Protein AF-0000000084441065 (afdb_homodimer)

Solvent-accessible surface area (backbone atoms only — not comparable to full-atom values): 33249 Å² total; per-residue (Å²): 144,79,78,86,70,83,74,76,79,77,66,80,73,74,74,76,76,73,76,76,74,74,76,74,76,75,74,72,71,67,70,68,64,70,67,76,53,52,65,86,45,66,59,70,62,49,50,52,51,51,51,53,52,30,72,75,37,54,73,46,30,40,44,26,41,49,46,34,50,58,41,27,39,43,31,27,65,85,77,68,46,21,47,23,41,12,49,34,54,80,24,63,62,46,51,67,34,66,85,42,49,69,47,62,56,48,53,57,69,45,45,65,53,44,68,74,40,66,71,50,34,63,22,36,48,42,46,50,49,19,40,51,28,38,35,72,26,58,35,48,80,51,91,52,62,43,56,45,56,54,49,91,52,32,87,54,51,46,74,82,85,48,51,85,58,54,73,36,37,55,69,55,54,51,51,46,35,46,36,60,69,43,53,59,64,40,43,53,33,52,59,44,58,45,11,26,27,64,44,41,53,91,46,76,44,37,67,39,21,42,31,97,47,34,66,32,35,58,40,53,29,39,42,47,66,71,69,49,55,45,24,63,40,76,87,38,58,50,71,32,29,20,30,66,90,76,62,61,32,27,43,38,40,36,57,50,25,37,65,29,33,70,81,36,23,60,51,42,55,49,26,42,74,27,49,67,60,35,36,52,48,24,36,54,38,49,50,51,49,66,46,40,88,60,65,81,65,40,60,44,73,83,76,80,125,142,81,82,91,87,75,86,72,77,78,77,92,83,80,82,84,76,79,81,80,77,71,77,72,74,75,73,74,71,70,71,69,65,73,66,76,53,51,66,86,46,66,60,70,64,50,50,51,51,50,50,52,51,28,73,75,37,55,74,47,29,38,43,25,41,50,45,34,48,56,42,27,40,42,30,28,66,85,76,70,46,21,47,22,40,11,48,36,54,81,23,63,62,47,52,67,34,68,85,42,47,70,47,62,54,48,53,58,69,45,45,63,53,44,68,75,40,66,70,50,36,64,21,34,48,41,45,50,48,18,40,52,27,38,33,73,26,58,35,48,80,52,91,53,61,41,56,45,56,53,50,90,52,33,85,55,52,46,74,82,85,46,52,85,60,55,72,37,36,57,69,54,54,50,50,46,35,46,37,61,68,42,55,58,63,40,43,54,34,53,57,43,58,46,12,26,27,62,44,41,52,92,44,77,46,38,66,41,21,42,32,95,47,33,67,32,34,59,40,53,30,38,42,49,66,72,70,49,56,46,24,62,40,76,87,37,58,51,71,32,29,20,30,65,89,76,62,60,33,27,43,37,40,36,56,51,26,37,65,29,31,71,80,36,23,60,51,42,55,48,26,42,76,28,50,68,59,36,36,53,48,24,36,54,39,49,49,51,49,66,45,40,87,60,63,82,66,40,60,43,72,82,76,82,125

Foldseek 3Di:
DDDDCPCPPPPPVPPVVPPPPPPPPPPPCPPVVPPVQAQPWDLVVLLVVLLVLCVVPLQLLLLLLVLLLLQLQQAFPVVLAANHLQCLCVAPPNVVFLLCFPSVVNLVSCVVVCVVTVRAHSSLSSLSSNQSSQVSQPFDRAFGWGDHHHDPYNPRGDDHDLHQQLQDADVRLCVRVVRSPDDLLLSLLQVQSLQAHFDDCVRRQDGAHQAPHNSHHWLRNLLCLPPFDWDWDPVGPRTWTAGPPPSHHIGTNHSNNQCVDPSNNVSSVVRNVPRPVSRVSNSVSSVSSSCPSHDDIRTHDDDDD/DDDDDPPPCVDDDDDDPDDPPPPPPPPPPPCVVPPVQAQPWDLVVLLVVLLVLCVVPLQLLLLLLVLLLLQLQQAFPVVLAANHLQCLCVAPPNVVFLLCFPSVVNLVSCVVVCVVTVRAHSSLSSLSSNQSSQVSQPFDRAFGWGDHHHDPYNPRGDDHDLHQQLQDADVRLCVRVVRSPDDLLLSLLQVQSLQAHFDDCNRRQDGAHQAPHNSHHWLRNLLCLPPFDWDWDPVGPRTWTAGPPPSHHIGTNHSNNQCVDPSNNVSSVVRNVPRPVSRVSNSVSSVSSSCPSHDDIRTHDDDPD

pLDDT: mean 88.38, std 23.06, range [17.27, 98.94]

Structure (mmCIF, N/CA/C/O backbone):
data_AF-0000000084441065-model_v1
#
loop_
_entity.id
_entity.type
_entity.pdbx_description
1 polymer 'Cytochrome c peroxidase, mitochondrial'
#
loop_
_atom_site.group_PDB
_atom_site.id
_atom_site.type_symbol
_atom_site.label_atom_id
_atom_site.label_alt_id
_atom_site.label_comp_id
_atom_site.label_asym_id
_atom_site.label_entity_id
_atom_site.label_seq_id
_atom_site.pdbx_PDB_ins_code
_atom_site.Cartn_x
_atom_site.Cartn_y
_atom_site.Cartn_z
_atom_site.occupancy
_atom_site.B_iso_or_equiv
_atom_site.auth_seq_id
_atom_site.auth_comp_id
_atom_site.auth_asym_id
_atom_site.auth_atom_id
_atom_site.pdbx_PDB_model_num
ATOM 1 N N . MET A 1 1 ? 14.82 -110 -86.875 1 21 1 MET A N 1
ATOM 2 C CA . MET A 1 1 ? 14.398 -110.125 -85.5 1 21 1 MET A CA 1
ATOM 3 C C . MET A 1 1 ? 15.109 -109.062 -84.625 1 21 1 MET A C 1
ATOM 5 O O . MET A 1 1 ? 14.469 -108.375 -83.812 1 21 1 MET A O 1
ATOM 9 N N . THR A 1 2 ? 16.375 -109.312 -84.25 1 19.06 2 THR A N 1
ATOM 10 C CA . THR A 1 2 ? 16.969 -109.438 -82.938 1 19.06 2 THR A CA 1
ATOM 11 C C . THR A 1 2 ? 17.562 -108.062 -82.5 1 19.06 2 THR A C 1
ATOM 13 O O . THR A 1 2 ? 17.375 -107.688 -81.375 1 19.06 2 THR A O 1
ATOM 16 N N . GLY A 1 3 ? 18.656 -107.625 -83.125 1 18.19 3 GLY A N 1
ATOM 17 C CA . GLY A 1 3 ? 19.828 -107.312 -82.312 1 18.19 3 GLY A CA 1
ATOM 18 C C . GLY A 1 3 ? 19.766 -105.938 -81.625 1 18.19 3 GLY A C 1
ATOM 19 O O . GLY A 1 3 ? 20.312 -105.75 -80.562 1 18.19 3 GLY A O 1
ATOM 20 N N . THR A 1 4 ? 19.25 -104.875 -82.438 1 20.73 4 THR A N 1
ATOM 21 C CA . THR A 1 4 ? 20.031 -103.688 -82.438 1 20.73 4 THR A CA 1
ATOM 22 C C . THR A 1 4 ? 19.703 -102.812 -81.188 1 20.73 4 THR A C 1
ATOM 24 O O . THR A 1 4 ? 18.547 -102.688 -80.875 1 20.73 4 THR A O 1
ATOM 27 N N . SER A 1 5 ? 20.6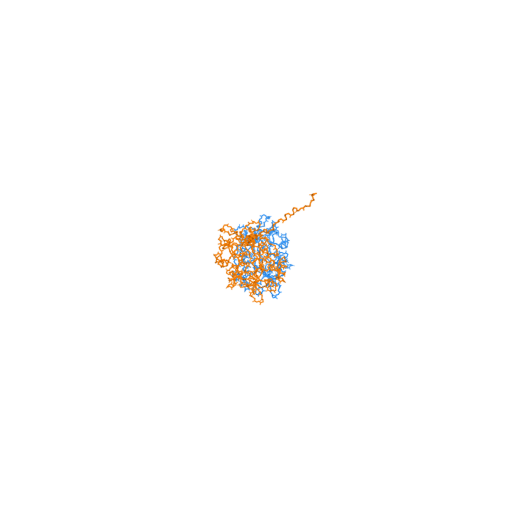72 -102.562 -80.25 1 18.14 5 SER A N 1
ATOM 28 C CA . SER A 1 5 ? 21.078 -102.188 -78.938 1 18.14 5 SER A CA 1
ATOM 29 C C . SER A 1 5 ? 20.719 -100.75 -78.625 1 18.14 5 SER A C 1
ATOM 31 O O . SER A 1 5 ? 21.141 -100.188 -77.625 1 18.14 5 SER A O 1
ATOM 33 N N . ARG A 1 6 ? 19.953 -100 -79.5 1 20.95 6 ARG A N 1
ATOM 34 C CA . ARG A 1 6 ? 20.172 -98.562 -79.5 1 20.95 6 ARG A CA 1
ATOM 35 C C . ARG A 1 6 ? 19.812 -97.938 -78.188 1 20.95 6 ARG A C 1
ATOM 37 O O . ARG A 1 6 ? 18.672 -98.062 -77.75 1 20.95 6 ARG A O 1
ATOM 44 N N . ARG A 1 7 ? 20.797 -97.938 -77.188 1 19.47 7 ARG A N 1
ATOM 45 C CA . ARG A 1 7 ? 20.844 -97.562 -75.75 1 19.47 7 ARG A CA 1
ATOM 46 C C . ARG A 1 7 ? 20.281 -96.188 -75.562 1 19.47 7 ARG A C 1
ATOM 48 O O . ARG A 1 7 ? 20.719 -95.25 -76.188 1 19.47 7 ARG A O 1
ATOM 55 N N . ALA A 1 8 ? 19.031 -96 -75.312 1 20.61 8 ALA A N 1
ATOM 56 C CA . ALA A 1 8 ? 18.109 -94.875 -75.062 1 20.61 8 ALA A CA 1
ATOM 57 C C . ALA A 1 8 ? 18.578 -94 -73.938 1 20.61 8 ALA A C 1
ATOM 59 O O . ALA A 1 8 ? 17.766 -93.562 -73.125 1 20.61 8 ALA A O 1
ATOM 60 N N . LYS A 1 9 ? 20.047 -94.188 -73.5 1 22.67 9 LYS A N 1
ATOM 61 C CA . LYS A 1 9 ? 20.375 -93.75 -72.188 1 22.67 9 LYS A CA 1
ATOM 62 C C . LYS A 1 9 ? 19.906 -92.312 -71.938 1 22.67 9 LYS A C 1
ATOM 64 O O . LYS A 1 9 ? 20.031 -91.438 -72.812 1 22.67 9 LYS A O 1
ATOM 69 N N . GLY A 1 10 ? 18.844 -92.062 -71.062 1 17.27 10 GLY A N 1
ATOM 70 C CA . GLY A 1 10 ? 17.969 -91 -70.5 1 17.27 10 GLY A CA 1
ATOM 71 C C . GLY A 1 10 ? 18.734 -89.875 -69.812 1 17.27 10 GLY A C 1
ATOM 72 O O . GLY A 1 10 ? 19.375 -90.062 -68.812 1 17.27 10 GLY A O 1
ATOM 73 N N . LEU A 1 11 ? 19.594 -89.188 -70.562 1 20.84 11 LEU A N 1
ATOM 74 C CA . LEU A 1 11 ? 20.531 -88.188 -70.062 1 20.84 11 LEU A CA 1
ATOM 75 C C . LEU A 1 11 ? 19.766 -87.062 -69.312 1 20.84 11 LEU A C 1
ATOM 77 O O . LEU A 1 11 ? 20.375 -86.25 -68.625 1 20.84 11 LEU A O 1
ATOM 81 N N . PHE A 1 12 ? 18.375 -87.188 -69.062 1 19.91 12 PHE A N 1
ATOM 82 C CA . PHE A 1 12 ? 17.828 -85.812 -68.875 1 19.91 12 PHE A CA 1
ATOM 83 C C . PHE A 1 12 ? 18.453 -85.125 -67.688 1 19.91 12 PHE A C 1
ATOM 85 O O . PHE A 1 12 ? 18.609 -85.75 -66.625 1 19.91 12 PHE A O 1
ATOM 92 N N . ALA A 1 13 ? 19.5 -84.312 -67.875 1 21.5 13 ALA A N 1
ATOM 93 C CA . ALA A 1 13 ? 20.312 -83.438 -67.125 1 21.5 13 ALA A CA 1
ATOM 94 C C . ALA A 1 13 ? 19.453 -82.5 -66.25 1 21.5 13 ALA A C 1
ATOM 96 O O . ALA A 1 13 ? 18.656 -81.688 -66.75 1 21.5 13 ALA A O 1
ATOM 97 N N . GLY A 1 14 ? 18.719 -83.125 -65.312 1 19.86 14 GLY A N 1
ATOM 98 C CA . GLY A 1 14 ? 17.828 -82.312 -64.438 1 19.86 14 GLY A CA 1
ATOM 99 C C . GLY A 1 14 ? 18.516 -81.188 -63.781 1 19.86 14 GLY A C 1
ATOM 100 O O . GLY A 1 14 ? 19.531 -81.312 -63.125 1 19.86 14 GLY A O 1
ATOM 101 N N . ILE A 1 15 ? 18.812 -80.125 -64.562 1 22.05 15 ILE A N 1
ATOM 102 C CA . ILE A 1 15 ? 19.469 -78.938 -64.062 1 22.05 15 ILE A CA 1
ATOM 103 C C . ILE A 1 15 ? 18.766 -78.438 -62.844 1 22.05 15 ILE A C 1
ATOM 105 O O . ILE A 1 15 ? 17.562 -78.125 -62.875 1 22.05 15 ILE A O 1
ATOM 109 N N . ALA A 1 16 ? 18.844 -79.125 -61.688 1 23.91 16 ALA A N 1
ATOM 110 C CA . ALA A 1 16 ? 18.219 -78.688 -60.438 1 23.91 16 ALA A CA 1
ATOM 111 C C . ALA A 1 16 ? 18.609 -77.25 -60.125 1 23.91 16 ALA A C 1
ATOM 113 O O . ALA A 1 16 ? 19.797 -76.938 -59.938 1 23.91 16 ALA A O 1
ATOM 114 N N . ALA A 1 17 ? 18.156 -76.25 -60.875 1 24.2 17 ALA A N 1
ATOM 115 C CA . ALA A 1 17 ? 18.438 -74.812 -60.625 1 24.2 17 ALA A CA 1
ATOM 116 C C . ALA A 1 17 ? 18.172 -74.438 -59.188 1 24.2 17 ALA A C 1
ATOM 118 O O . ALA A 1 17 ? 17.047 -74.562 -58.688 1 24.2 17 ALA A O 1
ATOM 119 N N . GLY A 1 18 ? 18.922 -74.938 -58.219 1 23.58 18 GLY A N 1
ATOM 120 C CA . GLY A 1 18 ? 18.797 -74.562 -56.812 1 23.58 18 GLY A CA 1
ATOM 121 C C . GLY A 1 18 ? 18.641 -73.125 -56.562 1 23.58 18 GLY A C 1
ATOM 122 O O . GLY A 1 18 ? 19.406 -72.312 -57.125 1 23.58 18 GLY A O 1
ATOM 123 N N . SER A 1 19 ? 17.375 -72.562 -56.531 1 23.14 19 SER A N 1
ATOM 124 C CA . SER A 1 19 ? 17.047 -71.188 -56.25 1 23.14 19 SER A CA 1
ATOM 125 C C . SER A 1 19 ? 17.75 -70.688 -55 1 23.14 19 SER A C 1
ATOM 127 O O . SER A 1 19 ? 17.719 -71.312 -53.969 1 23.14 19 SER A O 1
ATOM 129 N N . PHE A 1 20 ? 18.938 -70.125 -55.094 1 26.8 20 PHE A N 1
ATOM 130 C CA . PHE A 1 20 ? 19.609 -69.375 -54.031 1 26.8 20 PHE A CA 1
ATOM 131 C C . PHE A 1 20 ? 18.672 -68.375 -53.406 1 26.8 20 PHE A C 1
ATOM 133 O O . PHE A 1 20 ? 18.125 -67.5 -54.094 1 26.8 20 PHE A O 1
ATOM 140 N N . VAL A 1 21 ? 17.828 -68.75 -52.469 1 27.2 21 VAL A N 1
ATOM 141 C CA . VAL A 1 21 ? 17.031 -67.812 -51.688 1 27.2 21 VAL A CA 1
ATOM 142 C C . VAL A 1 21 ? 17.922 -66.688 -51.125 1 27.2 21 VAL A C 1
ATOM 144 O O . VAL A 1 21 ? 18.906 -67 -50.406 1 27.2 21 VAL A O 1
ATOM 147 N N . SER A 1 22 ? 18.188 -65.625 -51.875 1 26.61 22 SER A N 1
ATOM 148 C CA . SER A 1 22 ? 18.812 -64.438 -51.312 1 26.61 22 SER A CA 1
ATOM 149 C C . SER A 1 22 ? 18.109 -64 -50.031 1 26.61 22 SER A C 1
ATOM 151 O O . SER A 1 22 ? 16.906 -63.781 -50 1 26.61 22 SER A O 1
ATOM 153 N N . GLY A 1 23 ? 18.406 -64.625 -48.938 1 26.67 23 GLY A N 1
ATOM 154 C CA . GLY A 1 23 ? 17.938 -64.125 -47.656 1 26.67 23 GLY A CA 1
ATOM 155 C C . GLY A 1 23 ? 18.078 -62.625 -47.5 1 26.67 23 GLY A C 1
ATOM 156 O O . GLY A 1 23 ? 19.203 -62.125 -47.531 1 26.67 23 GLY A O 1
ATOM 157 N N . ALA A 1 24 ? 17.156 -61.812 -48.125 1 30.17 24 ALA A N 1
ATOM 158 C CA . ALA A 1 24 ? 17.125 -60.375 -47.812 1 30.17 24 ALA A CA 1
ATOM 159 C C . ALA A 1 24 ? 17.172 -60.156 -46.281 1 30.17 24 ALA A C 1
ATOM 161 O O . ALA A 1 24 ? 16.391 -60.75 -45.531 1 30.17 24 ALA A O 1
ATOM 162 N N . MET A 1 25 ? 18.344 -59.938 -45.781 1 32 25 MET A N 1
ATOM 163 C CA . MET A 1 25 ? 18.484 -59.375 -44.438 1 32 25 MET A CA 1
ATOM 164 C C . MET A 1 25 ? 17.5 -58.219 -44.25 1 32 25 MET A C 1
ATOM 166 O O . MET A 1 25 ? 17.547 -57.219 -45 1 32 25 MET A O 1
ATOM 170 N N . ILE A 1 26 ? 16.25 -58.5 -44 1 32.12 26 ILE A N 1
ATOM 171 C CA . ILE A 1 26 ? 15.422 -57.375 -43.531 1 32.12 26 ILE A CA 1
ATOM 172 C C . ILE A 1 26 ? 16.141 -56.656 -42.406 1 32.12 26 ILE A C 1
ATOM 174 O O . ILE A 1 26 ? 16.406 -57.219 -41.344 1 32.12 26 ILE A O 1
ATOM 178 N N . VAL A 1 27 ? 17.016 -55.688 -42.719 1 33.53 27 VAL A N 1
ATOM 179 C CA . VAL A 1 27 ? 17.422 -54.719 -41.719 1 33.53 27 VAL A CA 1
ATOM 180 C C . VAL A 1 27 ? 16.188 -54.094 -41.094 1 33.53 27 VAL A C 1
ATOM 182 O O . VAL A 1 27 ? 15.422 -53.375 -41.75 1 33.53 27 VAL A O 1
ATOM 185 N N . SER A 1 28 ? 15.516 -54.781 -40.219 1 33.06 28 SER A N 1
ATOM 186 C CA . SER A 1 28 ? 14.602 -54 -39.375 1 33.06 28 SER A CA 1
ATOM 187 C C . SER A 1 28 ? 15.242 -52.688 -38.938 1 33.06 28 SER A C 1
ATOM 189 O O . SER A 1 28 ? 16.281 -52.688 -38.25 1 33.06 28 SER A O 1
ATOM 191 N N . CYS A 1 29 ? 15.195 -51.75 -39.75 1 32 29 CYS A N 1
ATOM 192 C CA . CYS A 1 29 ? 15.406 -50.406 -39.219 1 32 29 CYS A CA 1
ATOM 193 C C . CYS A 1 29 ? 14.602 -50.188 -37.938 1 32 29 CYS A C 1
ATOM 195 O O . CYS A 1 29 ? 13.398 -49.938 -37.969 1 32 29 CYS A O 1
ATOM 197 N N . VAL A 1 30 ? 14.867 -50.969 -36.875 1 35.06 30 VAL A N 1
ATOM 198 C CA . VAL A 1 30 ? 14.422 -50.344 -35.656 1 35.06 30 VAL A CA 1
ATOM 199 C C . VAL A 1 30 ? 14.633 -48.844 -35.719 1 35.06 30 VAL A C 1
ATOM 201 O O . VAL A 1 30 ? 15.766 -48.375 -35.875 1 35.06 30 VAL A O 1
ATOM 204 N N . SER A 1 31 ? 13.789 -48.219 -36.406 1 31.83 31 SER A N 1
ATOM 205 C CA . SER A 1 31 ? 13.766 -46.781 -36.188 1 31.83 31 SER A CA 1
ATOM 206 C C . SER A 1 31 ? 14.133 -46.438 -34.75 1 31.83 31 SER A C 1
ATOM 208 O O . SER A 1 31 ? 13.438 -46.844 -33.812 1 31.83 31 SER A O 1
ATOM 210 N N . PHE A 1 32 ? 15.359 -46.594 -34.344 1 33.38 32 PHE A N 1
ATOM 211 C CA . PHE A 1 32 ? 15.75 -45.719 -33.25 1 33.38 32 PHE A CA 1
ATOM 212 C C . PHE A 1 32 ? 15.055 -44.375 -33.375 1 33.38 32 PHE A C 1
ATOM 214 O O . PHE A 1 32 ? 15.562 -43.469 -34.031 1 33.38 32 PHE A O 1
ATOM 221 N N . GLY A 1 33 ? 13.93 -44.312 -33.938 1 36.66 33 GLY A N 1
ATOM 222 C CA . GLY A 1 33 ? 13.367 -43 -33.656 1 36.66 33 GLY A CA 1
ATOM 223 C C . GLY A 1 33 ? 13.906 -42.375 -32.375 1 36.66 33 GLY A C 1
ATOM 224 O O . GLY A 1 33 ? 13.992 -43.031 -31.344 1 36.66 33 GLY A O 1
ATOM 225 N N . SER A 1 34 ? 14.836 -41.5 -32.5 1 39.94 34 SER A N 1
ATOM 226 C CA . SER A 1 34 ? 15.734 -40.812 -31.578 1 39.94 34 SER A CA 1
ATOM 227 C C . SER A 1 34 ? 15.086 -40.688 -30.203 1 39.94 34 SER A C 1
ATOM 229 O O . SER A 1 34 ? 14.07 -40 -30.047 1 39.94 34 SER A O 1
ATOM 231 N N . ARG A 1 35 ? 14.93 -41.531 -29.406 1 44.97 35 ARG A N 1
ATOM 232 C CA . ARG A 1 35 ? 14.922 -41.5 -27.953 1 44.97 35 ARG A CA 1
ATOM 233 C C . ARG A 1 35 ? 15.617 -40.25 -27.438 1 44.97 35 ARG A C 1
ATOM 235 O O . ARG A 1 35 ? 15.812 -40.062 -26.234 1 44.97 35 ARG A O 1
ATOM 242 N N . ALA A 1 36 ? 16.219 -39.531 -28.234 1 52.5 36 ALA A N 1
ATOM 243 C CA . ALA A 1 36 ? 17.078 -38.406 -27.953 1 52.5 36 ALA A CA 1
ATOM 244 C C . ALA A 1 36 ? 16.297 -37.281 -27.25 1 52.5 36 ALA A C 1
ATOM 246 O O . ALA A 1 36 ? 16.859 -36.562 -26.422 1 52.5 36 ALA A O 1
ATOM 247 N N . ASN A 1 37 ? 14.977 -37.25 -27.438 1 65 37 ASN A N 1
ATOM 248 C CA . ASN A 1 37 ? 14.25 -36.125 -26.844 1 65 37 ASN A CA 1
ATOM 249 C C . ASN A 1 37 ? 13.484 -36.562 -25.594 1 65 37 ASN A C 1
ATOM 251 O O . ASN A 1 37 ? 12.641 -35.812 -25.078 1 65 37 ASN A O 1
ATOM 255 N N . GLU A 1 38 ? 13.82 -37.781 -25.188 1 83.25 38 GLU A N 1
ATOM 256 C CA . GLU A 1 38 ? 13.148 -38.281 -23.984 1 83.25 38 GLU A CA 1
ATOM 257 C C . GLU A 1 38 ? 13.938 -37.906 -22.734 1 83.25 38 GLU A C 1
ATOM 259 O O . GLU A 1 38 ? 15.164 -38 -22.703 1 83.25 38 GLU A O 1
ATOM 264 N N . PRO A 1 39 ? 13.195 -37.438 -21.719 1 91.06 39 PRO A N 1
ATOM 265 C CA . PRO A 1 39 ? 13.906 -37.156 -20.469 1 91.06 39 PRO A CA 1
ATOM 266 C C . PRO A 1 39 ? 14.531 -38.375 -19.828 1 91.06 39 PRO A C 1
ATOM 268 O O . PRO A 1 39 ? 14.055 -39.5 -20.047 1 91.06 39 PRO A O 1
ATOM 271 N N . PRO A 1 40 ? 15.586 -38.281 -19.219 1 92.06 40 PRO A N 1
ATOM 272 C CA . PRO A 1 40 ? 16.281 -39.406 -18.594 1 92.06 40 PRO A CA 1
ATOM 273 C C . PRO A 1 40 ? 15.539 -39.969 -17.391 1 92.06 40 PRO A C 1
ATOM 275 O O . PRO A 1 40 ? 16.109 -40.75 -16.609 1 92.06 40 PRO A O 1
ATOM 278 N N . PHE A 1 41 ? 14.367 -39.562 -17.125 1 93.81 41 PHE A N 1
ATOM 279 C CA . PHE A 1 41 ? 13.516 -40.062 -16.047 1 93.81 41 PHE A CA 1
ATOM 280 C C . PHE A 1 41 ? 12.156 -40.469 -16.609 1 93.81 41 PHE A C 1
ATOM 282 O O . PHE A 1 41 ? 11.727 -39.969 -17.641 1 93.81 41 PHE A O 1
ATOM 289 N N . ASP A 1 42 ? 11.492 -41.406 -15.922 1 94.62 42 ASP A N 1
ATOM 290 C CA . ASP A 1 42 ? 10.164 -41.875 -16.312 1 94.62 42 ASP A CA 1
ATOM 291 C C . ASP A 1 42 ? 9.094 -40.844 -16 1 94.62 42 ASP A C 1
ATOM 293 O O . ASP A 1 42 ? 8.477 -40.875 -14.938 1 94.62 42 ASP A O 1
ATOM 297 N N . ILE A 1 43 ? 8.844 -40.031 -16.969 1 95.69 43 ILE A N 1
ATOM 298 C CA . ILE A 1 43 ? 7.969 -38.875 -16.766 1 95.69 43 ILE A CA 1
ATOM 299 C C . ILE A 1 43 ? 6.535 -39.344 -16.531 1 95.69 43 ILE A C 1
ATOM 301 O O . ILE A 1 43 ? 5.793 -38.75 -15.75 1 95.69 43 ILE A O 1
ATOM 305 N N . LYS A 1 44 ? 6.07 -40.406 -17.203 1 95.38 44 LYS A N 1
ATOM 306 C CA . LYS A 1 44 ? 4.711 -40.906 -17.047 1 95.38 44 LYS A CA 1
ATOM 307 C C . LYS A 1 44 ? 4.469 -41.406 -15.617 1 95.38 44 LYS A C 1
ATOM 309 O O . LYS A 1 44 ? 3.473 -41.031 -14.992 1 95.38 44 LYS A O 1
ATOM 314 N N . SER A 1 45 ? 5.391 -42.219 -15.125 1 96.94 45 SER A N 1
ATOM 315 C CA . SER A 1 45 ? 5.27 -42.719 -13.766 1 96.94 45 SER A CA 1
ATOM 316 C C . SER A 1 45 ? 5.355 -41.594 -12.742 1 96.94 45 SER A C 1
ATOM 318 O O . SER A 1 45 ? 4.629 -41.594 -11.75 1 96.94 45 SER A O 1
ATOM 320 N N . LEU A 1 46 ? 6.25 -40.656 -12.969 1 97.94 46 LEU A N 1
ATOM 321 C CA . LEU A 1 46 ? 6.414 -39.531 -12.062 1 97.94 46 LEU A CA 1
ATOM 322 C C . LEU A 1 46 ? 5.148 -38.688 -12.008 1 97.94 46 LEU A C 1
ATOM 324 O O . LEU A 1 46 ? 4.707 -38.281 -10.93 1 97.94 46 LEU A O 1
ATOM 328 N N . ARG A 1 47 ? 4.512 -38.406 -13.164 1 98 47 ARG A N 1
ATOM 329 C CA . ARG A 1 47 ? 3.258 -37.656 -13.195 1 98 47 ARG A CA 1
ATOM 330 C C . ARG A 1 47 ? 2.178 -38.375 -12.383 1 98 47 ARG A C 1
ATOM 332 O O . ARG A 1 47 ? 1.452 -37.719 -11.617 1 98 47 ARG A O 1
ATOM 339 N N . SER A 1 48 ? 2.121 -39.656 -12.562 1 98.06 48 SER A N 1
ATOM 340 C CA . SER A 1 48 ? 1.141 -40.438 -11.82 1 98.06 48 SER A CA 1
ATOM 341 C C . SER A 1 48 ? 1.384 -40.344 -10.32 1 98.06 48 SER A C 1
ATOM 343 O O . SER A 1 48 ? 0.439 -40.219 -9.539 1 98.06 48 SER A O 1
ATOM 345 N N . ASP A 1 49 ? 2.605 -40.438 -9.938 1 98.56 49 ASP A N 1
ATOM 346 C CA . ASP A 1 49 ? 2.967 -40.312 -8.531 1 98.56 49 ASP A CA 1
ATOM 347 C C . ASP A 1 49 ? 2.578 -38.969 -7.957 1 98.56 49 ASP A C 1
ATOM 349 O O . ASP A 1 49 ? 2.045 -38.875 -6.848 1 98.56 49 ASP A O 1
ATOM 353 N N . ILE A 1 50 ? 2.846 -37.938 -8.695 1 98.75 50 ILE A N 1
ATOM 354 C CA . ILE A 1 50 ? 2.531 -36.594 -8.258 1 98.75 50 ILE A CA 1
ATOM 355 C C . ILE A 1 50 ? 1.018 -36.406 -8.141 1 98.75 50 ILE A C 1
ATOM 357 O O . ILE A 1 50 ? 0.524 -35.844 -7.16 1 98.75 50 ILE A O 1
ATOM 361 N N . GLU A 1 51 ? 0.261 -36.938 -9.086 1 98.62 51 GLU A N 1
ATOM 362 C CA . GLU A 1 51 ? -1.196 -36.875 -9.023 1 98.62 51 GLU A CA 1
ATOM 363 C C . GLU A 1 51 ? -1.729 -37.562 -7.777 1 98.62 51 GLU A C 1
ATOM 365 O O . GLU A 1 51 ? -2.645 -37.094 -7.121 1 98.62 51 GLU A O 1
ATOM 370 N N . ALA A 1 52 ? -1.164 -38.719 -7.512 1 98.69 52 ALA A N 1
ATOM 371 C CA . ALA A 1 52 ? -1.58 -39.469 -6.328 1 98.69 52 ALA A CA 1
ATOM 372 C C . ALA A 1 52 ? -1.307 -38.656 -5.051 1 98.69 52 ALA A C 1
ATOM 374 O O . ALA A 1 52 ? -2.125 -38.656 -4.129 1 98.69 52 ALA A O 1
ATOM 375 N N . MET A 1 53 ? -0.187 -38 -4.988 1 98.75 53 MET A N 1
ATOM 376 C CA . MET A 1 53 ? 0.16 -37.188 -3.836 1 98.75 53 MET A CA 1
ATOM 377 C C . MET A 1 53 ? -0.845 -36.062 -3.656 1 98.75 53 MET A C 1
ATOM 379 O O . MET A 1 53 ? -1.306 -35.781 -2.543 1 98.75 53 MET A O 1
ATOM 383 N N . ILE A 1 54 ? -1.253 -35.406 -4.738 1 98.75 54 ILE A N 1
ATOM 384 C CA . ILE A 1 54 ? -2.199 -34.312 -4.688 1 98.75 54 ILE A CA 1
ATOM 385 C C . ILE A 1 54 ? -3.574 -34.812 -4.27 1 98.75 54 ILE A C 1
ATOM 387 O O . ILE A 1 54 ? -4.262 -34.188 -3.467 1 98.75 54 ILE A O 1
ATOM 391 N N . SER A 1 55 ? -3.928 -35.969 -4.773 1 98.38 55 SER A N 1
ATOM 392 C CA . SER A 1 55 ? -5.203 -36.594 -4.41 1 98.38 55 SER A CA 1
ATOM 393 C C . SER A 1 55 ? -5.277 -36.844 -2.91 1 98.38 55 SER A C 1
ATOM 395 O O . SER A 1 55 ? -6.34 -36.719 -2.301 1 98.38 55 SER A O 1
ATOM 397 N N . ASP A 1 56 ? -4.203 -37.219 -2.354 1 98.12 56 ASP A N 1
ATOM 398 C CA . ASP A 1 56 ? -4.141 -37.531 -0.93 1 98.12 56 ASP A CA 1
ATOM 399 C C . ASP A 1 56 ? -4.172 -36.25 -0.083 1 98.12 56 ASP A C 1
ATOM 401 O O . ASP A 1 56 ? -4.605 -36.281 1.07 1 98.12 56 ASP A O 1
ATOM 405 N N . ASN A 1 57 ? -3.676 -35.219 -0.615 1 98.31 57 ASN A N 1
ATOM 406 C CA . ASN A 1 57 ? -3.635 -33.906 0.042 1 98.31 57 ASN A CA 1
ATOM 407 C C . ASN A 1 57 ? -3.852 -32.781 -0.952 1 98.31 57 ASN A C 1
ATOM 409 O O . ASN A 1 57 ? -2.891 -32.188 -1.463 1 98.31 57 ASN A O 1
ATOM 413 N N . LEU A 1 58 ? -5.051 -32.344 -1.025 1 98.25 58 LEU A N 1
ATOM 414 C CA . LEU A 1 58 ? -5.457 -31.406 -2.07 1 98.25 58 LEU A CA 1
ATOM 415 C C . LEU A 1 58 ? -4.785 -30.047 -1.874 1 98.25 58 LEU A C 1
ATOM 417 O O . LEU A 1 58 ? -4.559 -29.328 -2.842 1 98.25 58 LEU A O 1
ATOM 421 N N . ASP A 1 59 ? -4.383 -29.75 -0.684 1 97.44 59 ASP A N 1
ATOM 422 C CA . ASP A 1 59 ? -3.768 -28.469 -0.391 1 97.44 59 ASP A CA 1
ATOM 423 C C . ASP A 1 59 ? -2.396 -28.344 -1.054 1 97.44 59 ASP A C 1
ATOM 425 O O . ASP A 1 59 ? -1.876 -27.234 -1.221 1 97.44 59 ASP A O 1
ATOM 429 N N . LEU A 1 60 ? -1.818 -29.391 -1.43 1 98.62 60 LEU A N 1
ATOM 430 C CA . LEU A 1 60 ? -0.502 -29.375 -2.061 1 98.62 60 LEU A CA 1
ATOM 431 C C . LEU A 1 60 ? -0.585 -28.828 -3.48 1 98.62 60 LEU A C 1
ATOM 433 O O . LEU A 1 60 ? 0.386 -28.266 -3.99 1 98.62 60 LEU A O 1
ATOM 437 N N . GLY A 1 61 ? -1.732 -29 -4.109 1 98.75 61 GLY A N 1
ATOM 438 C CA . GLY A 1 61 ? -1.873 -28.5 -5.469 1 98.75 61 GLY A CA 1
ATOM 439 C C . GLY A 1 61 ? -1.471 -27.047 -5.617 1 98.75 61 GLY A C 1
ATOM 440 O O . GLY A 1 61 ? -0.463 -26.734 -6.258 1 98.75 61 GLY A O 1
ATOM 441 N N . PRO A 1 62 ? -2.24 -26.219 -4.953 1 98.81 62 PRO A N 1
ATOM 442 C CA . PRO A 1 62 ? -1.901 -24.797 -5.027 1 98.81 62 PRO A CA 1
ATOM 443 C C . PRO A 1 62 ? -0.498 -24.5 -4.504 1 98.81 62 PRO A C 1
ATOM 445 O O . PRO A 1 62 ? 0.183 -23.609 -5.023 1 98.81 62 PRO A O 1
ATOM 448 N N . SER A 1 63 ? -0.026 -25.188 -3.555 1 98.56 63 SER A N 1
ATOM 449 C CA . SER A 1 63 ? 1.289 -24.969 -2.967 1 98.56 63 SER A CA 1
ATOM 450 C C . SER A 1 63 ? 2.402 -25.266 -3.967 1 98.56 63 SER A C 1
ATOM 452 O O . SER A 1 63 ? 3.443 -24.594 -3.959 1 98.56 63 SER A O 1
ATOM 454 N N . LEU A 1 64 ? 2.203 -26.219 -4.793 1 98.88 64 LEU A N 1
ATOM 455 C CA . LEU A 1 64 ? 3.188 -26.562 -5.812 1 98.88 64 LEU A CA 1
ATOM 456 C C . LEU A 1 64 ? 3.254 -25.484 -6.891 1 98.88 64 LEU A C 1
ATOM 458 O O . LEU A 1 64 ? 4.328 -25.203 -7.414 1 98.88 64 LEU A O 1
ATOM 462 N N . VAL A 1 65 ? 2.111 -24.922 -7.215 1 98.88 65 VAL A N 1
ATOM 463 C CA . VAL A 1 65 ? 2.074 -23.812 -8.164 1 98.88 65 VAL A CA 1
ATOM 464 C C . VAL A 1 65 ? 2.865 -22.625 -7.605 1 98.88 65 VAL A C 1
ATOM 466 O O . VAL A 1 65 ? 3.682 -22.031 -8.312 1 98.88 65 VAL A O 1
ATOM 469 N N . ARG A 1 66 ? 2.672 -22.344 -6.328 1 98.62 66 ARG A N 1
ATOM 470 C CA . ARG A 1 66 ? 3.396 -21.25 -5.68 1 98.62 66 ARG A CA 1
ATOM 471 C C . ARG A 1 66 ? 4.895 -21.531 -5.648 1 98.62 66 ARG A C 1
ATOM 473 O O . ARG A 1 66 ? 5.707 -20.625 -5.836 1 98.62 66 ARG A O 1
ATOM 480 N N . LEU A 1 67 ? 5.246 -22.766 -5.402 1 98.56 67 LEU A N 1
ATOM 481 C CA . LEU A 1 67 ? 6.652 -23.141 -5.359 1 98.56 67 LEU A CA 1
ATOM 482 C C . LEU A 1 67 ? 7.344 -22.812 -6.68 1 98.56 67 LEU A C 1
ATOM 484 O O . LEU A 1 67 ? 8.391 -22.172 -6.691 1 98.56 67 LEU A O 1
ATOM 488 N N . ALA A 1 68 ? 6.703 -23.234 -7.77 1 98.56 68 ALA A N 1
ATOM 489 C CA . ALA A 1 68 ? 7.289 -22.984 -9.086 1 98.56 68 ALA A CA 1
ATOM 490 C C . ALA A 1 68 ? 7.336 -21.5 -9.391 1 98.56 68 ALA A C 1
ATOM 492 O O . ALA A 1 68 ? 8.32 -21 -9.945 1 98.56 68 ALA A O 1
ATOM 493 N N . TRP A 1 69 ? 6.301 -20.781 -9.039 1 98 69 TRP A N 1
ATOM 494 C CA . TRP A 1 69 ? 6.258 -19.344 -9.258 1 98 69 TRP A CA 1
ATOM 495 C C . TRP A 1 69 ? 7.387 -18.641 -8.508 1 98 69 TRP A C 1
ATOM 497 O O . TRP A 1 69 ? 8.125 -17.844 -9.094 1 98 69 TRP A O 1
ATOM 507 N N . HIS A 1 70 ? 7.543 -18.938 -7.258 1 97.38 70 HIS A N 1
ATOM 508 C CA . HIS A 1 70 ? 8.492 -18.234 -6.402 1 97.38 70 HIS A CA 1
ATOM 509 C C . HIS A 1 70 ? 9.93 -18.609 -6.758 1 97.38 70 HIS A C 1
ATOM 511 O O . HIS A 1 70 ? 10.844 -17.797 -6.586 1 97.38 70 HIS A O 1
ATOM 517 N N . GLU A 1 71 ? 10.062 -19.766 -7.281 1 94.88 71 GLU A N 1
ATOM 518 C CA . GLU A 1 71 ? 11.406 -20.172 -7.715 1 94.88 71 GLU A CA 1
ATOM 519 C C . GLU A 1 71 ? 11.883 -19.297 -8.875 1 94.88 71 GLU A C 1
ATOM 521 O O . GLU A 1 71 ? 13.086 -19.047 -9.008 1 94.88 71 GLU A O 1
ATOM 526 N N . ALA A 1 72 ? 10.984 -18.844 -9.625 1 94.94 72 ALA A N 1
ATOM 527 C CA . ALA A 1 72 ? 11.305 -18.016 -10.781 1 94.94 72 ALA A CA 1
ATOM 528 C C . ALA A 1 72 ? 11.305 -16.531 -10.398 1 94.94 72 ALA A C 1
ATOM 530 O O . ALA A 1 72 ? 11.891 -15.703 -11.102 1 94.94 72 ALA A O 1
ATOM 531 N N . GLY A 1 73 ? 10.719 -16.172 -9.312 1 93.25 73 GLY A N 1
ATOM 532 C CA . GLY A 1 73 ? 10.258 -14.828 -9.031 1 93.25 73 GLY A CA 1
ATOM 533 C C . GLY A 1 73 ? 11.375 -13.883 -8.648 1 93.25 73 GLY A C 1
ATOM 534 O O . GLY A 1 73 ? 11.195 -12.664 -8.648 1 93.25 73 GLY A O 1
ATOM 535 N N . SER A 1 74 ? 12.531 -14.406 -8.375 1 90.06 74 SER A N 1
ATOM 536 C CA . SER A 1 74 ? 13.633 -13.547 -7.957 1 90.06 74 SER A CA 1
ATOM 537 C C . SER A 1 74 ? 14.43 -13.039 -9.156 1 90.06 74 SER A C 1
ATOM 539 O O . SER A 1 74 ? 15.32 -12.195 -9.008 1 90.06 74 SER A O 1
ATOM 541 N N . TYR A 1 75 ? 14.078 -13.422 -10.281 1 93.56 75 TYR A N 1
ATOM 542 C CA . TYR A 1 75 ? 14.836 -13.117 -11.492 1 93.56 75 TYR A CA 1
ATOM 543 C C . TYR A 1 75 ? 14.664 -11.656 -11.891 1 93.56 75 TYR A C 1
ATOM 545 O O . TYR A 1 75 ? 13.594 -11.078 -11.695 1 93.56 75 TYR A O 1
ATOM 553 N N . ASP A 1 76 ? 15.734 -11.094 -12.367 1 95.62 76 ASP A N 1
ATOM 554 C CA . ASP A 1 76 ? 15.719 -9.797 -13.047 1 95.62 76 ASP A CA 1
ATOM 555 C C . ASP A 1 76 ? 16.203 -9.93 -14.484 1 95.62 76 ASP A C 1
ATOM 557 O O . ASP A 1 76 ? 17.391 -10.156 -14.734 1 95.62 76 ASP A O 1
ATOM 561 N N . CYS A 1 77 ? 15.352 -9.695 -15.422 1 94.5 77 CYS A N 1
ATOM 562 C CA . CYS A 1 77 ? 15.672 -9.953 -16.812 1 94.5 77 CYS A CA 1
ATOM 563 C C . CYS A 1 77 ? 16.578 -8.859 -17.375 1 94.5 77 CYS A C 1
ATOM 565 O O . CYS A 1 77 ? 17.203 -9.039 -18.422 1 94.5 77 CYS A O 1
ATOM 567 N N . PHE A 1 78 ? 16.641 -7.766 -16.672 1 94.69 78 PHE A N 1
ATOM 568 C CA . PHE A 1 78 ? 17.531 -6.688 -17.109 1 94.69 78 PHE A CA 1
ATOM 569 C C . PHE A 1 78 ? 18.938 -6.898 -16.562 1 94.69 78 PHE A C 1
ATOM 571 O O . PHE A 1 78 ? 19.922 -6.742 -17.297 1 94.69 78 PHE A O 1
ATOM 578 N N . LYS A 1 79 ? 19 -7.336 -15.336 1 93.25 79 LYS A N 1
ATOM 579 C CA . LYS A 1 79 ? 20.281 -7.555 -14.695 1 93.25 79 LYS A CA 1
ATOM 580 C C . LYS A 1 79 ? 20.797 -8.977 -14.938 1 93.25 79 LYS A C 1
ATOM 582 O O . LYS A 1 79 ? 21.969 -9.273 -14.719 1 93.25 79 LYS A O 1
ATOM 587 N N . LYS A 1 80 ? 19.875 -9.797 -15.305 1 89.94 80 LYS A N 1
ATOM 588 C CA . LYS A 1 80 ? 20.156 -11.195 -15.578 1 89.94 80 LYS A CA 1
ATOM 589 C C . LYS A 1 80 ? 20.719 -11.898 -14.352 1 89.94 80 LYS A C 1
ATOM 591 O O . LYS A 1 80 ? 21.719 -12.625 -14.445 1 89.94 80 LYS A O 1
ATOM 596 N N . ASP A 1 81 ? 20.078 -11.617 -13.219 1 89.44 81 ASP A N 1
ATOM 597 C CA . ASP A 1 81 ? 20.484 -12.266 -11.969 1 89.44 81 ASP A CA 1
ATOM 598 C C . ASP A 1 81 ? 19.266 -12.727 -11.18 1 89.44 81 ASP A C 1
ATOM 600 O O . ASP A 1 81 ? 18.125 -12.547 -11.617 1 89.44 81 ASP A O 1
ATOM 604 N N . GLY A 1 82 ? 19.469 -13.602 -10.031 1 89.75 82 GLY A N 1
ATOM 605 C CA . GLY A 1 82 ? 18.391 -14.109 -9.195 1 89.75 82 GLY A CA 1
ATOM 606 C C . GLY A 1 82 ? 18.156 -15.602 -9.375 1 89.75 82 GLY A C 1
ATOM 607 O O . GLY A 1 82 ? 17.25 -16.172 -8.758 1 89.75 82 GLY A O 1
ATOM 608 N N . ALA A 1 83 ? 18.859 -16.266 -10.055 1 88.81 83 ALA A N 1
ATOM 609 C CA . ALA A 1 83 ? 18.953 -17.719 -10.234 1 88.81 83 ALA A CA 1
ATOM 610 C C . ALA A 1 83 ? 17.578 -18.344 -10.43 1 88.81 83 ALA A C 1
ATOM 612 O O . ALA A 1 83 ? 17.219 -19.281 -9.719 1 88.81 83 ALA A O 1
ATOM 613 N N . PRO A 1 84 ? 16.891 -17.891 -11.352 1 92.19 84 PRO A N 1
ATOM 614 C CA . PRO A 1 84 ? 15.562 -18.469 -11.578 1 92.19 84 PRO A CA 1
ATOM 615 C C . PRO A 1 84 ? 15.633 -19.922 -12.031 1 92.19 84 PRO A C 1
ATOM 617 O O . PRO A 1 84 ? 16.516 -20.297 -12.789 1 92.19 84 PRO A O 1
ATOM 620 N N . ASN A 1 85 ? 14.719 -20.719 -11.453 1 96.19 85 ASN A N 1
ATOM 621 C CA . ASN A 1 85 ? 14.523 -22.078 -11.945 1 96.19 85 ASN A CA 1
ATOM 622 C C . ASN A 1 85 ? 15.781 -22.922 -11.789 1 96.19 85 ASN A C 1
ATOM 624 O O . ASN A 1 85 ? 16.188 -23.625 -12.719 1 96.19 85 ASN A O 1
ATOM 628 N N . THR A 1 86 ? 16.406 -22.828 -10.625 1 97.31 86 THR A N 1
ATOM 629 C CA . THR A 1 86 ? 17.594 -23.609 -10.305 1 97.31 86 THR A CA 1
ATOM 630 C C . THR A 1 86 ? 17.406 -24.344 -8.977 1 97.31 86 THR A C 1
ATOM 632 O O . THR A 1 86 ? 18.344 -24.953 -8.461 1 97.31 86 THR A O 1
ATOM 635 N N . ALA A 1 87 ? 16.266 -24.203 -8.398 1 98.12 87 ALA A N 1
ATOM 636 C CA . ALA A 1 87 ? 15.953 -24.75 -7.09 1 98.12 87 ALA A CA 1
ATOM 637 C C . ALA A 1 87 ? 16.875 -24.203 -6.016 1 98.12 87 ALA A C 1
ATOM 639 O O . ALA A 1 87 ? 17.281 -24.922 -5.094 1 98.12 87 ALA A O 1
ATOM 640 N N . SER A 1 88 ? 17.234 -22.953 -6.176 1 97.38 88 SER A N 1
ATOM 641 C CA . SER A 1 88 ? 18.125 -22.297 -5.211 1 97.38 88 SER A CA 1
ATOM 642 C C . SER A 1 88 ? 17.422 -22.094 -3.869 1 97.38 88 SER A C 1
ATOM 644 O O . SER A 1 88 ? 18.094 -21.922 -2.844 1 97.38 88 SER A O 1
ATOM 646 N N . MET A 1 89 ? 16.156 -22.25 -3.861 1 97.62 89 MET A N 1
ATOM 647 C CA . MET A 1 89 ? 15.391 -22.094 -2.631 1 97.62 89 MET A CA 1
ATOM 648 C C . MET A 1 89 ? 15.703 -23.203 -1.645 1 97.62 89 MET A C 1
ATOM 650 O O . MET A 1 89 ? 15.297 -23.156 -0.483 1 97.62 89 MET A O 1
ATOM 654 N N . ARG A 1 90 ? 16.406 -24.188 -2.053 1 97.88 90 ARG A N 1
ATOM 655 C CA . ARG A 1 90 ? 16.859 -25.25 -1.16 1 97.88 90 ARG A CA 1
ATOM 656 C C . ARG A 1 90 ? 17.906 -24.719 -0.175 1 97.88 90 ARG A C 1
ATOM 658 O O . ARG A 1 90 ? 18.203 -25.375 0.827 1 97.88 90 ARG A O 1
ATOM 665 N N . PHE A 1 91 ? 18.453 -23.531 -0.431 1 97.75 91 PHE A N 1
ATOM 666 C CA . PHE A 1 91 ? 19.625 -23.062 0.32 1 97.75 91 PHE A CA 1
ATOM 667 C C . PHE A 1 91 ? 19.344 -21.719 0.975 1 97.75 91 PHE A C 1
ATOM 669 O O . PHE A 1 91 ? 18.469 -20.969 0.523 1 97.75 91 PHE A O 1
ATOM 676 N N . LYS A 1 92 ? 20.219 -21.469 1.991 1 96.44 92 LYS A N 1
ATOM 677 C CA . LYS A 1 92 ? 20.312 -20.109 2.518 1 96.44 92 LYS A CA 1
ATOM 678 C C . LYS A 1 92 ? 21.062 -19.188 1.551 1 96.44 92 LYS A C 1
ATOM 680 O O . LYS A 1 92 ? 22.016 -19.609 0.898 1 96.44 92 LYS A O 1
ATOM 685 N N . PRO A 1 93 ? 20.516 -17.984 1.497 1 96.06 93 PRO A N 1
ATOM 686 C CA . PRO A 1 93 ? 19.5 -17.312 2.332 1 96.06 93 PRO A CA 1
ATOM 687 C C . PRO A 1 93 ? 18.094 -17.422 1.759 1 96.06 93 PRO A C 1
ATOM 689 O O . PRO A 1 93 ? 17.125 -17.062 2.428 1 96.06 93 PRO A O 1
ATOM 692 N N . GLU A 1 94 ? 17.922 -17.938 0.586 1 95.75 94 GLU A N 1
ATOM 693 C CA . GLU A 1 94 ? 16.656 -17.859 -0.136 1 95.75 94 GLU A CA 1
ATOM 694 C C . GLU A 1 94 ? 15.562 -18.641 0.575 1 95.75 94 GLU A C 1
ATOM 696 O O . GLU A 1 94 ? 14.406 -18.234 0.589 1 95.75 94 GLU A O 1
ATOM 701 N N . CYS A 1 95 ? 15.945 -19.719 1.158 1 96.19 95 CYS A N 1
ATOM 702 C CA . CYS A 1 95 ? 14.961 -20.547 1.835 1 96.19 95 CYS A CA 1
ATOM 703 C C . CYS A 1 95 ? 14.367 -19.828 3.037 1 96.19 95 CYS A C 1
ATOM 705 O O . CYS A 1 95 ? 13.344 -20.25 3.574 1 96.19 95 CYS A O 1
ATOM 707 N N . GLN A 1 96 ? 15.016 -18.703 3.422 1 95.31 96 GLN A N 1
ATOM 708 C CA . GLN A 1 96 ? 14.586 -18 4.621 1 95.31 96 GLN A CA 1
ATOM 709 C C . GLN A 1 96 ? 13.945 -16.656 4.27 1 95.31 96 GLN A C 1
ATOM 711 O O . GLN A 1 96 ? 13.531 -15.914 5.16 1 95.31 96 GLN A O 1
ATOM 716 N N . TYR A 1 97 ? 13.875 -16.406 2.996 1 94.88 97 TYR A N 1
ATOM 717 C CA . TYR A 1 97 ? 13.188 -15.172 2.621 1 94.88 97 TYR A CA 1
ATOM 718 C C . TYR A 1 97 ? 11.727 -15.211 3.062 1 94.88 97 TYR A C 1
ATOM 720 O O . TYR A 1 97 ? 11.055 -16.234 2.906 1 94.88 97 TYR A O 1
ATOM 728 N N . GLU A 1 98 ? 11.266 -14.086 3.572 1 93.88 98 GLU A N 1
ATOM 729 C CA . GLU A 1 98 ? 9.906 -14.023 4.105 1 93.88 98 GLU A CA 1
ATOM 730 C C . GLU A 1 98 ? 8.883 -14.398 3.043 1 93.88 98 GLU A C 1
ATOM 732 O O . GLU A 1 98 ? 7.887 -15.07 3.342 1 93.88 98 GLU A O 1
ATOM 737 N N . GLY A 1 99 ? 9.125 -14.008 1.866 1 94.94 99 GLY A N 1
ATOM 738 C CA . GLY A 1 99 ? 8.203 -14.312 0.782 1 94.94 99 GLY A CA 1
ATOM 739 C C . GLY A 1 99 ? 8.086 -15.797 0.497 1 94.94 99 GLY A C 1
ATOM 740 O O . GLY A 1 99 ? 7.156 -16.234 -0.185 1 94.94 99 GLY A O 1
ATOM 741 N N . ASN A 1 100 ? 9.016 -16.562 0.975 1 97.06 100 ASN A N 1
ATOM 742 C CA . ASN A 1 100 ? 9.031 -17.984 0.703 1 97.06 100 ASN A CA 1
ATOM 743 C C . ASN A 1 100 ? 8.516 -18.797 1.896 1 97.06 100 ASN A C 1
ATOM 745 O O . ASN A 1 100 ? 8.562 -20.016 1.89 1 97.06 100 ASN A O 1
ATOM 749 N N . ASN A 1 101 ? 7.957 -18.062 2.9 1 97 101 ASN A N 1
ATOM 750 C CA . ASN A 1 101 ? 7.367 -18.766 4.039 1 97 101 ASN A CA 1
ATOM 751 C C . ASN A 1 101 ? 6.316 -19.766 3.59 1 97 101 ASN A C 1
ATOM 753 O O . ASN A 1 101 ? 5.461 -19.453 2.762 1 97 101 ASN A O 1
ATOM 757 N N . GLY A 1 102 ? 6.48 -20.984 4.109 1 97.5 102 GLY A N 1
ATOM 758 C CA . GLY A 1 102 ? 5.508 -22.031 3.824 1 97.5 102 GLY A CA 1
ATOM 759 C C . GLY A 1 102 ? 5.922 -22.922 2.676 1 97.5 102 GLY A C 1
ATOM 760 O O . GLY A 1 102 ? 5.359 -24.016 2.496 1 97.5 102 GLY A O 1
ATOM 761 N N . LEU A 1 103 ? 6.938 -22.578 1.967 1 98.19 103 LEU A N 1
ATOM 762 C CA . LEU A 1 103 ? 7.285 -23.328 0.769 1 98.19 103 LEU A CA 1
ATOM 763 C C . LEU A 1 103 ? 8.188 -24.516 1.114 1 98.19 103 LEU A C 1
ATOM 765 O O . LEU A 1 103 ? 8.539 -25.297 0.239 1 98.19 103 LEU A O 1
ATOM 769 N N . GLU A 1 104 ? 8.508 -24.641 2.396 1 97.94 104 GLU A N 1
ATOM 770 C CA . GLU A 1 104 ? 9.156 -25.875 2.846 1 97.94 104 GLU A CA 1
ATOM 771 C C . GLU A 1 104 ? 8.211 -27.062 2.754 1 97.94 104 GLU A C 1
ATOM 773 O O . GLU A 1 104 ? 8.648 -28.203 2.564 1 97.94 104 GLU A O 1
ATOM 778 N N . VAL A 1 105 ? 6.957 -26.797 2.797 1 98.31 105 VAL A N 1
ATOM 779 C CA . VAL A 1 105 ? 5.953 -27.844 2.799 1 98.31 105 VAL A CA 1
ATOM 780 C C . VAL A 1 105 ? 5.945 -28.562 1.447 1 98.31 105 VAL A C 1
ATOM 782 O O . VAL A 1 105 ? 6.172 -29.766 1.373 1 98.31 105 VAL A O 1
ATOM 785 N N . PRO A 1 106 ? 5.734 -27.828 0.36 1 98.75 106 PRO A N 1
ATOM 786 C CA . PRO A 1 106 ? 5.777 -28.531 -0.918 1 98.75 106 PRO A CA 1
ATOM 787 C C . PRO A 1 106 ? 7.168 -29.078 -1.253 1 98.75 106 PRO A C 1
ATOM 789 O O . PRO A 1 106 ? 7.297 -30.109 -1.908 1 98.75 106 PRO A O 1
ATOM 792 N N . ARG A 1 107 ? 8.219 -28.406 -0.852 1 98.75 107 ARG A N 1
ATOM 793 C CA . ARG A 1 107 ? 9.562 -28.922 -1.082 1 98.75 107 ARG A CA 1
ATOM 794 C C . ARG A 1 107 ? 9.758 -30.281 -0.406 1 98.75 107 ARG A C 1
ATOM 796 O O . ARG A 1 107 ? 10.258 -31.219 -1.023 1 98.75 107 ARG A O 1
ATOM 803 N N . ARG A 1 108 ? 9.32 -30.359 0.79 1 98.62 108 ARG A N 1
ATOM 804 C CA . ARG A 1 108 ? 9.438 -31.609 1.538 1 98.62 108 ARG A CA 1
ATOM 805 C C . ARG A 1 108 ? 8.578 -32.688 0.914 1 98.62 108 ARG A C 1
ATOM 807 O O . ARG A 1 108 ? 8.984 -33.844 0.85 1 98.62 108 ARG A O 1
ATOM 814 N N . ALA A 1 109 ? 7.461 -32.344 0.461 1 98.81 109 ALA A N 1
ATOM 815 C CA . ALA A 1 109 ? 6.539 -33.312 -0.131 1 98.81 109 ALA A CA 1
ATOM 816 C C . ALA A 1 109 ? 7.137 -33.938 -1.384 1 98.81 109 ALA A C 1
ATOM 818 O O . ALA A 1 109 ? 6.801 -35.062 -1.733 1 98.81 109 ALA A O 1
ATOM 819 N N . LEU A 1 110 ? 8.062 -33.219 -2.021 1 98.81 110 LEU A N 1
ATOM 820 C CA . LEU A 1 110 ? 8.594 -33.688 -3.297 1 98.81 110 LEU A CA 1
ATOM 821 C C . LEU A 1 110 ? 9.883 -34.5 -3.092 1 98.81 110 LEU A C 1
ATOM 823 O O . LEU A 1 110 ? 10.375 -35.125 -4.027 1 98.81 110 LEU A O 1
ATOM 827 N N . GLU A 1 111 ? 10.406 -34.562 -1.879 1 98.75 111 GLU A N 1
ATOM 828 C CA . GLU A 1 111 ? 11.68 -35.219 -1.604 1 98.75 111 GLU A CA 1
ATOM 829 C C . GLU A 1 111 ? 11.617 -36.719 -1.938 1 98.75 111 GLU A C 1
ATOM 831 O O . GLU A 1 111 ? 12.547 -37.25 -2.523 1 98.75 111 GLU A O 1
ATOM 836 N N . PRO A 1 112 ? 10.562 -37.406 -1.608 1 98.62 112 PRO A N 1
ATOM 837 C CA . PRO A 1 112 ? 10.492 -38.844 -1.952 1 98.62 112 PRO A CA 1
ATOM 838 C C . PRO A 1 112 ? 10.578 -39.062 -3.457 1 98.62 112 PRO A C 1
ATOM 840 O O . PRO A 1 112 ? 11.125 -40.094 -3.889 1 98.62 112 PRO A O 1
ATOM 843 N N . PHE A 1 113 ? 10.062 -38.156 -4.219 1 98.81 113 PHE A N 1
ATOM 844 C CA . PHE A 1 113 ? 10.086 -38.344 -5.668 1 98.81 113 PHE A CA 1
ATOM 845 C C . PHE A 1 113 ? 11.484 -38.062 -6.219 1 98.81 113 PHE A C 1
ATOM 847 O O . PHE A 1 113 ? 11.922 -38.75 -7.156 1 98.81 113 PHE A O 1
ATOM 854 N N . LYS A 1 114 ? 12.117 -37.094 -5.625 1 98.5 114 LYS A N 1
ATOM 855 C CA . LYS A 1 114 ? 13.508 -36.875 -6.016 1 98.5 114 LYS A CA 1
ATOM 856 C C . LYS A 1 114 ? 14.336 -38.125 -5.75 1 98.5 114 LYS A C 1
ATOM 858 O O . LYS A 1 114 ? 15.211 -38.5 -6.551 1 98.5 114 LYS A O 1
ATOM 863 N N . LYS A 1 115 ? 14.078 -38.781 -4.656 1 98.44 115 LYS A N 1
ATOM 864 C CA . LYS A 1 115 ? 14.781 -40.031 -4.297 1 98.44 115 LYS A CA 1
ATOM 865 C C . LYS A 1 115 ? 14.438 -41.156 -5.262 1 98.44 115 LYS A C 1
ATOM 867 O O . LYS A 1 115 ? 15.32 -41.906 -5.695 1 98.44 115 LYS A O 1
ATOM 872 N N . LYS A 1 116 ? 13.203 -41.25 -5.617 1 98.44 116 LYS A N 1
ATOM 873 C CA . LYS A 1 116 ? 12.727 -42.312 -6.484 1 98.44 116 LYS A CA 1
ATOM 874 C C . LYS A 1 116 ? 13.18 -42.094 -7.926 1 98.44 116 LYS A C 1
ATOM 876 O O . LYS A 1 116 ? 13.414 -43.062 -8.656 1 98.44 116 LYS A O 1
ATOM 881 N N . TYR A 1 117 ? 13.227 -40.844 -8.312 1 98.12 117 TYR A N 1
ATOM 882 C CA . TYR A 1 117 ? 13.648 -40.469 -9.656 1 98.12 117 TYR A CA 1
ATOM 883 C C . TYR A 1 117 ? 14.898 -39.594 -9.602 1 98.12 117 TYR A C 1
ATOM 885 O O . TYR A 1 117 ? 14.852 -38.406 -9.938 1 98.12 117 TYR A O 1
ATOM 893 N N . PRO A 1 118 ? 16.031 -40.156 -9.406 1 97.56 118 PRO A N 1
ATOM 894 C CA . PRO A 1 118 ? 17.25 -39.375 -9.133 1 97.56 118 PRO A CA 1
ATOM 895 C C . PRO A 1 118 ? 17.75 -38.625 -10.359 1 97.56 118 PRO A C 1
ATOM 897 O O . PRO A 1 118 ? 18.547 -37.688 -10.234 1 97.56 118 PRO A O 1
ATOM 900 N N . GLN A 1 119 ? 17.312 -39 -11.539 1 96.94 119 GLN A N 1
ATOM 901 C CA . GLN A 1 119 ? 17.828 -38.406 -12.766 1 96.94 119 GLN A CA 1
ATOM 902 C C . GLN A 1 119 ? 17.203 -37.031 -13.008 1 96.94 119 GLN A C 1
ATOM 904 O O . GLN A 1 119 ? 17.734 -36.25 -13.797 1 96.94 119 GLN A O 1
ATOM 909 N N . ILE A 1 120 ? 16.109 -36.75 -12.398 1 97.81 120 ILE A N 1
ATOM 910 C CA . ILE A 1 120 ? 15.484 -35.438 -12.594 1 97.81 120 ILE A CA 1
ATOM 911 C C . ILE A 1 120 ? 16.125 -34.406 -11.664 1 97.81 120 ILE A C 1
ATOM 913 O O . ILE A 1 120 ? 16.438 -34.719 -10.508 1 97.81 120 ILE A O 1
ATOM 917 N N . SER A 1 121 ? 16.359 -33.219 -12.164 1 98.12 121 SER A N 1
ATOM 918 C CA . SER A 1 121 ? 16.812 -32.156 -11.273 1 98.12 121 SER A CA 1
ATOM 919 C C . SER A 1 121 ? 15.695 -31.688 -10.344 1 98.12 121 SER A C 1
ATOM 921 O O . SER A 1 121 ? 14.516 -31.906 -10.625 1 98.12 121 SER A O 1
ATOM 923 N N . TYR A 1 122 ? 16.031 -31.047 -9.203 1 98.56 122 TYR A N 1
ATOM 924 C CA . TYR A 1 122 ? 15.031 -30.422 -8.344 1 98.56 122 TYR A CA 1
ATOM 925 C C . TYR A 1 122 ? 14.234 -29.375 -9.109 1 98.56 122 TYR A C 1
ATOM 927 O O . TYR A 1 122 ? 13.008 -29.312 -8.984 1 98.56 122 TYR A O 1
ATOM 935 N N . ALA A 1 123 ? 14.945 -28.594 -9.891 1 98.44 123 ALA A N 1
ATOM 936 C CA . ALA A 1 123 ? 14.305 -27.516 -10.641 1 98.44 123 ALA A CA 1
ATOM 937 C C . ALA A 1 123 ? 13.266 -28.078 -11.617 1 98.44 123 ALA A C 1
ATOM 939 O O . ALA A 1 123 ? 12.141 -27.578 -11.672 1 98.44 123 ALA A O 1
ATOM 940 N N . ASP A 1 124 ? 13.609 -29.062 -12.328 1 98.38 124 ASP A N 1
ATOM 941 C CA . ASP A 1 124 ? 12.664 -29.703 -13.242 1 98.38 124 ASP A CA 1
ATOM 942 C C . ASP A 1 124 ? 11.516 -30.344 -12.477 1 98.38 124 ASP A C 1
ATOM 944 O O . ASP A 1 124 ? 10.359 -30.281 -12.914 1 98.38 124 ASP A O 1
ATOM 948 N N . LEU A 1 125 ? 11.805 -30.984 -11.367 1 98.81 125 LEU A N 1
ATOM 949 C CA . LEU A 1 125 ? 10.781 -31.656 -10.562 1 98.81 125 LEU A CA 1
ATOM 950 C C . LEU A 1 125 ? 9.75 -30.641 -10.07 1 98.81 125 LEU A C 1
ATOM 952 O O . LEU A 1 125 ? 8.547 -30.906 -10.141 1 98.81 125 LEU A O 1
ATOM 956 N N . TRP A 1 126 ? 10.203 -29.5 -9.578 1 98.88 126 TRP A N 1
ATOM 957 C CA . TRP A 1 126 ? 9.297 -28.484 -9.047 1 98.88 126 TRP A CA 1
ATOM 958 C C . TRP A 1 126 ? 8.383 -27.953 -10.141 1 98.88 126 TRP A C 1
ATOM 960 O O . TRP A 1 126 ? 7.176 -27.797 -9.93 1 98.88 126 TRP A O 1
ATOM 970 N N . VAL A 1 127 ? 8.93 -27.719 -11.328 1 98.69 127 VAL A N 1
ATOM 971 C CA . VAL A 1 127 ? 8.141 -27.188 -12.438 1 98.69 127 VAL A CA 1
ATOM 972 C C . VAL A 1 127 ? 7.141 -28.25 -12.906 1 98.69 127 VAL A C 1
ATOM 974 O O . VAL A 1 127 ? 5.957 -27.953 -13.078 1 98.69 127 VAL A O 1
ATOM 977 N N . LEU A 1 128 ? 7.609 -29.453 -13.055 1 98.5 128 LEU A N 1
ATOM 978 C CA . LEU A 1 128 ? 6.719 -30.516 -13.5 1 98.5 128 LEU A CA 1
ATOM 979 C C . LEU A 1 128 ? 5.586 -30.734 -12.508 1 98.5 128 LEU A C 1
ATOM 981 O O . LEU A 1 128 ? 4.43 -30.891 -12.898 1 98.5 128 LEU A O 1
ATOM 985 N N . ALA A 1 129 ? 5.91 -30.734 -11.25 1 98.88 129 ALA A N 1
ATOM 986 C CA . ALA A 1 129 ? 4.895 -30.922 -10.219 1 98.88 129 ALA A CA 1
ATOM 987 C C . ALA A 1 129 ? 3.826 -29.828 -10.297 1 98.88 129 ALA A C 1
ATOM 989 O O . ALA A 1 129 ? 2.635 -30.109 -10.133 1 98.88 129 ALA A O 1
ATOM 990 N N . ALA A 1 130 ? 4.219 -28.609 -10.547 1 98.88 130 ALA A N 1
ATOM 991 C CA . ALA A 1 130 ? 3.27 -27.516 -10.695 1 98.88 130 ALA A CA 1
ATOM 992 C C . ALA A 1 130 ? 2.361 -27.719 -11.898 1 98.88 130 ALA A C 1
ATOM 994 O O . ALA A 1 130 ? 1.152 -27.5 -11.82 1 98.88 130 ALA A O 1
ATOM 995 N N . TYR A 1 131 ? 2.961 -28.172 -13.016 1 98.75 131 TYR A N 1
ATOM 996 C CA . TYR A 1 131 ? 2.176 -28.406 -14.219 1 98.75 131 TYR A CA 1
ATOM 997 C C . TYR A 1 131 ? 1.132 -29.5 -13.977 1 98.75 131 TYR A C 1
ATOM 999 O O . TYR A 1 131 ? -0.03 -29.344 -14.367 1 98.75 131 TYR A O 1
ATOM 1007 N N . VAL A 1 132 ? 1.541 -30.547 -13.359 1 98.69 132 VAL A N 1
ATOM 1008 C CA . VAL A 1 132 ? 0.641 -31.656 -13.047 1 98.69 132 VAL A CA 1
ATOM 1009 C C . VAL A 1 132 ? -0.465 -31.172 -12.109 1 98.69 132 VAL A C 1
ATOM 1011 O O . VAL A 1 132 ? -1.635 -31.516 -12.289 1 98.69 132 VAL A O 1
ATOM 1014 N N . ALA A 1 133 ? -0.115 -30.359 -11.156 1 98.88 133 ALA A N 1
ATOM 1015 C CA . ALA A 1 133 ? -1.087 -29.828 -10.203 1 98.88 133 ALA A CA 1
ATOM 1016 C C . ALA A 1 133 ? -2.139 -28.969 -10.914 1 98.88 133 ALA A C 1
ATOM 1018 O O . ALA A 1 133 ? -3.336 -29.125 -10.648 1 98.88 133 ALA A O 1
ATOM 1019 N N . ILE A 1 134 ? -1.676 -28.078 -11.781 1 98.88 134 ILE A N 1
ATOM 1020 C CA . ILE A 1 134 ? -2.578 -27.203 -12.523 1 98.88 134 ILE A CA 1
ATOM 1021 C C . ILE A 1 134 ? -3.562 -28.047 -13.336 1 98.88 134 ILE A C 1
ATOM 1023 O O . ILE A 1 134 ? -4.77 -27.797 -13.297 1 98.88 134 ILE A O 1
ATOM 1027 N N . GLU A 1 135 ? -3.061 -29.031 -13.984 1 98.38 135 GLU A N 1
ATOM 1028 C CA . GLU A 1 135 ? -3.91 -29.922 -14.773 1 98.38 135 GLU A CA 1
ATOM 1029 C C . GLU A 1 135 ? -4.871 -30.703 -13.891 1 98.38 135 GLU A C 1
ATOM 1031 O O . GLU A 1 135 ? -6.059 -30.812 -14.203 1 98.38 135 GLU A O 1
ATOM 1036 N N . TYR A 1 136 ? -4.383 -31.188 -12.805 1 98.38 136 TYR A N 1
ATOM 1037 C CA . TYR A 1 136 ? -5.188 -31.969 -11.875 1 98.38 136 TYR A CA 1
ATOM 1038 C C . TYR A 1 136 ? -6.352 -31.141 -11.336 1 98.38 136 TYR A C 1
ATOM 1040 O O . TYR A 1 136 ? -7.445 -31.672 -11.125 1 98.38 136 TYR A O 1
ATOM 1048 N N . MET A 1 137 ? -6.145 -29.891 -11.203 1 98.75 137 MET A N 1
ATOM 1049 C CA . MET A 1 137 ? -7.145 -29 -10.609 1 98.75 137 MET A CA 1
ATOM 1050 C C . MET A 1 137 ? -8.102 -28.469 -11.672 1 98.75 137 MET A C 1
ATOM 1052 O O . MET A 1 137 ? -8.984 -27.656 -11.367 1 98.75 137 MET A O 1
ATOM 1056 N N . GLY A 1 138 ? -7.875 -28.844 -12.867 1 98.56 138 GLY A N 1
ATOM 1057 C CA . GLY A 1 138 ? -8.828 -28.5 -13.914 1 98.56 138 GLY A CA 1
ATOM 1058 C C . GLY A 1 138 ? -8.328 -27.422 -14.844 1 98.56 138 GLY A C 1
ATOM 1059 O O . GLY A 1 138 ? -9.062 -26.953 -15.711 1 98.56 138 GLY A O 1
ATOM 1060 N N . GLY A 1 139 ? -7.051 -27.031 -14.672 1 98.75 139 GLY A N 1
ATOM 1061 C CA . GLY A 1 139 ? -6.457 -26.031 -15.531 1 98.75 139 GLY A CA 1
ATOM 1062 C C . GLY A 1 139 ? -5.895 -26.594 -16.828 1 98.75 139 GLY A C 1
ATOM 1063 O O . GLY A 1 139 ? -6.172 -27.75 -17.172 1 98.75 139 GLY A O 1
ATOM 1064 N N . PRO A 1 140 ? -5.145 -25.797 -17.5 1 98.56 140 PRO A N 1
ATOM 1065 C CA . PRO A 1 140 ? -4.613 -26.219 -18.797 1 98.56 140 PRO A CA 1
ATOM 1066 C C . PRO A 1 140 ? -3.414 -27.156 -18.672 1 98.56 140 PRO A C 1
ATOM 1068 O O . PRO A 1 140 ? -2.674 -27.078 -17.688 1 98.56 140 PRO A O 1
ATOM 1071 N N . SER A 1 141 ? -3.281 -27.984 -19.688 1 97.25 141 SER A N 1
ATOM 1072 C CA . SER A 1 141 ? -2.01 -28.672 -19.844 1 97.25 141 SER A CA 1
ATOM 1073 C C . SER A 1 141 ? -0.926 -27.734 -20.359 1 97.25 141 SER A C 1
ATOM 1075 O O . SER A 1 141 ? -1.158 -26.953 -21.297 1 97.25 141 SER A O 1
ATOM 1077 N N . ILE A 1 142 ? 0.188 -27.781 -19.734 1 98.12 142 ILE A N 1
ATOM 1078 C CA . ILE A 1 142 ? 1.32 -26.953 -20.141 1 98.12 142 ILE A CA 1
ATOM 1079 C C . ILE A 1 142 ? 2.443 -27.828 -20.672 1 98.12 142 ILE A C 1
ATOM 1081 O O . ILE A 1 142 ? 2.898 -28.75 -19.984 1 98.12 142 ILE A O 1
ATOM 1085 N N . PRO A 1 143 ? 2.836 -27.625 -21.922 1 96.69 143 PRO A N 1
ATOM 1086 C CA . PRO A 1 143 ? 3.926 -28.453 -22.453 1 96.69 143 PRO A CA 1
ATOM 1087 C C . PRO A 1 143 ? 5.203 -28.344 -21.625 1 96.69 143 PRO A C 1
ATOM 1089 O O . PRO A 1 143 ? 5.703 -27.234 -21.406 1 96.69 143 PRO A O 1
ATOM 1092 N N . PHE A 1 144 ? 5.723 -29.469 -21.234 1 97.25 144 PHE A N 1
ATOM 1093 C CA . PHE A 1 144 ? 6.855 -29.516 -20.328 1 97.25 144 PHE A CA 1
ATOM 1094 C C . PHE A 1 144 ? 8.164 -29.703 -21.094 1 97.25 144 PHE A C 1
ATOM 1096 O O . PHE A 1 144 ? 8.242 -30.516 -22 1 97.25 144 PHE A O 1
ATOM 1103 N N . SER A 1 145 ? 9.141 -28.875 -20.734 1 97 145 SER A N 1
ATOM 1104 C CA . SER A 1 145 ? 10.523 -29.062 -21.156 1 97 145 SER A CA 1
ATOM 1105 C C . SER A 1 145 ? 11.438 -29.344 -19.953 1 97 145 SER A C 1
ATOM 1107 O O . SER A 1 145 ? 11.203 -28.828 -18.859 1 97 145 SER A O 1
ATOM 1109 N N . TRP A 1 146 ? 12.438 -30.203 -20.234 1 96.75 146 TRP A N 1
ATOM 1110 C CA . TRP A 1 146 ? 13.367 -30.547 -19.156 1 96.75 146 TRP A CA 1
ATOM 1111 C C . TRP A 1 146 ? 14.781 -30.094 -19.5 1 96.75 146 TRP A C 1
ATOM 1113 O O . TRP A 1 146 ? 15.078 -29.781 -20.656 1 96.75 146 TRP A O 1
ATOM 1123 N N . GLY A 1 147 ? 15.594 -30.031 -18.5 1 96.81 147 GLY A N 1
ATOM 1124 C CA . GLY A 1 147 ? 16.984 -29.641 -18.703 1 96.81 147 GLY A CA 1
ATOM 1125 C C . GLY A 1 147 ? 17.438 -28.547 -17.75 1 96.81 147 GLY A C 1
ATOM 1126 O O . GLY A 1 147 ? 18.562 -28.047 -17.859 1 96.81 147 GLY A O 1
ATOM 1127 N N . ARG A 1 148 ? 16.594 -28.156 -16.828 1 97.19 148 ARG A N 1
ATOM 1128 C CA . ARG A 1 148 ? 16.984 -27.188 -15.812 1 97.19 148 ARG A CA 1
ATOM 1129 C C . ARG A 1 148 ? 18.109 -27.734 -14.938 1 97.19 148 ARG A C 1
ATOM 1131 O O . ARG A 1 148 ? 18.125 -28.922 -14.594 1 97.19 148 ARG A O 1
ATOM 1138 N N . VAL A 1 149 ? 18.969 -26.844 -14.547 1 96.88 149 VAL A N 1
ATOM 1139 C CA . VAL A 1 149 ? 20.125 -27.266 -13.766 1 96.88 149 VAL A CA 1
ATOM 1140 C C . VAL A 1 149 ? 20.016 -26.734 -12.336 1 96.88 149 VAL A C 1
ATOM 1142 O O . VAL A 1 149 ? 19.797 -25.531 -12.125 1 96.88 149 VAL A O 1
ATOM 1145 N N . ASP A 1 150 ? 20.234 -27.609 -11.391 1 97.88 150 ASP A N 1
ATOM 1146 C CA . ASP A 1 150 ? 20.141 -27.234 -9.984 1 97.88 150 ASP A CA 1
ATOM 1147 C C . ASP A 1 150 ? 21.312 -26.359 -9.562 1 97.88 150 ASP A C 1
ATOM 1149 O O . ASP A 1 150 ? 22.453 -26.578 -9.977 1 97.88 150 ASP A O 1
ATOM 1153 N N . ALA A 1 151 ? 20.938 -25.406 -8.742 1 97.44 151 ALA A N 1
ATOM 1154 C CA . ALA A 1 151 ? 22 -24.656 -8.078 1 97.44 151 ALA A CA 1
ATOM 1155 C C . ALA A 1 151 ? 22.859 -25.562 -7.215 1 97.44 151 ALA A C 1
ATOM 1157 O O . ALA A 1 151 ? 22.344 -26.469 -6.551 1 97.44 151 ALA A O 1
ATOM 1158 N N . LYS A 1 152 ? 24.109 -25.25 -7.184 1 97 152 LYS A N 1
ATOM 1159 C CA . LYS A 1 152 ? 25.031 -26.047 -6.359 1 97 152 LYS A CA 1
ATOM 1160 C C . LYS A 1 152 ? 24.922 -25.641 -4.891 1 97 152 LYS A C 1
ATOM 1162 O O . LYS A 1 152 ? 25.078 -26.484 -4 1 97 152 LYS A O 1
ATOM 1167 N N . ASP A 1 153 ? 24.797 -24.391 -4.676 1 96.75 153 ASP A N 1
ATOM 1168 C CA . ASP A 1 153 ? 24.656 -23.859 -3.324 1 96.75 153 ASP A CA 1
ATOM 1169 C C . ASP A 1 153 ? 23.969 -22.484 -3.34 1 96.75 153 ASP A C 1
ATOM 1171 O O . ASP A 1 153 ? 23.406 -22.078 -4.355 1 96.75 153 ASP A O 1
ATOM 1175 N N . GLY A 1 154 ? 23.984 -21.891 -2.127 1 95.81 154 GLY A N 1
ATOM 1176 C CA . GLY A 1 154 ? 23.219 -20.672 -1.951 1 95.81 154 GLY A CA 1
ATOM 1177 C C . GLY A 1 154 ? 23.922 -19.438 -2.504 1 95.81 154 GLY A C 1
ATOM 1178 O O . GLY A 1 154 ? 23.375 -18.328 -2.475 1 95.81 154 GLY A O 1
ATOM 1179 N N . SER A 1 155 ? 25.094 -19.547 -3.072 1 95.31 155 SER A N 1
ATOM 1180 C CA . SER A 1 155 ? 25.859 -18.406 -3.564 1 95.31 155 SER A CA 1
ATOM 1181 C C . SER A 1 155 ? 25.188 -17.781 -4.781 1 95.31 155 SER A C 1
ATOM 1183 O O . SER A 1 155 ? 25.469 -16.625 -5.129 1 95.31 155 SER A O 1
ATOM 1185 N N . VAL A 1 156 ? 24.234 -18.469 -5.383 1 93.81 156 VAL A N 1
ATOM 1186 C CA . VAL A 1 156 ? 23.578 -17.984 -6.598 1 93.81 156 VAL A CA 1
ATOM 1187 C C . VAL A 1 156 ? 22.328 -17.203 -6.234 1 93.81 156 VAL A C 1
ATOM 1189 O O . VAL A 1 156 ? 21.688 -16.609 -7.102 1 93.81 156 VAL A O 1
ATOM 1192 N N . CYS A 1 157 ? 22 -17.203 -4.926 1 93.25 157 CYS A N 1
ATOM 1193 C CA . CYS A 1 157 ? 20.766 -16.547 -4.5 1 93.25 157 CYS A CA 1
ATOM 1194 C C . CYS A 1 157 ? 20.812 -15.055 -4.758 1 93.25 157 CYS A C 1
ATOM 1196 O O . CYS A 1 157 ? 21.828 -14.406 -4.484 1 93.25 157 CYS A O 1
ATOM 1198 N N . GLY A 1 158 ? 19.766 -14.5 -5.359 1 88.75 158 GLY A N 1
ATOM 1199 C CA . GLY A 1 158 ? 19.641 -13.055 -5.5 1 88.75 158 GLY A CA 1
ATOM 1200 C C . GLY A 1 158 ? 19.25 -12.359 -4.207 1 88.75 158 GLY A C 1
ATOM 1201 O O . GLY A 1 158 ? 19.094 -13.008 -3.17 1 88.75 158 GLY A O 1
ATOM 1202 N N . PRO A 1 159 ? 19.109 -11.055 -4.328 1 91.19 159 PRO A N 1
ATOM 1203 C CA . PRO A 1 159 ? 18.734 -10.297 -3.131 1 91.19 159 PRO A CA 1
ATOM 1204 C C . PRO A 1 159 ? 17.297 -10.57 -2.682 1 91.19 159 PRO A C 1
ATOM 1206 O O . PRO A 1 159 ? 16.453 -10.922 -3.502 1 91.19 159 PRO A O 1
ATOM 1209 N N . ASP A 1 160 ? 17.078 -10.398 -1.398 1 92.44 160 ASP A N 1
ATOM 1210 C CA . ASP A 1 160 ? 15.711 -10.477 -0.873 1 92.44 160 ASP A CA 1
ATOM 1211 C C . ASP A 1 160 ? 14.867 -9.297 -1.358 1 92.44 160 ASP A C 1
ATOM 1213 O O . ASP A 1 160 ? 15.398 -8.328 -1.895 1 92.44 160 ASP A O 1
ATOM 1217 N N . GLY A 1 161 ? 13.539 -9.484 -1.325 1 92.25 161 GLY A N 1
ATOM 1218 C CA . GLY A 1 161 ? 12.641 -8.359 -1.562 1 92.25 161 GLY A CA 1
ATOM 1219 C C . GLY A 1 161 ? 12.164 -8.266 -3 1 92.25 161 GLY A C 1
ATOM 1220 O O . GLY A 1 161 ? 11.438 -7.34 -3.363 1 92.25 161 GLY A O 1
ATOM 1221 N N . ARG A 1 162 ? 12.5 -9.195 -3.814 1 94.38 162 ARG A N 1
ATOM 1222 C CA . ARG A 1 162 ? 12.109 -9.133 -5.219 1 94.38 162 ARG A CA 1
ATOM 1223 C C . ARG A 1 162 ? 10.789 -9.867 -5.453 1 94.38 162 ARG A C 1
ATOM 1225 O O . ARG A 1 162 ? 10.164 -9.703 -6.504 1 94.38 162 ARG A O 1
ATOM 1232 N N . LEU A 1 163 ? 10.398 -10.656 -4.508 1 94.31 163 LEU A N 1
ATOM 1233 C CA . LEU A 1 163 ? 9.133 -11.367 -4.645 1 94.31 163 LEU A CA 1
ATOM 1234 C C . LEU A 1 163 ? 7.957 -10.414 -4.492 1 94.31 163 LEU A C 1
ATOM 1236 O O . LEU A 1 163 ? 8.07 -9.383 -3.824 1 94.31 163 LEU A O 1
ATOM 1240 N N . PRO A 1 164 ? 6.863 -10.727 -5.156 1 94.94 164 PRO A N 1
ATOM 1241 C CA . PRO A 1 164 ? 5.695 -9.844 -5.074 1 94.94 164 PRO A CA 1
ATOM 1242 C C . PRO A 1 164 ? 5.176 -9.68 -3.646 1 94.94 164 PRO A C 1
ATOM 1244 O O . PRO A 1 164 ? 5.203 -10.641 -2.867 1 94.94 164 PRO A O 1
ATOM 1247 N N . ASP A 1 165 ? 4.75 -8.492 -3.35 1 95.5 165 ASP A N 1
ATOM 1248 C CA . ASP A 1 165 ? 4.086 -8.164 -2.092 1 95.5 165 ASP A CA 1
ATOM 1249 C C . ASP A 1 165 ? 2.586 -7.957 -2.301 1 95.5 165 ASP A C 1
ATOM 1251 O O . ASP A 1 165 ? 2.168 -6.973 -2.914 1 95.5 165 ASP A O 1
ATOM 1255 N N . GLY A 1 166 ? 1.794 -8.812 -1.665 1 97.38 166 GLY A N 1
ATOM 1256 C CA . GLY A 1 166 ? 0.353 -8.805 -1.86 1 97.38 166 GLY A CA 1
ATOM 1257 C C . GLY A 1 166 ? -0.321 -7.582 -1.268 1 97.38 166 GLY A C 1
ATOM 1258 O O . GLY A 1 166 ? -1.481 -7.297 -1.57 1 97.38 166 GLY A O 1
ATOM 1259 N N . GLY A 1 167 ? 0.384 -6.898 -0.424 1 97.5 167 GLY A N 1
ATOM 1260 C CA . GLY A 1 167 ? -0.163 -5.719 0.225 1 97.5 167 GLY A CA 1
ATOM 1261 C C . GLY A 1 167 ? 0.029 -4.449 -0.584 1 97.5 167 GLY A C 1
ATOM 1262 O O . GLY A 1 167 ? -0.485 -3.389 -0.218 1 97.5 167 GLY A O 1
ATOM 1263 N N . LYS A 1 168 ? 0.737 -4.523 -1.62 1 97.12 168 LYS A N 1
ATOM 1264 C CA . LYS A 1 168 ? 1.003 -3.369 -2.471 1 97.12 168 LYS A CA 1
ATOM 1265 C C . LYS A 1 168 ? 0.106 -3.377 -3.707 1 97.12 168 LYS A C 1
ATOM 1267 O O . LYS A 1 168 ? -0.633 -4.336 -3.936 1 97.12 168 LYS A O 1
ATOM 1272 N N . THR A 1 169 ? 0.186 -2.291 -4.492 1 97.56 169 THR A N 1
ATOM 1273 C CA . THR A 1 169 ? -0.82 -2.115 -5.531 1 97.56 169 THR A CA 1
ATOM 1274 C C . THR A 1 169 ? -0.164 -1.984 -6.902 1 97.56 169 THR A C 1
ATOM 1276 O O . THR A 1 169 ? 0.806 -2.686 -7.203 1 97.56 169 THR A O 1
ATOM 1279 N N . GLN A 1 170 ? -0.708 -1.171 -7.836 1 97.44 170 GLN A N 1
ATOM 1280 C CA . GLN A 1 170 ? -0.46 -1.187 -9.273 1 97.44 170 GLN A CA 1
ATOM 1281 C C . GLN A 1 170 ? 1.021 -0.979 -9.578 1 97.44 170 GLN A C 1
ATOM 1283 O O . GLN A 1 170 ? 1.609 -1.725 -10.367 1 97.44 170 GLN A O 1
ATOM 1288 N N . ASP A 1 171 ? 1.601 -0.009 -8.922 1 96 171 ASP A N 1
ATOM 1289 C CA . ASP A 1 171 ? 2.99 0.313 -9.234 1 96 171 ASP A CA 1
ATOM 1290 C C . ASP A 1 171 ? 3.914 -0.849 -8.875 1 96 171 ASP A C 1
ATOM 1292 O O . ASP A 1 171 ? 4.832 -1.172 -9.633 1 96 171 ASP A O 1
ATOM 1296 N N . HIS A 1 172 ? 3.596 -1.435 -7.77 1 97.31 172 HIS A N 1
ATOM 1297 C CA . HIS A 1 172 ? 4.406 -2.572 -7.344 1 97.31 172 HIS A CA 1
ATOM 1298 C C . HIS A 1 172 ? 4.199 -3.77 -8.266 1 97.31 172 HIS A C 1
ATOM 1300 O O . HIS A 1 172 ? 5.164 -4.43 -8.656 1 97.31 172 HIS A O 1
ATOM 1306 N N . VAL A 1 173 ? 2.975 -4.031 -8.641 1 98.31 173 VAL A N 1
ATOM 1307 C CA . VAL A 1 173 ? 2.67 -5.125 -9.555 1 98.31 173 VAL A CA 1
ATOM 1308 C C . VAL A 1 173 ? 3.424 -4.922 -10.867 1 98.31 173 VAL A C 1
ATOM 1310 O O . VAL A 1 173 ? 4.09 -5.84 -11.352 1 98.31 173 VAL A O 1
ATOM 1313 N N . ARG A 1 174 ? 3.367 -3.762 -11.352 1 97.94 174 ARG A N 1
ATOM 1314 C CA . ARG A 1 174 ? 4.035 -3.445 -12.609 1 97.94 174 ARG A CA 1
ATOM 1315 C C . ARG A 1 174 ? 5.547 -3.594 -12.477 1 97.94 174 ARG A C 1
ATOM 1317 O O . ARG A 1 174 ? 6.203 -4.121 -13.375 1 97.94 174 ARG A O 1
ATOM 1324 N N . GLU A 1 175 ? 6.074 -3.141 -11.422 1 97.19 175 GLU A N 1
ATOM 1325 C CA . GLU A 1 175 ? 7.512 -3.238 -11.18 1 97.19 175 GLU A CA 1
ATOM 1326 C C . GLU A 1 175 ? 7.973 -4.691 -11.188 1 97.19 175 GLU A C 1
ATOM 1328 O O . GLU A 1 175 ? 8.938 -5.039 -11.875 1 97.19 175 GLU A O 1
ATOM 1333 N N . VAL A 1 176 ? 7.277 -5.523 -10.469 1 97.5 176 VAL A N 1
ATOM 1334 C CA . VAL A 1 176 ? 7.664 -6.922 -10.305 1 97.5 176 VAL A CA 1
ATOM 1335 C C . VAL A 1 176 ? 7.594 -7.641 -11.648 1 97.5 176 VAL A C 1
ATOM 1337 O O . VAL A 1 176 ? 8.562 -8.273 -12.07 1 97.5 176 VAL A O 1
ATOM 1340 N N . PHE A 1 177 ? 6.555 -7.488 -12.359 1 98.44 177 PHE A N 1
ATOM 1341 C CA . PHE A 1 177 ? 6.336 -8.289 -13.562 1 98.44 177 PHE A CA 1
ATOM 1342 C C . PHE A 1 177 ? 7.121 -7.727 -14.742 1 98.44 177 PHE A C 1
ATOM 1344 O O . PHE A 1 177 ? 7.559 -8.477 -15.617 1 98.44 177 PHE A O 1
ATOM 1351 N N . THR A 1 178 ? 7.34 -6.426 -14.719 1 98 178 THR A N 1
ATOM 1352 C CA . THR A 1 178 ? 8.234 -5.863 -15.719 1 98 178 THR A CA 1
ATOM 1353 C C . THR A 1 178 ? 9.656 -6.379 -15.531 1 98 178 THR A C 1
ATOM 1355 O O . THR A 1 178 ? 10.336 -6.723 -16.5 1 98 178 THR A O 1
ATOM 1358 N N . ARG A 1 179 ? 10.07 -6.422 -14.328 1 97.5 179 ARG A N 1
ATOM 1359 C CA . ARG A 1 179 ? 11.398 -6.938 -14.016 1 97.5 179 ARG A CA 1
ATOM 1360 C C . ARG A 1 179 ? 11.562 -8.367 -14.516 1 97.5 179 ARG A C 1
ATOM 1362 O O . ARG A 1 179 ? 12.641 -8.758 -14.977 1 97.5 179 ARG A O 1
ATOM 1369 N N . LEU A 1 180 ? 10.477 -9.102 -14.562 1 97.62 180 LEU A N 1
ATOM 1370 C CA . LEU A 1 180 ? 10.492 -10.492 -14.992 1 97.62 180 LEU A CA 1
ATOM 1371 C C . LEU A 1 180 ? 10.305 -10.602 -16.5 1 97.62 180 LEU A C 1
ATOM 1373 O O . LEU A 1 180 ? 10.406 -11.695 -17.078 1 97.62 180 LEU A O 1
ATOM 1377 N N . GLY A 1 181 ? 9.938 -9.508 -17.156 1 97.56 181 GLY A N 1
ATOM 1378 C CA . GLY A 1 181 ? 9.82 -9.484 -18.609 1 97.56 181 GLY A CA 1
ATOM 1379 C C . GLY A 1 181 ? 8.406 -9.734 -19.094 1 97.56 181 GLY A C 1
ATOM 1380 O O . GLY A 1 181 ? 8.203 -10.195 -20.219 1 97.56 181 GLY A O 1
ATOM 1381 N N . PHE A 1 182 ? 7.438 -9.453 -18.297 1 98.56 182 PHE A N 1
ATOM 1382 C CA . PHE A 1 182 ? 6.059 -9.742 -18.672 1 98.56 182 PHE A CA 1
ATOM 1383 C C . PHE A 1 182 ? 5.305 -8.453 -19 1 98.56 182 PHE A C 1
ATOM 1385 O O . PHE A 1 182 ? 5.523 -7.426 -18.359 1 98.56 182 PHE A O 1
ATOM 1392 N N . ASN A 1 183 ? 4.445 -8.523 -20 1 98.56 183 ASN A N 1
ATOM 1393 C CA . ASN A 1 183 ? 3.557 -7.41 -20.312 1 98.56 183 ASN A CA 1
ATOM 1394 C C . ASN A 1 183 ? 2.283 -7.453 -19.469 1 98.56 183 ASN A C 1
ATOM 1396 O O . ASN A 1 183 ? 2.131 -8.32 -18.609 1 98.56 183 ASN A O 1
ATOM 1400 N N . ASP A 1 184 ? 1.358 -6.523 -19.688 1 98.62 184 ASP A N 1
ATOM 1401 C CA . ASP A 1 184 ? 0.166 -6.383 -18.859 1 98.62 184 ASP A CA 1
ATOM 1402 C C . ASP A 1 184 ? -0.72 -7.621 -18.953 1 98.62 184 ASP A C 1
ATOM 1404 O O . ASP A 1 184 ? -1.225 -8.109 -17.938 1 98.62 184 ASP A O 1
ATOM 1408 N N . GLN A 1 185 ? -0.914 -8.117 -20.125 1 98.88 185 GLN A N 1
ATOM 1409 C CA . GLN A 1 185 ? -1.754 -9.289 -20.328 1 98.88 185 GLN A CA 1
ATOM 1410 C C . GLN A 1 185 ? -1.185 -10.508 -19.609 1 98.88 185 GLN A C 1
ATOM 1412 O O . GLN A 1 185 ? -1.908 -11.203 -18.891 1 98.88 185 GLN A O 1
ATOM 1417 N N . GLU A 1 186 ? 0.09 -10.695 -19.75 1 98.88 186 GLU A N 1
ATOM 1418 C CA . GLU A 1 186 ? 0.755 -11.828 -19.109 1 98.88 186 GLU A CA 1
ATOM 1419 C C . GLU A 1 186 ? 0.715 -11.703 -17.594 1 98.88 186 GLU A C 1
ATOM 1421 O O . GLU A 1 186 ? 0.558 -12.703 -16.891 1 98.88 186 GLU A O 1
ATOM 1426 N N . THR A 1 187 ? 0.848 -10.484 -17.156 1 98.88 187 THR A N 1
ATOM 1427 C CA . THR A 1 187 ? 0.782 -10.211 -15.719 1 98.88 187 THR A CA 1
ATOM 1428 C C . THR A 1 187 ? -0.566 -10.633 -15.148 1 98.88 187 THR A C 1
ATOM 1430 O O . THR A 1 187 ? -0.623 -11.398 -14.18 1 98.88 187 THR A O 1
ATOM 1433 N N . VAL A 1 188 ? -1.607 -10.211 -15.797 1 98.94 188 VAL A N 1
ATOM 1434 C CA . VAL A 1 188 ? -2.945 -10.523 -15.305 1 98.94 188 VAL A CA 1
ATOM 1435 C C . VAL A 1 188 ? -3.201 -12.023 -15.398 1 98.94 188 VAL A C 1
ATOM 1437 O O . VAL A 1 188 ? -3.768 -12.625 -14.484 1 98.94 188 VAL A O 1
ATOM 1440 N N . ALA A 1 189 ? -2.736 -12.625 -16.469 1 98.94 189 ALA A N 1
ATOM 1441 C CA . ALA A 1 189 ? -2.898 -14.062 -16.641 1 98.94 189 ALA A CA 1
ATOM 1442 C C . ALA A 1 189 ? -2.199 -14.828 -15.516 1 98.94 189 ALA A C 1
ATOM 1444 O O . ALA A 1 189 ? -2.779 -15.75 -14.922 1 98.94 189 ALA A O 1
ATOM 1445 N N . LEU A 1 190 ? -0.997 -14.406 -15.211 1 98.88 190 LEU A N 1
ATOM 1446 C CA . LEU A 1 190 ? -0.217 -15.094 -14.195 1 98.88 190 LEU A CA 1
ATOM 1447 C C . LEU A 1 190 ? -0.852 -14.93 -12.812 1 98.88 190 LEU A C 1
ATOM 1449 O O . LEU A 1 190 ? -0.905 -15.875 -12.031 1 98.88 190 LEU A O 1
ATOM 1453 N N . ILE A 1 191 ? -1.363 -13.742 -12.516 1 98.88 191 ILE A N 1
ATOM 1454 C CA . ILE A 1 191 ? -1.988 -13.484 -11.219 1 98.88 191 ILE A CA 1
ATOM 1455 C C . ILE A 1 191 ? -3.291 -14.273 -11.117 1 98.88 191 ILE A C 1
ATOM 1457 O O . ILE A 1 191 ? -3.732 -14.609 -10.016 1 98.88 191 ILE A O 1
ATOM 1461 N N . GLY A 1 192 ? -3.805 -14.719 -12.273 1 98.88 192 GLY A N 1
ATOM 1462 C CA . GLY A 1 192 ? -4.992 -15.555 -12.305 1 98.88 192 GLY A CA 1
ATOM 1463 C C . GLY A 1 192 ? -4.812 -16.875 -11.562 1 98.88 192 GLY A C 1
ATOM 1464 O O . GLY A 1 192 ? -5.793 -17.531 -11.219 1 98.88 192 GLY A O 1
ATOM 1465 N N . ALA A 1 193 ? -3.598 -17.203 -11.289 1 98.75 193 ALA A N 1
ATOM 1466 C CA . ALA A 1 193 ? -3.332 -18.422 -10.516 1 98.75 193 ALA A CA 1
ATOM 1467 C C . ALA A 1 193 ? -3.936 -18.312 -9.117 1 98.75 193 ALA A C 1
ATOM 1469 O O . ALA A 1 193 ? -4.113 -19.328 -8.438 1 98.75 193 ALA A O 1
ATOM 1470 N N . HIS A 1 194 ? -4.32 -17.141 -8.688 1 98.81 194 HIS A N 1
ATOM 1471 C CA . HIS A 1 194 ? -4.984 -16.938 -7.402 1 98.81 194 HIS A CA 1
ATOM 1472 C C . HIS A 1 194 ? -6.367 -17.578 -7.391 1 98.81 194 HIS A C 1
ATOM 1474 O O . HIS A 1 194 ? -7.027 -17.625 -6.348 1 98.81 194 HIS A O 1
ATOM 1480 N N . THR A 1 195 ? -6.734 -18.172 -8.516 1 98.88 195 THR A N 1
ATOM 1481 C CA . THR A 1 195 ? -7.992 -18.906 -8.531 1 98.88 195 THR A CA 1
ATOM 1482 C C . THR A 1 195 ? -7.914 -20.125 -7.613 1 98.88 195 THR A C 1
ATOM 1484 O O . THR A 1 195 ? -8.938 -20.625 -7.152 1 98.88 195 THR A O 1
ATOM 1487 N N . CYS A 1 196 ? -6.715 -20.578 -7.336 1 98.75 196 CYS A N 1
ATOM 1488 C CA . CYS A 1 196 ? -6.539 -21.703 -6.426 1 98.75 196 CYS A CA 1
ATOM 1489 C C . CYS A 1 196 ? -5.75 -21.297 -5.188 1 98.75 196 CYS A C 1
ATOM 1491 O O . CYS A 1 196 ? -5.023 -20.297 -5.215 1 98.75 196 CYS A O 1
ATOM 1493 N N . GLY A 1 197 ? -5.984 -22 -4.074 1 98.31 197 GLY A N 1
ATOM 1494 C CA . GLY A 1 197 ? -5.215 -21.797 -2.857 1 98.31 197 GLY A CA 1
ATOM 1495 C C . GLY A 1 197 ? -5.879 -20.844 -1.882 1 98.31 197 GLY A C 1
ATOM 1496 O O . GLY A 1 197 ? -7.035 -20.453 -2.07 1 98.31 197 GLY A O 1
ATOM 1497 N N . GLU A 1 198 ? -5.152 -20.609 -0.849 1 98.38 198 GLU A N 1
ATOM 1498 C CA . GLU A 1 198 ? -5.578 -19.719 0.228 1 98.38 198 GLU A CA 1
ATOM 1499 C C . GLU A 1 198 ? -4.379 -19.156 0.979 1 98.38 198 GLU A C 1
ATOM 1501 O O . GLU A 1 198 ? -3.287 -19.719 0.948 1 98.38 198 GLU A O 1
ATOM 1506 N N . CYS A 1 199 ? -4.582 -18.016 1.539 1 98.12 199 CYS A N 1
ATOM 1507 C CA . CYS A 1 199 ? -3.57 -17.406 2.4 1 98.12 199 CYS A CA 1
ATOM 1508 C C . CYS A 1 199 ? -3.717 -17.906 3.836 1 98.12 199 CYS A C 1
ATOM 1510 O O . CYS A 1 199 ? -4.816 -18.25 4.27 1 98.12 199 CYS A O 1
ATOM 1512 N N . HIS A 1 200 ? -2.621 -17.938 4.504 1 97.62 200 HIS A N 1
ATOM 1513 C CA . HIS A 1 200 ? -2.559 -18.297 5.914 1 97.62 200 HIS A CA 1
ATOM 1514 C C . HIS A 1 200 ? -1.784 -17.266 6.719 1 97.62 200 HIS A C 1
ATOM 1516 O O . HIS A 1 200 ? -0.655 -16.906 6.367 1 97.62 200 HIS A O 1
ATOM 1522 N N . ILE A 1 201 ? -2.311 -16.875 7.816 1 97.31 201 ILE A N 1
ATOM 1523 C CA . ILE A 1 201 ? -1.732 -15.828 8.656 1 97.31 201 ILE A CA 1
ATOM 1524 C C . ILE A 1 201 ? -0.287 -16.188 9 1 97.31 201 ILE A C 1
ATOM 1526 O O . ILE A 1 201 ? 0.598 -15.32 8.953 1 97.31 201 ILE A O 1
ATOM 1530 N N . LYS A 1 202 ? 0.046 -17.422 9.25 1 96.69 202 LYS A N 1
ATOM 1531 C CA . LYS A 1 202 ? 1.364 -17.844 9.711 1 96.69 202 LYS A CA 1
ATOM 1532 C C . LYS A 1 202 ? 2.404 -17.703 8.602 1 96.69 202 LYS A C 1
ATOM 1534 O O . LYS A 1 202 ? 3.607 -17.719 8.867 1 96.69 202 LYS A O 1
ATOM 1539 N N . TYR A 1 203 ? 1.951 -17.578 7.34 1 95.88 203 TYR A N 1
ATOM 1540 C CA . TYR A 1 203 ? 2.895 -17.5 6.23 1 95.88 203 TYR A CA 1
ATOM 1541 C C . TYR A 1 203 ? 2.928 -16.094 5.645 1 95.88 203 TYR A C 1
ATOM 1543 O O . TYR A 1 203 ? 3.887 -15.344 5.863 1 95.88 203 TYR A O 1
ATOM 1551 N N . SER A 1 204 ? 1.789 -15.656 5.129 1 95.38 204 SER A N 1
ATOM 1552 C CA . SER A 1 204 ? 1.757 -14.414 4.359 1 95.38 204 SER A CA 1
ATOM 1553 C C . SER A 1 204 ? 1.288 -13.242 5.215 1 95.38 204 SER A C 1
ATOM 1555 O O . SER A 1 204 ? 1.456 -12.086 4.836 1 95.38 204 SER A O 1
ATOM 1557 N N . GLY A 1 205 ? 0.626 -13.539 6.332 1 96.56 205 GLY A N 1
ATOM 1558 C CA . GLY A 1 205 ? -0.009 -12.492 7.117 1 96.56 205 GLY A CA 1
ATOM 1559 C C . GLY A 1 205 ? -1.429 -12.188 6.676 1 96.56 205 GLY A C 1
ATOM 1560 O O . GLY A 1 205 ? -2.143 -11.43 7.332 1 96.56 205 GLY A O 1
ATOM 1561 N N . PHE A 1 206 ? -1.849 -12.742 5.559 1 98.25 206 PHE A N 1
ATOM 1562 C CA . PHE A 1 206 ? -3.223 -12.68 5.074 1 98.25 206 PHE A CA 1
ATOM 1563 C C . PHE A 1 206 ? -3.969 -13.969 5.398 1 98.25 206 PHE A C 1
ATOM 1565 O O . PHE A 1 206 ? -3.363 -14.945 5.828 1 98.25 206 PHE A O 1
ATOM 1572 N N . ASP A 1 207 ? -5.332 -13.945 5.172 1 98.38 207 ASP A N 1
ATOM 1573 C CA . ASP A 1 207 ? -6.105 -15.117 5.57 1 98.38 207 ASP A CA 1
ATOM 1574 C C . ASP A 1 207 ? -7.273 -15.359 4.613 1 98.38 207 ASP A C 1
ATOM 1576 O O . ASP A 1 207 ? -8.016 -14.43 4.289 1 98.38 207 ASP A O 1
ATOM 1580 N N . GLY A 1 208 ? -7.355 -16.625 4.117 1 98.5 208 GLY A N 1
ATOM 1581 C CA . GLY A 1 208 ? -8.555 -17.016 3.404 1 98.5 208 GLY A CA 1
ATOM 1582 C C . GLY A 1 208 ? -8.312 -17.328 1.94 1 98.5 208 GLY A C 1
ATOM 1583 O O . GLY A 1 208 ? -7.238 -17.031 1.411 1 98.5 208 GLY A O 1
ATOM 1584 N N . PRO A 1 209 ? -9.312 -17.953 1.304 1 98.75 209 PRO A N 1
ATOM 1585 C CA . PRO A 1 209 ? -9.219 -18.297 -0.118 1 98.75 209 PRO A CA 1
ATOM 1586 C C . PRO A 1 209 ? -9.688 -17.156 -1.028 1 98.75 209 PRO A C 1
ATOM 1588 O O . PRO A 1 209 ? -10.414 -16.266 -0.584 1 98.75 209 PRO A O 1
ATOM 1591 N N . TRP A 1 210 ? -9.242 -17.203 -2.264 1 98.75 210 TRP A N 1
ATOM 1592 C CA . TRP A 1 210 ? -9.688 -16.234 -3.26 1 98.75 210 TRP A CA 1
ATOM 1593 C C . TRP A 1 210 ? -11.031 -16.641 -3.852 1 98.75 210 TRP A C 1
ATOM 1595 O O . TRP A 1 210 ? -11.797 -15.789 -4.305 1 98.75 210 TRP A O 1
ATOM 1605 N N . THR A 1 211 ? -11.25 -17.969 -3.893 1 98.75 211 THR A N 1
ATOM 1606 C CA . THR A 1 211 ? -12.453 -18.484 -4.531 1 98.75 211 THR A CA 1
ATOM 1607 C C . THR A 1 211 ? -13.117 -19.547 -3.656 1 98.75 211 THR A C 1
ATOM 1609 O O . THR A 1 211 ? -12.555 -19.969 -2.641 1 98.75 211 THR A O 1
ATOM 1612 N N . HIS A 1 212 ? -14.32 -19.969 -4.07 1 98.25 212 HIS A N 1
ATOM 1613 C CA . HIS A 1 212 ? -15.062 -20.953 -3.301 1 98.25 212 HIS A CA 1
ATOM 1614 C C . HIS A 1 212 ? -14.555 -22.375 -3.57 1 98.25 212 HIS A C 1
ATOM 1616 O O . HIS A 1 212 ? -14.891 -23.312 -2.84 1 98.25 212 HIS A O 1
ATOM 1622 N N . ASP A 1 213 ? -13.758 -22.531 -4.555 1 98.25 213 ASP A N 1
ATOM 1623 C CA . ASP A 1 213 ? -13.07 -23.797 -4.848 1 98.25 213 ASP A CA 1
ATOM 1624 C C . ASP A 1 213 ? -11.555 -23.594 -4.852 1 98.25 213 ASP A C 1
ATOM 1626 O O . ASP A 1 213 ? -10.938 -23.531 -5.914 1 98.25 213 ASP A O 1
ATOM 1630 N N . LYS A 1 214 ? -10.992 -23.656 -3.711 1 98.31 214 LYS A N 1
ATOM 1631 C CA . LYS A 1 214 ? -9.578 -23.328 -3.566 1 98.31 214 LYS A CA 1
ATOM 1632 C C . LYS A 1 214 ? -8.695 -24.422 -4.137 1 98.31 214 LYS A C 1
ATOM 1634 O O . LYS A 1 214 ? -7.473 -24.266 -4.227 1 98.31 214 LYS A O 1
ATOM 1639 N N . ASN A 1 215 ? -9.273 -25.594 -4.523 1 98.44 215 ASN A N 1
ATOM 1640 C CA . ASN A 1 215 ? -8.508 -26.688 -5.094 1 98.44 215 ASN A CA 1
ATOM 1641 C C . ASN A 1 215 ? -8.867 -26.922 -6.559 1 98.44 215 ASN A C 1
ATOM 1643 O O . ASN A 1 215 ? -8.602 -27.984 -7.109 1 98.44 215 ASN A O 1
ATOM 1647 N N . GLY A 1 216 ? -9.555 -25.953 -7.156 1 98.62 216 GLY A N 1
ATOM 1648 C CA . GLY A 1 216 ? -9.844 -25.938 -8.578 1 98.62 216 GLY A CA 1
ATOM 1649 C C . GLY A 1 216 ? -9.062 -24.875 -9.328 1 98.62 216 GLY A C 1
ATOM 1650 O O . GLY A 1 216 ? -8.461 -23.984 -8.711 1 98.62 216 GLY A O 1
ATOM 1651 N N . PHE A 1 217 ? -9.078 -25 -10.609 1 98.88 217 PHE A N 1
ATOM 1652 C CA . PHE A 1 217 ? -8.383 -24.031 -11.453 1 98.88 217 PHE A CA 1
ATOM 1653 C C . PHE A 1 217 ? -9.242 -23.641 -12.648 1 98.88 217 PHE A C 1
ATOM 1655 O O . PHE A 1 217 ? -9.406 -24.422 -13.586 1 98.88 217 PHE A O 1
ATOM 1662 N N . ASP A 1 218 ? -9.828 -22.516 -12.562 1 98.81 218 ASP A N 1
ATOM 1663 C CA . ASP A 1 218 ? -10.633 -21.906 -13.625 1 98.81 218 ASP A CA 1
ATOM 1664 C C . ASP A 1 218 ? -10.664 -20.391 -13.492 1 98.81 218 ASP A C 1
ATOM 1666 O O . ASP A 1 218 ? -9.82 -19.797 -12.82 1 98.81 218 ASP A O 1
ATOM 1670 N N . ASN A 1 219 ? -11.555 -19.734 -14.211 1 98.88 219 ASN A N 1
ATOM 1671 C CA . ASN A 1 219 ? -11.516 -18.266 -14.242 1 98.88 219 ASN A CA 1
ATOM 1672 C C . ASN A 1 219 ? -12.32 -17.656 -13.094 1 98.88 219 ASN A C 1
ATOM 1674 O O . ASN A 1 219 ? -12.68 -16.484 -13.141 1 98.88 219 ASN A O 1
ATOM 1678 N N . SER A 1 220 ? -12.523 -18.375 -12.023 1 98.88 220 SER A N 1
ATOM 1679 C CA . SER A 1 220 ? -13.367 -17.938 -10.922 1 98.88 220 SER A CA 1
ATOM 1680 C C . SER A 1 220 ? -12.75 -16.734 -10.195 1 98.88 220 SER A C 1
ATOM 1682 O O . SER A 1 220 ? -13.461 -15.867 -9.703 1 98.88 220 SER A O 1
ATOM 1684 N N . PHE A 1 221 ? -11.438 -16.734 -10.133 1 98.94 221 PHE A N 1
ATOM 1685 C CA . PHE A 1 221 ? -10.773 -15.594 -9.523 1 98.94 221 PHE A CA 1
ATOM 1686 C C . PHE A 1 221 ? -11.25 -14.289 -10.164 1 98.94 221 PHE A C 1
ATOM 1688 O O . PHE A 1 221 ? -11.617 -13.352 -9.461 1 98.94 221 PHE A O 1
ATOM 1695 N N . PHE A 1 222 ? -11.281 -14.242 -11.445 1 98.94 222 PHE A N 1
ATOM 1696 C CA . PHE A 1 222 ? -11.633 -13.031 -12.172 1 98.94 222 PHE A CA 1
ATOM 1697 C C . PHE A 1 222 ? -13.117 -12.719 -12.008 1 98.94 222 PHE A C 1
ATOM 1699 O O . PHE A 1 222 ? -13.492 -11.555 -11.836 1 98.94 222 PHE A O 1
ATOM 1706 N N . THR A 1 223 ? -13.984 -13.75 -12.078 1 98.81 223 THR A N 1
ATOM 1707 C CA . THR A 1 223 ? -15.422 -13.523 -11.938 1 98.81 223 THR A CA 1
ATOM 1708 C C . THR A 1 223 ? -15.75 -12.977 -10.555 1 98.81 223 THR A C 1
ATOM 1710 O O . THR A 1 223 ? -16.531 -12.031 -10.422 1 98.81 223 THR A O 1
ATOM 1713 N N . GLN A 1 224 ? -15.078 -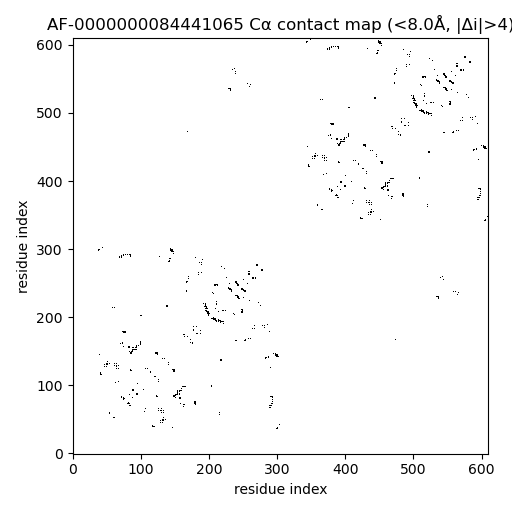13.539 -9.516 1 98.56 224 GLN A N 1
ATOM 1714 C CA . GLN A 1 224 ? -15.32 -13.07 -8.156 1 98.56 224 GLN A CA 1
ATOM 1715 C C . GLN A 1 224 ? -14.773 -11.656 -7.949 1 98.56 224 GLN A C 1
ATOM 1717 O O . GLN A 1 224 ? -15.406 -10.836 -7.285 1 98.56 224 GLN A O 1
ATOM 1722 N N . LEU A 1 225 ? -13.609 -11.43 -8.484 1 98.62 225 LEU A N 1
ATOM 1723 C CA . LEU A 1 225 ? -12.969 -10.125 -8.359 1 98.62 225 LEU A CA 1
ATOM 1724 C C . LEU A 1 225 ? -13.891 -9.016 -8.875 1 98.62 225 LEU A C 1
ATOM 1726 O O . LEU A 1 225 ? -13.984 -7.949 -8.273 1 98.62 225 LEU A O 1
ATOM 1730 N N . LEU A 1 226 ? -14.641 -9.258 -9.945 1 98.44 226 LEU A N 1
ATOM 1731 C CA . LEU A 1 226 ? -15.477 -8.266 -10.609 1 98.44 226 LEU A CA 1
ATOM 1732 C C . LEU A 1 226 ? -16.859 -8.195 -9.961 1 98.44 226 LEU A C 1
ATOM 1734 O O . LEU A 1 226 ? -17.469 -7.121 -9.906 1 98.44 226 LEU A O 1
ATOM 1738 N N . SER A 1 227 ? -17.359 -9.289 -9.445 1 97.44 227 SER A N 1
ATOM 1739 C CA . SER A 1 227 ? -18.781 -9.375 -9.133 1 97.44 227 SER A CA 1
ATOM 1740 C C . SER A 1 227 ? -19.047 -9.031 -7.668 1 97.44 227 SER A C 1
ATOM 1742 O O . SER A 1 227 ? -20.141 -8.625 -7.312 1 97.44 227 SER A O 1
ATOM 1744 N N . GLU A 1 228 ? -18.078 -9.227 -6.816 1 97.12 228 GLU A N 1
ATOM 1745 C CA . GLU A 1 228 ? -18.312 -9.07 -5.387 1 97.12 228 GLU A CA 1
ATOM 1746 C C . GLU A 1 228 ? -18.031 -7.641 -4.93 1 97.12 228 GLU A C 1
ATOM 1748 O O . GLU A 1 228 ? -17.219 -6.938 -5.535 1 97.12 228 GLU A O 1
ATOM 1753 N N . GLU A 1 229 ? -18.766 -7.301 -3.91 1 96.88 229 GLU A N 1
ATOM 1754 C CA . GLU A 1 229 ? -18.406 -6.098 -3.164 1 96.88 229 GLU A CA 1
ATOM 1755 C C . GLU A 1 229 ? -17.344 -6.395 -2.113 1 96.88 229 GLU A C 1
ATOM 1757 O O . GLU A 1 229 ? -17.547 -7.25 -1.247 1 96.88 229 GLU A O 1
ATOM 1762 N N . TRP A 1 230 ? -16.281 -5.664 -2.219 1 98.25 230 TRP A N 1
ATOM 1763 C CA . TRP A 1 230 ? -15.133 -5.977 -1.369 1 98.25 230 TRP A CA 1
ATOM 1764 C C . TRP A 1 230 ? -15.008 -4.965 -0.234 1 98.25 230 TRP A C 1
ATOM 1766 O O . TRP A 1 230 ? -14.867 -3.764 -0.477 1 98.25 230 TRP A O 1
ATOM 1776 N N . VAL A 1 231 ? -15.016 -5.473 0.989 1 98 231 VAL A N 1
ATOM 1777 C CA . VAL A 1 231 ? -14.961 -4.672 2.207 1 98 231 VAL A CA 1
ATOM 1778 C C . VAL A 1 231 ? -13.672 -4.984 2.969 1 98 231 VAL A C 1
ATOM 1780 O O . VAL A 1 231 ? -13.172 -6.109 2.922 1 98 231 VAL A O 1
ATOM 1783 N N . VAL A 1 232 ? -13.133 -3.99 3.633 1 98.06 232 VAL A N 1
ATOM 1784 C CA . VAL A 1 232 ? -11.945 -4.238 4.438 1 98.06 232 VAL A CA 1
ATOM 1785 C C . VAL A 1 232 ? -12.258 -5.262 5.527 1 98.06 232 VAL A C 1
ATOM 1787 O O . VAL A 1 232 ? -13.305 -5.18 6.184 1 98.06 232 VAL A O 1
ATOM 1790 N N . ASN A 1 233 ? -11.406 -6.293 5.664 1 97.81 233 ASN A N 1
ATOM 1791 C CA . ASN A 1 233 ? -11.516 -7.227 6.777 1 97.81 233 ASN A CA 1
ATOM 1792 C C . ASN A 1 233 ? -10.906 -6.656 8.055 1 97.81 233 ASN A C 1
ATOM 1794 O O . ASN A 1 233 ? -9.688 -6.586 8.188 1 97.81 233 ASN A O 1
ATOM 1798 N N . PRO A 1 234 ? -11.688 -6.301 9.016 1 95.38 234 PRO A N 1
ATOM 1799 C CA . PRO A 1 234 ? -11.156 -5.621 10.203 1 95.38 234 PRO A CA 1
ATOM 1800 C C . PRO A 1 234 ? -10.461 -6.578 11.172 1 95.38 234 PRO A C 1
ATOM 1802 O O . PRO A 1 234 ? -9.836 -6.133 12.141 1 95.38 234 PRO A O 1
ATOM 1805 N N . LYS A 1 235 ? -10.531 -7.84 10.93 1 95.5 235 LYS A N 1
ATOM 1806 C CA . LYS A 1 235 ? -10.023 -8.836 11.867 1 95.5 235 LYS A CA 1
ATOM 1807 C C . LYS A 1 235 ? -8.578 -9.203 11.547 1 95.5 235 LYS A C 1
ATOM 1809 O O . LYS A 1 235 ? -7.934 -9.945 12.297 1 95.5 235 LYS A O 1
ATOM 1814 N N . ILE A 1 236 ? -8.148 -8.789 10.406 1 97.75 236 ILE A N 1
ATOM 1815 C CA . ILE A 1 236 ? -6.801 -9.133 9.969 1 97.75 236 ILE A CA 1
ATOM 1816 C C . ILE A 1 236 ? -5.926 -7.883 9.969 1 97.75 236 ILE A C 1
ATOM 1818 O O . ILE A 1 236 ? -6.297 -6.859 9.391 1 97.75 236 ILE A O 1
ATOM 1822 N N . GLN A 1 237 ? -4.797 -7.938 10.586 1 97.19 237 GLN A N 1
ATOM 1823 C CA . GLN A 1 237 ? -3.924 -6.777 10.742 1 97.19 237 GLN A CA 1
ATOM 1824 C C . GLN A 1 237 ? -3.404 -6.293 9.398 1 97.19 237 GLN A C 1
ATOM 1826 O O . GLN A 1 237 ? -3.361 -5.086 9.141 1 97.19 237 GLN A O 1
ATOM 1831 N N . LYS A 1 238 ? -2.92 -7.223 8.609 1 97.56 238 LYS A N 1
ATOM 1832 C CA . LYS A 1 238 ? -2.51 -6.848 7.262 1 97.56 238 LYS A CA 1
ATOM 1833 C C . LYS A 1 238 ? -3.721 -6.562 6.379 1 97.56 238 LYS A C 1
ATOM 1835 O O . LYS A 1 238 ? -4.602 -7.414 6.223 1 97.56 238 LYS A O 1
ATOM 1840 N N . MET A 1 239 ? -3.754 -5.402 5.816 1 98.25 239 MET A N 1
ATOM 1841 C CA . MET A 1 239 ? -4.953 -4.98 5.094 1 98.25 239 MET A CA 1
ATOM 1842 C C . MET A 1 239 ? -5.27 -5.949 3.957 1 98.25 239 MET A C 1
ATOM 1844 O O . MET A 1 239 ? -4.441 -6.164 3.072 1 98.25 239 MET A O 1
ATOM 1848 N N . GLN A 1 240 ? -6.406 -6.465 3.986 1 98.69 240 GLN A N 1
ATOM 1849 C CA . GLN A 1 240 ? -7.008 -7.277 2.934 1 98.69 240 GLN A CA 1
ATOM 1850 C C . GLN A 1 240 ? -8.516 -7.035 2.846 1 98.69 240 GLN A C 1
ATOM 1852 O O . GLN A 1 240 ? -9.102 -6.41 3.732 1 98.69 240 GLN A O 1
ATOM 1857 N N . LEU A 1 241 ? -9.086 -7.488 1.729 1 98.69 241 LEU A N 1
ATOM 1858 C CA . LEU A 1 241 ? -10.516 -7.312 1.521 1 98.69 241 LEU A CA 1
ATOM 1859 C C . LEU A 1 241 ? -11.258 -8.641 1.661 1 98.69 241 LEU A C 1
ATOM 1861 O O . LEU A 1 241 ? -10.656 -9.703 1.499 1 98.69 241 LEU A O 1
ATOM 1865 N N . MET A 1 242 ? -12.461 -8.594 2.08 1 98.44 242 MET A N 1
ATOM 1866 C CA . MET A 1 242 ? -13.359 -9.742 2.16 1 98.44 242 MET A CA 1
ATOM 1867 C C . MET A 1 242 ? -14.656 -9.469 1.404 1 98.44 242 MET A C 1
ATOM 1869 O O . MET A 1 242 ? -15.086 -8.32 1.296 1 98.44 242 MET A O 1
ATOM 1873 N N . ASP A 1 243 ? -15.188 -10.508 0.785 1 98 243 ASP A N 1
ATOM 1874 C CA . ASP A 1 243 ? -16.469 -10.312 0.106 1 98 243 ASP A CA 1
ATOM 1875 C C . ASP A 1 243 ? -17.594 -10.07 1.109 1 98 243 ASP A C 1
ATOM 1877 O O . ASP A 1 243 ? -17.688 -10.758 2.125 1 98 243 ASP A O 1
ATOM 1881 N N . ARG A 1 244 ? -18.391 -9.164 0.788 1 96.5 244 ARG A N 1
ATOM 1882 C CA . ARG A 1 244 ? -19.453 -8.789 1.71 1 96.5 244 ARG A CA 1
ATOM 1883 C C . ARG A 1 244 ? -20.516 -9.891 1.801 1 96.5 244 ARG A C 1
ATOM 1885 O O . ARG A 1 244 ? -21.047 -10.148 2.877 1 96.5 244 ARG A O 1
ATOM 1892 N N . ALA A 1 245 ? -20.766 -10.516 0.717 1 96.5 245 ALA A N 1
ATOM 1893 C CA . ALA A 1 245 ? -21.891 -11.438 0.604 1 96.5 245 ALA A CA 1
ATOM 1894 C C . ALA A 1 245 ? -21.719 -12.633 1.538 1 96.5 245 ALA A C 1
ATOM 1896 O O . ALA A 1 245 ? -22.641 -13 2.266 1 96.5 245 ALA A O 1
ATOM 1897 N N . THR A 1 246 ? -20.5 -13.25 1.604 1 97.69 246 THR A N 1
ATOM 1898 C CA . THR A 1 246 ? -20.328 -14.477 2.363 1 97.69 246 THR A CA 1
ATOM 1899 C C . THR A 1 246 ? -19.281 -14.297 3.465 1 97.69 246 THR A C 1
ATOM 1901 O O . THR A 1 246 ? -19.219 -15.086 4.402 1 97.69 246 THR A O 1
ATOM 1904 N N . THR A 1 247 ? -18.375 -13.336 3.287 1 97.38 247 THR A N 1
ATOM 1905 C CA . THR A 1 247 ? -17.25 -13.039 4.184 1 97.38 247 THR A CA 1
ATOM 1906 C C . THR A 1 247 ? -16.25 -14.188 4.191 1 97.38 247 THR A C 1
ATOM 1908 O O . THR A 1 247 ? -15.461 -14.328 5.129 1 97.38 247 THR A O 1
ATOM 1911 N N . LYS A 1 248 ? -16.297 -15.062 3.168 1 97.75 248 LYS A N 1
ATOM 1912 C CA . LYS A 1 248 ? -15.445 -16.234 3.129 1 97.75 248 LYS A CA 1
ATOM 1913 C C . LYS A 1 248 ? -14.25 -16.016 2.197 1 97.75 248 LYS A C 1
ATOM 1915 O O . LYS A 1 248 ? -13.203 -16.641 2.363 1 97.75 248 LYS A O 1
ATOM 1920 N N . LEU A 1 249 ? -14.445 -15.18 1.254 1 98.75 249 LEU A N 1
ATOM 1921 C CA . LEU A 1 249 ? -13.414 -14.945 0.251 1 98.75 249 LEU A CA 1
ATOM 1922 C C . LEU A 1 249 ? -12.562 -13.734 0.623 1 98.75 249 LEU A C 1
ATOM 1924 O O . LEU A 1 249 ? -13.016 -12.859 1.365 1 98.75 249 LEU A O 1
ATOM 1928 N N . MET A 1 250 ? -11.383 -13.766 0.142 1 98.56 250 MET A N 1
ATOM 1929 C CA . MET A 1 250 ? -10.508 -12.617 0.368 1 98.56 250 MET A CA 1
ATOM 1930 C C . MET A 1 250 ? -9.844 -12.172 -0.932 1 98.56 250 MET A C 1
ATOM 1932 O O . MET A 1 250 ? -9.742 -12.953 -1.879 1 98.56 250 MET A O 1
ATOM 1936 N N . MET A 1 251 ? -9.508 -10.898 -1.004 1 98.88 251 MET A N 1
ATOM 1937 C CA . MET A 1 251 ? -8.656 -10.32 -2.039 1 98.88 251 MET A CA 1
ATOM 1938 C C . MET A 1 251 ? -7.539 -9.484 -1.423 1 98.88 251 MET A C 1
ATOM 1940 O O . MET A 1 251 ? -7.742 -8.828 -0.398 1 98.88 251 MET A O 1
ATOM 1944 N N . LEU A 1 252 ? -6.426 -9.578 -2.047 1 98.75 252 LEU A N 1
ATOM 1945 C CA . LEU A 1 252 ? -5.297 -8.734 -1.664 1 98.75 252 LEU A CA 1
ATOM 1946 C C . LEU A 1 252 ? -5.402 -7.359 -2.305 1 98.75 252 LEU A C 1
ATOM 1948 O O . LEU A 1 252 ? -6.039 -7.199 -3.348 1 98.75 252 LEU A O 1
ATOM 1952 N N . PRO A 1 253 ? -4.734 -6.379 -1.66 1 98.56 253 PRO A N 1
ATOM 1953 C CA . PRO A 1 253 ? -4.637 -5.09 -2.355 1 98.56 253 PRO A CA 1
ATOM 1954 C C . PRO A 1 253 ? -4.082 -5.227 -3.77 1 98.56 253 PRO A C 1
ATOM 1956 O O . PRO A 1 253 ? -4.527 -4.527 -4.684 1 98.56 253 PRO A O 1
ATOM 1959 N N . SER A 1 254 ? -3.164 -6.113 -3.959 1 98.56 254 SER A N 1
ATOM 1960 C CA . SER A 1 254 ? -2.604 -6.34 -5.289 1 98.56 254 SER A CA 1
ATOM 1961 C C . SER A 1 254 ? -3.648 -6.918 -6.238 1 98.56 254 SER A C 1
ATOM 1963 O O . SER A 1 254 ? -3.605 -6.664 -7.441 1 98.56 254 SER A O 1
ATOM 1965 N N . ASP A 1 255 ? -4.551 -7.711 -5.73 1 98.81 255 ASP A N 1
ATOM 1966 C CA . ASP A 1 255 ? -5.652 -8.203 -6.555 1 98.81 255 ASP A CA 1
ATOM 196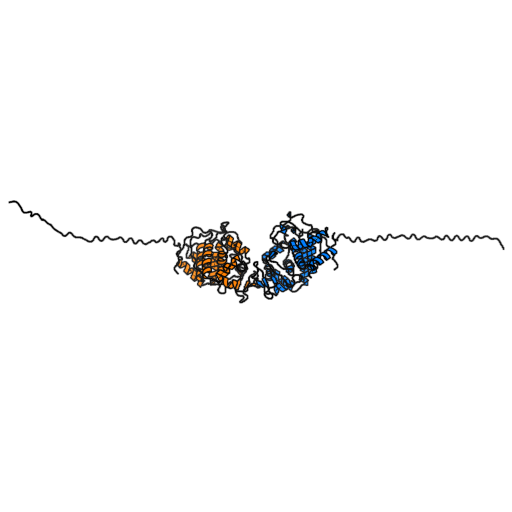7 C C . ASP A 1 255 ? -6.57 -7.062 -6.977 1 98.81 255 ASP A C 1
ATOM 1969 O O . ASP A 1 255 ? -6.961 -6.973 -8.148 1 98.81 255 ASP A O 1
ATOM 1973 N N . MET A 1 256 ? -6.879 -6.203 -6.027 1 98.69 256 MET A N 1
ATOM 1974 C CA . MET A 1 256 ? -7.75 -5.062 -6.305 1 98.69 256 MET A CA 1
ATOM 1975 C C . MET A 1 256 ? -7.129 -4.152 -7.359 1 98.69 256 MET A C 1
ATOM 1977 O O . MET A 1 256 ? -7.844 -3.553 -8.164 1 98.69 256 MET A O 1
ATOM 1981 N N . ALA A 1 257 ? -5.832 -4.09 -7.348 1 98.12 257 ALA A N 1
ATOM 1982 C CA . ALA A 1 257 ? -5.105 -3.273 -8.32 1 98.12 257 ALA A CA 1
ATOM 1983 C C . ALA A 1 257 ? -5.484 -3.648 -9.742 1 98.12 257 ALA A C 1
ATOM 1985 O O . ALA A 1 257 ? -5.473 -2.801 -10.641 1 98.12 257 ALA A O 1
ATOM 1986 N N . LEU A 1 258 ? -5.84 -4.883 -9.984 1 98.81 258 LEU A N 1
ATOM 1987 C CA . LEU A 1 258 ? -6.133 -5.371 -11.328 1 98.81 258 LEU A CA 1
ATOM 1988 C C . LEU A 1 258 ? -7.418 -4.754 -11.867 1 98.81 258 LEU A C 1
ATOM 1990 O O . LEU A 1 258 ? -7.566 -4.57 -13.07 1 98.81 258 LEU A O 1
ATOM 1994 N N . ILE A 1 259 ? -8.344 -4.453 -10.992 1 98.56 259 ILE A N 1
ATOM 1995 C CA . ILE A 1 259 ? -9.609 -3.92 -11.484 1 98.56 259 ILE A CA 1
ATOM 1996 C C . ILE A 1 259 ? -9.609 -2.398 -11.359 1 98.56 259 ILE A C 1
ATOM 1998 O O . ILE A 1 259 ? -10.438 -1.721 -11.977 1 98.56 259 ILE A O 1
ATOM 2002 N N . LEU A 1 260 ? -8.695 -1.858 -10.586 1 98.38 260 LEU A N 1
ATOM 2003 C CA . LEU A 1 260 ? -8.625 -0.411 -10.414 1 98.38 260 LEU A CA 1
ATOM 2004 C C . LEU A 1 260 ? -7.801 0.227 -11.531 1 98.38 260 LEU A C 1
ATOM 2006 O O . LEU A 1 260 ? -8 1.396 -11.867 1 98.38 260 LEU A O 1
ATOM 2010 N N . ASP A 1 261 ? -6.863 -0.495 -12.086 1 98.12 261 ASP A N 1
ATOM 2011 C CA . ASP A 1 261 ? -6.039 -0.032 -13.195 1 98.12 261 ASP A CA 1
ATOM 2012 C C . ASP A 1 261 ? -6.664 -0.401 -14.539 1 98.12 261 ASP A C 1
ATOM 2014 O O . ASP A 1 261 ? -6.801 -1.582 -14.859 1 98.12 261 ASP A O 1
ATOM 2018 N N . PRO A 1 262 ? -6.906 0.585 -15.344 1 98 262 PRO A N 1
ATOM 2019 C CA . PRO A 1 262 ? -7.574 0.279 -16.609 1 98 262 PRO A CA 1
ATOM 2020 C C . PRO A 1 262 ? -6.723 -0.592 -17.5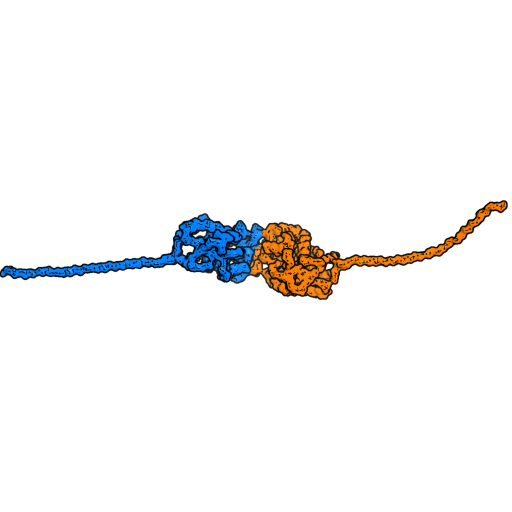31 1 98 262 PRO A C 1
ATOM 2022 O O . PRO A 1 262 ? -7.262 -1.365 -18.328 1 98 262 PRO A O 1
ATOM 2025 N N . LYS A 1 263 ? -5.41 -0.506 -17.438 1 98.12 263 LYS A N 1
ATOM 2026 C CA . LYS A 1 263 ? -4.523 -1.304 -18.281 1 98.12 263 LYS A CA 1
ATOM 2027 C C . LYS A 1 263 ? -4.605 -2.783 -17.922 1 98.12 263 LYS A C 1
ATOM 2029 O O . LYS A 1 263 ? -4.406 -3.65 -18.781 1 98.12 263 LYS A O 1
ATOM 2034 N N . TYR A 1 264 ? -4.941 -3.078 -16.703 1 98.75 264 TYR A N 1
ATOM 2035 C CA . TYR A 1 264 ? -5.094 -4.457 -16.25 1 98.75 264 TYR A CA 1
ATOM 2036 C C . TYR A 1 264 ? -6.543 -4.91 -16.375 1 98.75 264 TYR A C 1
ATOM 2038 O O . TYR A 1 264 ? -6.812 -6.059 -16.734 1 98.75 264 TYR A O 1
ATOM 2046 N N . ARG A 1 265 ? -7.48 -4.023 -16.141 1 98.75 265 ARG A N 1
ATOM 2047 C CA . ARG A 1 265 ? -8.891 -4.363 -15.992 1 98.75 265 ARG A CA 1
ATOM 2048 C C . ARG A 1 265 ? -9.438 -5 -17.266 1 98.75 265 ARG A C 1
ATOM 2050 O O . ARG A 1 265 ? -10.258 -5.918 -17.219 1 98.75 265 ARG A O 1
ATOM 2057 N N . LYS A 1 266 ? -9 -4.488 -18.359 1 98.75 266 LYS A N 1
ATOM 2058 C CA . LYS A 1 266 ? -9.5 -5.016 -19.625 1 98.75 266 LYS A CA 1
ATOM 2059 C C . LYS A 1 266 ? -9.219 -6.512 -19.75 1 98.75 266 LYS A C 1
ATOM 2061 O O . LYS A 1 266 ? -10.031 -7.262 -20.297 1 98.75 266 LYS A O 1
ATOM 2066 N N . TYR A 1 267 ? -8.102 -6.953 -19.25 1 98.94 267 TYR A N 1
ATOM 2067 C CA . TYR A 1 267 ? -7.773 -8.375 -19.297 1 98.94 267 TYR A CA 1
ATOM 2068 C C . TYR A 1 267 ? -8.516 -9.156 -18.219 1 98.94 267 TYR A C 1
ATOM 2070 O O . TYR A 1 267 ? -8.883 -10.312 -18.422 1 98.94 267 TYR A O 1
ATOM 2078 N N . VAL A 1 268 ? -8.773 -8.531 -17.062 1 98.94 268 VAL A N 1
ATOM 2079 C CA . VAL A 1 268 ? -9.609 -9.148 -16.031 1 98.94 268 VAL A CA 1
ATOM 2080 C C . VAL A 1 268 ? -10.992 -9.461 -16.609 1 98.94 268 VAL A C 1
ATOM 2082 O O . VAL A 1 268 ? -11.5 -10.578 -16.438 1 98.94 268 VAL A O 1
ATOM 2085 N N . GLU A 1 269 ? -11.523 -8.508 -17.281 1 98.88 269 GLU A N 1
ATOM 2086 C CA . GLU A 1 269 ? -12.844 -8.672 -17.891 1 98.88 269 GLU A CA 1
ATOM 2087 C C . GLU A 1 269 ? -12.82 -9.727 -18.984 1 98.88 269 GLU A C 1
ATOM 2089 O O . GLU A 1 269 ? -13.734 -10.547 -19.094 1 98.88 269 GLU A O 1
ATOM 2094 N N . LEU A 1 270 ? -11.789 -9.734 -19.766 1 98.88 270 LEU A N 1
ATOM 2095 C CA . LEU A 1 270 ? -11.625 -10.734 -20.812 1 98.88 270 LEU A CA 1
ATOM 2096 C C . LEU A 1 270 ? -11.617 -12.141 -20.219 1 98.88 270 LEU A C 1
ATOM 2098 O O . LEU A 1 270 ? -12.375 -13.008 -20.656 1 98.88 270 LEU A O 1
ATOM 2102 N N . TYR A 1 271 ? -10.867 -12.344 -19.172 1 98.94 271 TYR A N 1
ATOM 2103 C CA . TYR A 1 271 ? -10.695 -13.672 -18.594 1 98.94 271 TYR A CA 1
ATOM 2104 C C . TYR A 1 271 ? -11.922 -14.086 -17.781 1 98.94 271 TYR A C 1
ATOM 2106 O O . TYR A 1 271 ? -12.258 -15.266 -17.719 1 98.94 271 TYR A O 1
ATOM 2114 N N . ALA A 1 272 ? -12.602 -13.148 -17.219 1 98.94 272 ALA A N 1
ATOM 2115 C CA . ALA A 1 272 ? -13.844 -13.453 -16.5 1 98.94 272 ALA A CA 1
ATOM 2116 C C . ALA A 1 272 ? -14.898 -14.008 -17.453 1 98.94 272 ALA A C 1
ATOM 2118 O O . ALA A 1 272 ? -15.711 -14.852 -17.062 1 98.94 272 ALA A O 1
ATOM 2119 N N . ASN A 1 273 ? -14.805 -13.531 -18.688 1 98.75 273 ASN A N 1
ATOM 2120 C CA . ASN A 1 273 ? -15.836 -13.891 -19.656 1 98.75 273 ASN A CA 1
ATOM 2121 C C . ASN A 1 273 ? -15.398 -15.055 -20.531 1 98.75 273 ASN A C 1
ATOM 2123 O O . ASN A 1 273 ? -16.203 -15.578 -21.312 1 98.75 273 ASN A O 1
ATOM 2127 N N . ASP A 1 274 ? -14.156 -15.469 -20.438 1 98.88 274 ASP A N 1
ATOM 2128 C CA . ASP A 1 274 ? -13.633 -16.469 -21.359 1 98.88 274 ASP A CA 1
ATOM 2129 C C . ASP A 1 274 ? -12.594 -17.359 -20.672 1 98.88 274 ASP A C 1
ATOM 2131 O O . ASP A 1 274 ? -11.391 -17.109 -20.766 1 98.88 274 ASP A O 1
ATOM 2135 N N . ASN A 1 275 ? -13.016 -18.453 -20.125 1 98.81 275 ASN A N 1
ATOM 2136 C CA . ASN A 1 275 ? -12.141 -19.391 -19.422 1 98.81 275 ASN A CA 1
ATOM 2137 C C . ASN A 1 275 ? -11.109 -20.016 -20.344 1 98.81 275 ASN A C 1
ATOM 2139 O O . ASN A 1 275 ? -9.961 -20.234 -19.938 1 98.81 275 ASN A O 1
ATOM 2143 N N . ASP A 1 276 ? -11.5 -20.328 -21.531 1 98.81 276 ASP A N 1
ATOM 2144 C CA . ASP A 1 276 ? -10.578 -20.922 -22.484 1 98.81 276 ASP A CA 1
ATOM 2145 C C . ASP A 1 276 ? -9.43 -19.969 -22.812 1 98.81 276 ASP A C 1
ATOM 2147 O O . ASP A 1 276 ? -8.273 -20.375 -22.906 1 98.81 276 ASP A O 1
ATOM 2151 N N . ARG A 1 277 ? -9.82 -18.688 -23 1 98.88 277 ARG A N 1
ATOM 2152 C CA . ARG A 1 277 ? -8.797 -17.688 -23.266 1 98.88 277 ARG A CA 1
ATOM 2153 C C . ARG A 1 277 ? -7.859 -17.531 -22.062 1 98.88 277 ARG A C 1
ATOM 2155 O O . ARG A 1 277 ? -6.645 -17.406 -22.234 1 98.88 277 ARG A O 1
ATOM 2162 N N . PHE A 1 278 ? -8.469 -17.547 -20.906 1 98.94 278 PHE A N 1
ATOM 2163 C CA . PHE A 1 278 ? -7.652 -17.5 -19.703 1 98.94 278 PHE A CA 1
ATOM 2164 C C . PHE A 1 278 ? -6.676 -18.672 -19.672 1 98.94 278 PHE A C 1
ATOM 2166 O O . PHE A 1 278 ? -5.473 -18.469 -19.484 1 98.94 278 PHE A O 1
ATOM 2173 N N . ASN A 1 279 ? -7.082 -19.844 -19.859 1 98.88 279 ASN A N 1
ATOM 2174 C CA . ASN A 1 279 ? -6.25 -21.031 -19.797 1 98.88 279 ASN A CA 1
ATOM 2175 C C . ASN A 1 279 ? -5.113 -20.969 -20.828 1 98.88 279 ASN A C 1
ATOM 2177 O O . ASN A 1 279 ? -3.973 -21.312 -20.5 1 98.88 279 ASN A O 1
ATOM 2181 N N . LYS A 1 280 ? -5.469 -20.531 -21.969 1 98.81 280 LYS A N 1
ATOM 2182 C CA . LYS A 1 280 ? -4.473 -20.438 -23.031 1 98.81 280 LYS A CA 1
ATOM 2183 C C . LYS A 1 280 ? -3.371 -19.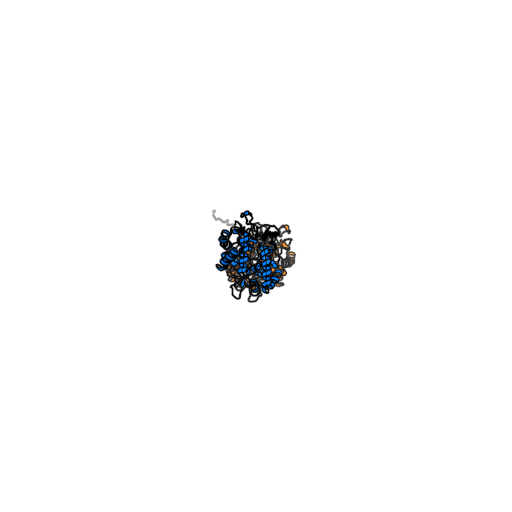438 -22.656 1 98.81 280 LYS A C 1
ATOM 2185 O O . LYS A 1 280 ? -2.186 -19.766 -22.75 1 98.81 280 LYS A O 1
ATOM 2190 N N . ASP A 1 281 ? -3.781 -18.266 -22.266 1 98.94 281 ASP A N 1
ATOM 2191 C CA . ASP A 1 281 ? -2.816 -17.219 -21.938 1 98.94 281 ASP A CA 1
ATOM 2192 C C . ASP A 1 281 ? -2.021 -17.562 -20.688 1 98.94 281 ASP A C 1
ATOM 2194 O O . ASP A 1 281 ? -0.826 -17.266 -20.609 1 98.94 281 ASP A O 1
ATOM 2198 N N . PHE A 1 282 ? -2.676 -18.156 -19.703 1 98.94 282 PHE A N 1
ATOM 2199 C CA . PHE A 1 282 ? -1.977 -18.594 -18.5 1 98.94 282 PHE A CA 1
ATOM 2200 C C . PHE A 1 282 ? -0.916 -19.625 -18.828 1 98.94 282 PHE A C 1
ATOM 2202 O O . PHE A 1 282 ? 0.222 -19.531 -18.359 1 98.94 282 PHE A O 1
ATOM 2209 N N . SER A 1 283 ? -1.309 -20.594 -19.594 1 98.81 283 SER A N 1
ATOM 2210 C CA . SER A 1 283 ? -0.375 -21.656 -19.984 1 98.81 283 SER A CA 1
ATOM 2211 C C . SER A 1 283 ? 0.881 -21.062 -20.625 1 98.81 283 SER A C 1
ATOM 2213 O O . SER A 1 283 ? 1.999 -21.422 -20.234 1 98.81 283 SER A O 1
ATOM 2215 N N . ALA A 1 284 ? 0.686 -20.172 -21.531 1 98.81 284 ALA A N 1
ATOM 2216 C CA . ALA A 1 284 ? 1.81 -19.562 -22.234 1 98.81 284 ALA A CA 1
ATOM 2217 C C . ALA A 1 284 ? 2.672 -18.75 -21.281 1 98.81 284 ALA A C 1
ATOM 2219 O O . ALA A 1 284 ? 3.9 -18.844 -21.297 1 98.81 284 ALA A O 1
ATOM 2220 N N . ALA A 1 285 ? 2.055 -17.953 -20.453 1 98.88 285 ALA A N 1
ATOM 2221 C CA . ALA A 1 285 ? 2.783 -17.078 -19.547 1 98.88 285 ALA A CA 1
ATOM 2222 C C . ALA A 1 285 ? 3.512 -17.875 -18.469 1 98.88 285 ALA A C 1
ATOM 2224 O O . ALA A 1 285 ? 4.645 -17.562 -18.109 1 98.88 285 ALA A O 1
ATOM 2225 N N . PHE A 1 286 ? 2.84 -18.875 -17.922 1 98.88 286 PHE A N 1
ATOM 2226 C CA . PHE A 1 286 ? 3.443 -19.672 -16.859 1 98.88 286 PHE A CA 1
ATOM 2227 C C . PHE A 1 286 ? 4.625 -20.469 -17.391 1 98.88 286 PHE A C 1
ATOM 2229 O O . PHE A 1 286 ? 5.629 -20.641 -16.703 1 98.88 286 PHE A O 1
ATOM 2236 N N . LYS A 1 287 ? 4.496 -20.969 -18.625 1 98.56 287 LYS A N 1
ATOM 2237 C CA . LYS A 1 287 ? 5.641 -21.625 -19.266 1 98.56 287 LYS A CA 1
ATOM 2238 C C . LYS A 1 287 ? 6.809 -20.656 -19.406 1 98.56 287 LYS A C 1
ATOM 2240 O O . LYS A 1 287 ? 7.949 -21 -19.094 1 98.56 287 LYS A O 1
ATOM 2245 N N . LYS A 1 288 ? 6.508 -19.516 -19.891 1 98.38 288 LYS A N 1
ATOM 2246 C CA . LYS A 1 288 ? 7.543 -18.5 -20 1 98.38 288 LYS A CA 1
ATOM 2247 C C . LYS A 1 288 ? 8.211 -18.25 -18.641 1 98.38 288 LYS A C 1
ATOM 2249 O O . LYS A 1 288 ? 9.438 -18.203 -18.547 1 98.38 288 LYS A O 1
ATOM 2254 N N . LEU A 1 289 ? 7.418 -18.125 -17.609 1 98.56 289 LEU A N 1
ATOM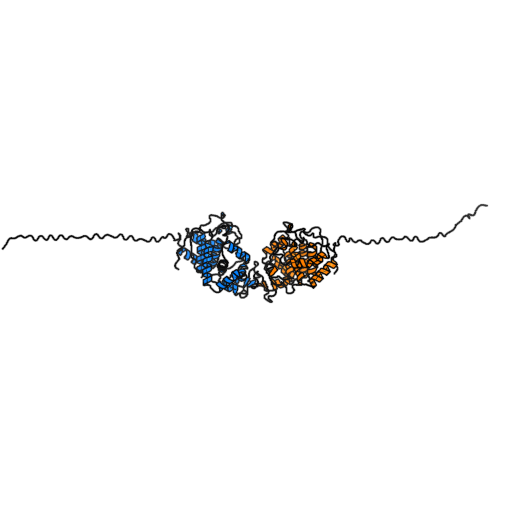 2255 C CA . LEU A 1 289 ? 7.91 -17.875 -16.25 1 98.56 289 LEU A CA 1
ATOM 2256 C C . LEU A 1 289 ? 8.852 -18.984 -15.805 1 98.56 289 LEU A C 1
ATOM 2258 O O . LEU A 1 289 ? 9.945 -18.703 -15.297 1 98.56 289 LEU A O 1
ATOM 2262 N N . THR A 1 290 ? 8.461 -20.203 -16.047 1 98.31 290 THR A N 1
ATOM 2263 C CA . THR A 1 290 ? 9.18 -21.359 -15.516 1 98.31 290 THR A CA 1
ATOM 2264 C C . THR A 1 290 ? 10.352 -21.719 -16.422 1 98.31 290 THR A C 1
ATOM 2266 O O . THR A 1 290 ? 11.047 -22.703 -16.188 1 98.31 290 THR A O 1
ATOM 2269 N N . GLU A 1 291 ? 10.57 -20.922 -17.438 1 97.31 291 GLU A N 1
ATOM 2270 C CA . GLU A 1 291 ? 11.719 -21.141 -18.312 1 97.31 291 GLU A CA 1
ATOM 2271 C C . GLU A 1 291 ? 12.656 -19.938 -18.312 1 97.31 291 GLU A C 1
ATOM 2273 O O . GLU A 1 291 ? 13.664 -19.922 -19.016 1 97.31 291 GLU A O 1
ATOM 2278 N N . LEU A 1 292 ? 12.328 -18.953 -17.516 1 96.69 292 LEU A N 1
ATOM 2279 C CA . LEU A 1 292 ? 13.195 -17.797 -17.391 1 96.69 292 LEU A CA 1
ATOM 2280 C C . LEU A 1 292 ? 14.602 -18.203 -16.969 1 96.69 292 LEU A C 1
ATOM 2282 O O . LEU A 1 292 ? 14.773 -19.062 -16.094 1 96.69 292 LEU A O 1
ATOM 2286 N N . GLY A 1 293 ? 15.555 -17.578 -17.594 1 93.75 293 GLY A N 1
ATOM 2287 C CA . GLY A 1 293 ? 16.953 -17.734 -17.219 1 93.75 293 GLY A CA 1
ATOM 2288 C C . GLY A 1 293 ? 17.5 -19.109 -17.547 1 93.75 293 GLY A C 1
ATOM 2289 O O . GLY A 1 293 ? 18.625 -19.453 -17.156 1 93.75 293 GLY A O 1
ATOM 2290 N N . THR A 1 294 ? 16.734 -19.969 -18.141 1 93.38 294 THR A N 1
ATOM 2291 C CA . THR A 1 294 ? 17.156 -21.312 -18.484 1 93.38 294 THR A CA 1
ATOM 2292 C C . THR A 1 294 ? 17.75 -21.359 -19.891 1 93.38 294 THR A C 1
ATOM 2294 O O . THR A 1 294 ? 17.406 -20.531 -20.734 1 93.38 294 THR A O 1
ATOM 2297 N N . LYS A 1 295 ? 18.688 -22.328 -19.938 1 90.31 295 LYS A N 1
ATOM 2298 C CA . LYS A 1 295 ? 19.312 -22.578 -21.234 1 90.31 295 LYS A CA 1
ATOM 2299 C C . LYS A 1 295 ? 19.188 -24.047 -21.641 1 90.31 295 LYS A C 1
ATOM 2301 O O . LYS A 1 295 ? 19.062 -24.922 -20.781 1 90.31 295 LYS A O 1
ATOM 2306 N N . ASN A 1 296 ? 19.078 -24.344 -22.859 1 91.88 296 ASN A N 1
ATOM 2307 C CA . ASN A 1 296 ? 19.188 -25.672 -23.438 1 91.88 296 ASN A CA 1
ATOM 2308 C C . ASN A 1 296 ? 18.078 -26.594 -22.969 1 91.88 296 ASN A C 1
ATOM 2310 O O . ASN A 1 296 ? 18.328 -27.75 -22.578 1 91.88 296 ASN A O 1
ATOM 2314 N N . LEU A 1 297 ? 16.891 -26.125 -22.859 1 96.31 297 LEU A N 1
ATOM 2315 C CA . LEU A 1 297 ? 15.75 -26.953 -22.516 1 96.31 297 LEU A CA 1
ATOM 2316 C C . LEU A 1 297 ? 15.352 -27.844 -23.688 1 96.31 297 LEU A C 1
ATOM 2318 O O . LEU A 1 297 ? 15.469 -27.438 -24.844 1 96.31 297 LEU A O 1
ATOM 2322 N N . ARG A 1 298 ? 14.922 -29.031 -23.328 1 95.94 298 ARG A N 1
ATOM 2323 C CA . ARG A 1 298 ? 14.461 -29.984 -24.328 1 95.94 298 ARG A CA 1
ATOM 2324 C C . ARG A 1 298 ? 12.992 -30.344 -24.094 1 95.94 298 ARG A C 1
ATOM 2326 O O . ARG A 1 298 ? 12.57 -30.594 -22.969 1 95.94 298 ARG A O 1
ATOM 2333 N N . LYS A 1 299 ? 12.289 -30.422 -25.172 1 93.81 299 LYS A N 1
ATOM 2334 C CA . LYS A 1 299 ? 10.859 -30.703 -25.094 1 93.81 299 LYS A CA 1
ATOM 2335 C C . LYS A 1 299 ? 10.602 -32.156 -24.688 1 93.81 299 LYS A C 1
ATOM 2337 O O . LYS A 1 299 ? 11.227 -33.062 -25.219 1 93.81 299 LYS A O 1
ATOM 2342 N N . ALA A 1 300 ? 9.727 -32.281 -23.688 1 91.44 300 ALA A N 1
ATOM 2343 C CA . ALA A 1 300 ? 9.273 -33.625 -23.328 1 91.44 300 ALA A CA 1
ATOM 2344 C C . ALA A 1 300 ? 8.133 -34.062 -24.234 1 91.44 300 ALA A C 1
ATOM 2346 O O . ALA A 1 300 ? 7.379 -33.25 -24.766 1 91.44 300 ALA A O 1
ATOM 2347 N N . PRO A 1 301 ? 8.07 -35.406 -24.469 1 83 301 PRO A N 1
ATOM 2348 C CA . PRO A 1 301 ? 6.945 -35.875 -25.281 1 83 301 PRO A CA 1
ATOM 2349 C C . PRO A 1 301 ? 5.594 -35.625 -24.625 1 83 301 PRO A C 1
ATOM 2351 O O . PRO A 1 301 ? 5.5 -35.562 -23.391 1 83 301 PRO A O 1
ATOM 2354 N N . ALA A 1 302 ? 4.656 -35.281 -25.547 1 75.56 302 ALA A N 1
ATOM 2355 C CA . ALA A 1 302 ? 3.307 -35.094 -25.031 1 75.56 302 ALA A CA 1
ATOM 2356 C C . ALA A 1 302 ? 2.801 -36.375 -24.359 1 75.56 302 ALA A C 1
ATOM 2358 O O . ALA A 1 302 ? 3.047 -37.5 -24.844 1 75.56 302 ALA A O 1
ATOM 2359 N N . VAL A 1 303 ? 2.545 -36.25 -23.094 1 62.41 303 VAL A N 1
ATOM 2360 C CA . VAL A 1 303 ? 2.008 -37.438 -22.422 1 62.41 303 VAL A CA 1
ATOM 2361 C C . VAL A 1 303 ? 0.542 -37.625 -22.797 1 62.41 303 VAL A C 1
ATOM 2363 O O . VAL A 1 303 ? -0.253 -36.688 -22.719 1 62.41 303 VAL A O 1
ATOM 2366 N N . GLU A 1 304 ? 0.265 -38.469 -23.797 1 50.53 304 GLU A N 1
ATOM 2367 C CA . GLU A 1 304 ? -1.096 -38.844 -24.172 1 50.53 304 GLU A CA 1
ATOM 2368 C C . GLU A 1 304 ? -1.894 -39.312 -22.953 1 50.53 304 GLU A C 1
ATOM 2370 O O . GLU A 1 304 ? -1.422 -40.156 -22.172 1 50.53 304 GLU A O 1
ATOM 2375 N N . CYS A 1 305 ? -2.688 -38.281 -22.391 1 43.53 305 CYS A N 1
ATOM 2376 C CA . CYS A 1 305 ? -3.611 -38.812 -21.391 1 43.53 305 CYS A CA 1
ATOM 2377 C C . CYS A 1 305 ? -4.547 -39.844 -22 1 43.53 305 CYS A C 1
ATOM 2379 O O . CYS A 1 305 ? -4.848 -39.781 -23.203 1 43.53 305 CYS A O 1
ATOM 2381 N N . MET B 1 1 ? 20.547 92.312 101.75 1 23.5 1 MET B N 1
ATOM 2382 C CA . MET B 1 1 ? 20.484 93.062 100.5 1 23.5 1 MET B CA 1
ATOM 2383 C C . MET B 1 1 ? 20.328 92.188 99.312 1 23.5 1 MET B C 1
ATOM 2385 O O . MET B 1 1 ? 20.453 92.688 98.188 1 23.5 1 MET B O 1
ATOM 2389 N N . THR B 1 2 ? 20.25 90.75 99.438 1 21.61 2 THR B N 1
ATOM 2390 C CA . THR B 1 2 ? 20.859 89.625 98.75 1 21.61 2 THR B CA 1
ATOM 2391 C C . THR B 1 2 ? 20 89.188 97.562 1 21.61 2 THR B C 1
ATOM 2393 O O . THR B 1 2 ? 20.547 88.75 96.562 1 21.61 2 THR B O 1
ATOM 2396 N N . GLY B 1 3 ? 18.641 88.875 97.625 1 20.3 3 GLY B N 1
ATOM 2397 C CA . GLY B 1 3 ? 18.219 87.562 97.125 1 20.3 3 GLY B CA 1
ATOM 2398 C C . GLY B 1 3 ? 17.969 87.562 95.625 1 20.3 3 GLY B C 1
ATOM 2399 O O . GLY B 1 3 ? 18.5 86.688 94.938 1 20.3 3 GLY B O 1
ATOM 2400 N N . THR B 1 4 ? 16.75 88.062 95.125 1 24.11 4 THR B N 1
ATOM 2401 C CA . THR B 1 4 ? 15.711 87.312 94.375 1 24.11 4 THR B CA 1
ATOM 2402 C C . THR B 1 4 ? 15.914 87.5 92.875 1 24.11 4 THR B C 1
ATOM 2404 O O . THR B 1 4 ? 16.188 88.562 92.375 1 24.11 4 THR B O 1
ATOM 2407 N N . SER B 1 5 ? 15.977 86.375 92 1 25.59 5 SER B N 1
ATOM 2408 C CA . SER B 1 5 ? 16.406 85.625 90.812 1 25.59 5 SER B CA 1
ATOM 2409 C C . SER B 1 5 ? 15.539 85.938 89.625 1 25.59 5 SER B C 1
ATOM 2411 O O . SER B 1 5 ? 14.406 85.438 89.5 1 25.59 5 SER B O 1
ATOM 2413 N N . ARG B 1 6 ? 15.5 87.125 89 1 19.52 6 ARG B N 1
ATOM 2414 C CA . ARG B 1 6 ? 14.539 87.75 88.125 1 19.52 6 ARG B CA 1
ATOM 2415 C C . ARG B 1 6 ? 14.617 87.125 86.688 1 19.52 6 ARG B C 1
ATOM 2417 O O . ARG B 1 6 ? 13.898 87.562 85.812 1 19.52 6 ARG B O 1
ATOM 2424 N N . ARG B 1 7 ? 15.844 86.438 86.25 1 22.66 7 ARG B N 1
ATOM 2425 C CA . ARG B 1 7 ? 16.328 86.875 84.938 1 22.66 7 ARG B CA 1
ATOM 2426 C C . ARG B 1 7 ? 15.5 86.25 83.812 1 22.66 7 ARG B C 1
ATOM 2428 O O . ARG B 1 7 ? 15.891 85.25 83.25 1 22.66 7 ARG B O 1
ATOM 2435 N N . ALA B 1 8 ? 14.109 85.875 84 1 21.7 8 ALA B N 1
ATOM 2436 C CA . ALA B 1 8 ? 13.508 84.812 83.125 1 21.7 8 ALA B CA 1
ATOM 2437 C C . ALA B 1 8 ? 13.227 85.312 81.75 1 21.7 8 ALA B C 1
ATOM 2439 O O . ALA B 1 8 ? 12.227 86 81.5 1 21.7 8 ALA B O 1
ATOM 2440 N N . LYS B 1 9 ? 14.219 85.938 80.938 1 22.47 9 LYS B N 1
ATOM 2441 C CA . LYS B 1 9 ? 13.891 86.625 79.75 1 22.47 9 LYS B CA 1
ATOM 2442 C C . LYS B 1 9 ? 13.344 85.688 78.688 1 22.47 9 LYS B C 1
ATOM 2444 O O . LYS B 1 9 ? 14.094 84.875 78.125 1 22.47 9 LYS B O 1
ATOM 2449 N N . GLY B 1 10 ? 12.219 84.938 78.812 1 21 10 GLY B N 1
ATOM 2450 C CA . GLY B 1 10 ? 11.703 83.875 78 1 21 10 GLY B CA 1
ATOM 2451 C C . GLY B 1 10 ? 11.32 84.312 76.625 1 21 10 GLY B C 1
ATOM 2452 O O . GLY B 1 10 ? 10.281 84.938 76.375 1 21 10 GLY B O 1
ATOM 2453 N N . LEU B 1 11 ? 12.297 85.062 75.875 1 20.98 11 LEU B N 1
ATOM 2454 C CA . LEU B 1 11 ? 11.812 85.75 74.688 1 20.98 11 LEU B CA 1
ATOM 2455 C C . LEU B 1 11 ? 11.109 84.75 73.75 1 20.98 11 LEU B C 1
ATOM 2457 O O . LEU B 1 11 ? 11.359 83.562 73.812 1 20.98 11 LEU B O 1
ATOM 2461 N N . PHE B 1 12 ? 10.797 85.312 72.438 1 20.02 12 PHE B N 1
ATOM 2462 C CA . PHE B 1 12 ? 9.789 85.5 71.375 1 20.02 12 PHE B CA 1
ATOM 2463 C C . PHE B 1 12 ? 9.844 84.312 70.375 1 20.02 12 PHE B C 1
ATOM 2465 O O . PHE B 1 12 ? 10.922 83.812 70.125 1 20.02 12 PHE B O 1
ATOM 2472 N N . ALA B 1 13 ? 8.617 83.75 69.875 1 20.72 13 ALA B N 1
ATOM 2473 C CA . ALA B 1 13 ? 7.836 82.625 69.375 1 20.72 13 ALA B CA 1
ATOM 2474 C C . ALA B 1 13 ? 8.141 82.312 67.938 1 20.72 13 ALA B C 1
ATOM 2476 O O . ALA B 1 13 ? 8.359 81.188 67.5 1 20.72 13 ALA B O 1
ATOM 2477 N N . GLY B 1 14 ? 7.789 83.188 66.875 1 20.41 14 GLY B N 1
ATOM 2478 C CA . GLY B 1 14 ? 6.754 82.688 65.938 1 20.41 14 GLY B CA 1
ATOM 2479 C C . GLY B 1 14 ? 7.312 82.125 64.688 1 20.41 14 GLY B C 1
ATOM 2480 O O . GLY B 1 14 ? 6.551 81.75 63.781 1 20.41 14 GLY B O 1
ATOM 2481 N N . ILE B 1 15 ? 8.57 81.75 64.438 1 24.5 15 ILE B N 1
ATOM 2482 C CA . ILE B 1 15 ? 8.969 81.812 63.062 1 24.5 15 ILE B CA 1
ATOM 2483 C C . ILE B 1 15 ? 8.109 80.875 62.219 1 24.5 15 ILE B C 1
ATOM 2485 O O . ILE B 1 15 ? 7.68 79.875 62.719 1 24.5 15 ILE B O 1
ATOM 2489 N N . ALA B 1 16 ? 7.879 81.25 60.844 1 24.08 16 ALA B N 1
ATOM 2490 C CA . ALA B 1 16 ? 7.113 81.062 59.594 1 24.08 16 ALA B CA 1
ATOM 2491 C C . ALA B 1 16 ? 7.422 79.688 59 1 24.08 16 ALA B C 1
ATOM 2493 O O . ALA B 1 16 ? 8.578 79.375 58.719 1 24.08 16 ALA B O 1
ATOM 2494 N N . ALA B 1 17 ? 6.652 78.625 59.188 1 25.05 17 ALA B N 1
ATOM 2495 C CA . ALA B 1 17 ? 6.695 77.188 58.906 1 25.05 17 ALA B CA 1
ATOM 2496 C C . ALA B 1 17 ? 6.594 76.938 57.406 1 25.05 17 ALA B C 1
ATOM 2498 O O . ALA B 1 17 ? 6.492 75.812 56.938 1 25.05 17 ALA B O 1
ATOM 2499 N N . GLY B 1 18 ? 6.938 77.938 56.406 1 24.75 18 GLY B N 1
ATOM 2500 C CA . GLY B 1 18 ? 6.25 77.625 55.188 1 24.75 18 GLY B CA 1
ATOM 2501 C C . GLY B 1 18 ? 6.566 76.25 54.656 1 24.75 18 GLY B C 1
ATOM 2502 O O . GLY B 1 18 ? 7.574 75.625 55.062 1 24.75 18 GLY B O 1
ATOM 2503 N N . SER B 1 19 ? 5.574 75.562 53.844 1 24.23 19 SER B N 1
ATOM 2504 C CA . SER B 1 19 ? 5.164 74.312 53.281 1 24.23 19 SER B CA 1
ATOM 2505 C C . SER B 1 19 ? 6.145 73.812 52.219 1 24.23 19 SER B C 1
ATOM 2507 O O . SER B 1 19 ? 6.48 74.562 51.312 1 24.23 19 SER B O 1
ATOM 2509 N N . PHE B 1 20 ? 7.133 73 52.562 1 26.88 20 PHE B N 1
ATOM 2510 C CA . PHE B 1 20 ? 8.07 72.312 51.688 1 26.88 20 PHE B CA 1
ATOM 2511 C C . PHE B 1 20 ? 7.328 71.438 50.688 1 26.88 20 PHE B C 1
ATOM 2513 O O . PHE B 1 20 ? 6.613 70.5 51.062 1 26.88 20 PHE B O 1
ATOM 2520 N N . VAL B 1 21 ? 6.738 72.062 49.625 1 30.84 21 VAL B N 1
ATOM 2521 C CA . VAL B 1 21 ? 6.113 71.25 48.562 1 30.84 21 VAL B CA 1
ATOM 2522 C C . VAL B 1 21 ? 7.137 70.312 47.969 1 30.84 21 VAL B C 1
ATOM 2524 O O . VAL B 1 21 ? 8.148 70.688 47.406 1 30.84 21 VAL B O 1
ATOM 2527 N N . SER B 1 22 ? 7.527 69.25 48.688 1 27.75 22 SER B N 1
ATOM 2528 C CA . SER B 1 22 ? 8.391 68.25 48.031 1 27.75 22 SER B CA 1
ATOM 2529 C C . SER B 1 22 ? 7.777 67.75 46.75 1 27.75 22 SER B C 1
ATOM 2531 O O . SER B 1 22 ? 6.641 67.25 46.75 1 27.75 22 SER B O 1
ATOM 2533 N N . GLY B 1 23 ? 7.977 68.438 45.625 1 28.48 23 GLY B N 1
ATOM 2534 C CA . GLY B 1 23 ? 7.594 67.938 44.344 1 28.48 23 GLY B CA 1
ATOM 2535 C C . GLY B 1 23 ? 8.008 66.438 44.125 1 28.48 23 GLY B C 1
ATOM 2536 O O . GLY B 1 23 ? 9.195 66.125 44.125 1 28.48 23 GLY B O 1
ATOM 2537 N N . ALA B 1 24 ? 7.23 65.5 44.719 1 31.28 24 ALA B N 1
ATOM 2538 C CA . ALA B 1 24 ? 7.414 64.062 44.375 1 31.28 24 ALA B CA 1
ATOM 2539 C C . ALA B 1 24 ? 7.477 63.875 42.875 1 31.28 24 ALA B C 1
ATOM 2541 O O . ALA B 1 24 ? 6.559 64.25 42.156 1 31.28 24 ALA B O 1
ATOM 2542 N N . MET B 1 25 ? 8.648 63.938 42.281 1 32.81 25 MET B N 1
ATOM 2543 C CA . MET B 1 25 ? 8.758 63.406 40.938 1 32.81 25 MET B CA 1
ATOM 2544 C C . MET B 1 25 ? 8.117 62.031 40.844 1 32.81 25 MET B C 1
ATOM 2546 O O . MET B 1 25 ? 8.508 61.094 41.562 1 32.81 25 MET B O 1
ATOM 2550 N N . ILE B 1 26 ? 6.848 61.938 40.656 1 33.62 26 ILE B N 1
ATOM 2551 C CA . ILE B 1 26 ? 6.219 60.688 40.25 1 33.62 26 ILE B CA 1
ATOM 2552 C C . ILE B 1 26 ? 6.98 60.094 39.062 1 33.62 26 ILE B C 1
ATOM 2554 O O . ILE B 1 26 ? 7.004 60.656 38 1 33.62 26 ILE B O 1
ATOM 2558 N N . VAL B 1 27 ? 8.117 59.469 39.312 1 34.88 27 VAL B N 1
ATOM 2559 C CA . VAL B 1 27 ? 8.633 58.594 38.25 1 34.88 27 VAL B CA 1
ATOM 2560 C C . VAL B 1 27 ? 7.57 57.562 37.875 1 34.88 27 VAL B C 1
ATOM 2562 O O . VAL B 1 27 ? 7.199 56.719 38.688 1 34.88 27 VAL B O 1
ATOM 2565 N N . SER B 1 28 ? 6.586 57.906 37.125 1 33.94 28 SER B N 1
ATOM 2566 C CA . SER B 1 28 ? 5.812 56.844 36.438 1 33.94 28 SER B CA 1
ATOM 2567 C C . SER B 1 28 ? 6.719 55.75 35.906 1 33.94 28 SER B C 1
ATOM 2569 O O . SER B 1 28 ? 7.578 56 35.062 1 33.94 28 SER B O 1
ATOM 2571 N N . CYS B 1 29 ? 7.094 54.875 36.75 1 32.41 29 CYS B N 1
ATOM 2572 C CA . CYS B 1 29 ? 7.586 53.625 36.219 1 32.41 29 CYS B CA 1
ATOM 2573 C C . CYS B 1 29 ? 6.66 53.094 35.125 1 32.41 29 CYS B C 1
ATOM 2575 O O . CYS B 1 29 ? 5.609 52.5 35.438 1 32.41 29 CYS B O 1
ATOM 2577 N N . VAL B 1 30 ? 6.484 53.812 34.031 1 35.47 30 VAL B N 1
ATOM 2578 C CA . VAL B 1 30 ? 6.027 53 32.906 1 35.47 30 VAL B CA 1
ATOM 2579 C C . VAL B 1 30 ? 6.668 51.625 32.938 1 35.47 30 VAL B C 1
ATOM 2581 O O . VAL B 1 30 ? 7.895 51.5 32.906 1 35.47 30 VAL B O 1
ATOM 2584 N N . SER B 1 31 ? 6.188 50.781 33.781 1 32.22 31 SER B N 1
ATOM 2585 C CA . SER B 1 31 ? 6.508 49.375 33.594 1 32.22 31 SER B CA 1
ATOM 2586 C C . SER B 1 31 ? 6.703 49.062 32.125 1 32.22 31 SER B C 1
ATOM 2588 O O . SER B 1 31 ? 5.766 49.156 31.328 1 32.22 31 SER B O 1
ATOM 2590 N N . PHE B 1 32 ? 7.758 49.531 31.484 1 34.69 32 PHE B N 1
ATOM 2591 C CA . PHE B 1 32 ? 8.195 48.75 30.328 1 34.69 32 PHE B CA 1
ATOM 2592 C C . PHE B 1 32 ? 8 47.25 30.578 1 34.69 32 PHE B C 1
ATOM 2594 O O . PHE B 1 32 ? 8.875 46.594 31.156 1 34.69 32 PHE B O 1
ATOM 2601 N N . GLY B 1 33 ? 7.102 46.844 31.359 1 36.78 33 GLY B N 1
ATOM 2602 C CA . GLY B 1 33 ? 6.918 45.406 31.219 1 36.78 33 GLY B CA 1
ATOM 2603 C C . GLY B 1 33 ? 7.391 44.875 29.875 1 36.78 33 GLY B C 1
ATOM 2604 O O . GLY B 1 33 ? 7.117 45.469 28.828 1 36.78 33 GLY B O 1
ATOM 2605 N N . SER B 1 34 ? 8.523 44.25 29.859 1 39.84 34 SER B N 1
ATOM 2606 C CA . SER B 1 34 ? 9.414 43.812 28.797 1 39.84 34 SER B CA 1
ATOM 2607 C C . SER B 1 34 ? 8.633 43.438 27.547 1 39.84 34 SER B C 1
ATOM 2609 O O . SER B 1 34 ? 7.832 42.5 27.562 1 39.84 34 SER B O 1
ATOM 2611 N N . ARG B 1 35 ? 8.117 44.188 26.781 1 44.69 35 ARG B N 1
ATOM 2612 C CA . ARG B 1 35 ? 7.914 44.094 25.344 1 44.69 35 ARG B CA 1
ATOM 2613 C C . ARG B 1 35 ? 8.852 43.094 24.703 1 44.69 35 ARG B C 1
ATOM 2615 O O . ARG B 1 35 ? 8.891 42.938 23.484 1 44.69 35 ARG B O 1
ATOM 2622 N N . ALA B 1 36 ? 9.75 42.594 25.391 1 52.59 36 ALA B N 1
ATOM 2623 C CA . ALA B 1 36 ? 10.844 41.719 24.938 1 52.59 36 ALA B CA 1
ATOM 2624 C C . ALA B 1 36 ? 10.312 40.406 24.359 1 52.59 36 ALA B C 1
ATOM 2626 O O . ALA B 1 36 ? 10.906 39.844 23.438 1 52.59 36 ALA B O 1
ATOM 2627 N N . ASN B 1 37 ? 9.117 39.969 24.797 1 65 37 ASN B N 1
ATOM 2628 C CA . ASN B 1 37 ? 8.656 38.688 24.328 1 65 37 ASN B CA 1
ATOM 2629 C C . ASN B 1 37 ? 7.566 38.844 23.266 1 65 37 ASN B C 1
ATOM 2631 O O . ASN B 1 37 ? 6.891 37.844 22.922 1 65 37 ASN B O 1
ATOM 2635 N N . GLU B 1 38 ? 7.465 40.094 22.844 1 83.06 38 GLU B N 1
ATOM 2636 C CA . GLU B 1 38 ? 6.453 40.312 21.812 1 83.06 38 GLU B CA 1
ATOM 2637 C C . GLU B 1 38 ? 7.047 40.156 20.422 1 83.06 38 GLU B C 1
ATOM 2639 O O . GLU B 1 38 ? 8.164 40.594 20.156 1 83.06 38 GLU B O 1
ATOM 2644 N N . PRO B 1 39 ? 6.281 39.469 19.562 1 90.81 39 PRO B N 1
ATOM 2645 C CA . PRO B 1 39 ? 6.785 39.344 18.188 1 90.81 39 PRO B CA 1
ATOM 2646 C C . PRO B 1 39 ? 6.895 40.688 17.484 1 90.81 39 PRO B C 1
ATOM 2648 O O . PRO B 1 39 ? 6.188 41.656 17.844 1 90.81 39 PRO B O 1
ATOM 2651 N N . PRO B 1 40 ? 7.777 40.875 16.641 1 92 40 PRO B N 1
ATOM 2652 C CA . PRO B 1 40 ? 7.992 42.125 15.93 1 92 40 PRO B CA 1
ATOM 2653 C C . PRO B 1 40 ? 6.887 42.406 14.922 1 92 40 PRO B C 1
ATOM 2655 O O . PRO B 1 40 ? 7.047 43.281 14.062 1 92 40 PRO B O 1
ATOM 2658 N N . PHE B 1 41 ? 5.852 41.688 14.875 1 93.69 41 PHE B N 1
ATOM 2659 C CA . PHE B 1 41 ? 4.691 41.906 14.016 1 93.69 41 PHE B CA 1
ATOM 2660 C C . PHE B 1 41 ? 3.41 41.906 14.844 1 93.69 41 PHE B C 1
ATOM 2662 O O . PHE B 1 41 ? 3.357 41.344 15.938 1 93.69 41 PHE B O 1
ATOM 2669 N N . ASP B 1 42 ? 2.395 42.594 14.328 1 94.56 42 ASP B N 1
ATOM 2670 C CA . ASP B 1 42 ? 1.099 42.688 14.992 1 94.56 42 ASP B CA 1
ATOM 2671 C C . ASP B 1 42 ? 0.328 41.375 14.883 1 94.56 42 ASP B C 1
ATOM 2673 O O . ASP B 1 42 ? -0.482 41.219 13.969 1 94.56 42 ASP B O 1
ATOM 2677 N N . ILE B 1 43 ? 0.511 40.531 15.852 1 95.69 43 ILE B N 1
ATOM 2678 C CA . ILE B 1 43 ? -0.021 39.188 15.797 1 95.69 43 ILE B CA 1
ATOM 2679 C C . ILE B 1 43 ? -1.546 39.219 15.875 1 95.69 43 ILE B C 1
ATOM 2681 O O . ILE B 1 43 ? -2.227 38.406 15.242 1 95.69 43 ILE B O 1
ATOM 2685 N N . LYS B 1 44 ? -2.146 40.125 16.656 1 95.31 44 LYS B N 1
ATOM 2686 C CA . LYS B 1 44 ? -3.596 40.219 16.781 1 95.31 44 LYS B CA 1
ATOM 2687 C C . LYS B 1 44 ? -4.25 40.562 15.445 1 95.31 44 LYS B C 1
ATOM 2689 O O . LYS B 1 44 ? -5.203 39.938 15.031 1 95.31 44 LYS B O 1
ATOM 2694 N N . SER B 1 45 ? -3.711 41.625 14.797 1 96.88 45 SER B N 1
ATOM 2695 C CA . SER B 1 45 ? -4.242 42.031 13.5 1 96.88 45 SER B CA 1
ATOM 2696 C C . SER B 1 45 ? -4.047 40.938 12.453 1 96.88 45 SER B C 1
ATOM 2698 O O . SER B 1 45 ? -4.93 40.719 11.617 1 96.88 45 SER B O 1
ATOM 2700 N N . LEU B 1 46 ? -2.91 40.312 12.484 1 97.94 46 LEU B N 1
ATOM 2701 C CA . LEU B 1 46 ? -2.619 39.25 11.523 1 97.94 46 LEU B CA 1
ATOM 2702 C C . LEU B 1 46 ? -3.576 38.062 11.711 1 97.94 46 LEU B C 1
ATOM 2704 O O . LEU B 1 46 ? -4.094 37.531 10.734 1 97.94 46 LEU B O 1
ATOM 2708 N N . ARG B 1 47 ? -3.857 37.656 12.953 1 98 47 ARG B N 1
ATOM 2709 C CA . ARG B 1 47 ? -4.812 36.594 13.219 1 98 47 ARG B CA 1
ATOM 2710 C C . ARG B 1 47 ? -6.191 36.938 12.664 1 98 47 ARG B C 1
ATOM 2712 O O . ARG B 1 47 ? -6.844 36.094 12.047 1 98 47 ARG B O 1
ATOM 2719 N N . SER B 1 48 ? -6.57 38.156 12.883 1 98.06 48 SER B N 1
ATOM 2720 C CA . SER B 1 48 ? -7.863 38.594 12.375 1 98.06 48 SER B CA 1
ATOM 2721 C C . SER B 1 48 ? -7.914 38.531 10.852 1 98.06 48 SER B C 1
ATOM 2723 O O . SER B 1 48 ? -8.922 38.125 10.281 1 98.06 48 SER B O 1
ATOM 2725 N N . ASP B 1 49 ? -6.863 38.969 10.234 1 98.56 49 ASP B N 1
ATOM 2726 C CA . ASP B 1 49 ? -6.781 38.906 8.781 1 98.56 49 ASP B CA 1
ATOM 2727 C C . ASP B 1 49 ? -6.875 37.5 8.258 1 98.56 49 ASP B C 1
ATOM 2729 O O . ASP B 1 49 ? -7.57 37.219 7.277 1 98.56 49 ASP B O 1
ATOM 2733 N N . ILE B 1 50 ? -6.191 36.594 8.914 1 98.75 50 ILE B N 1
ATOM 2734 C CA . ILE B 1 50 ? -6.195 35.188 8.516 1 98.75 50 ILE B CA 1
ATOM 2735 C C . ILE B 1 50 ? -7.59 34.594 8.703 1 98.75 50 ILE B C 1
ATOM 2737 O O . ILE B 1 50 ? -8.086 33.875 7.832 1 98.75 50 ILE B O 1
ATOM 2741 N N . GLU B 1 51 ? -8.25 34.906 9.789 1 98.62 51 GLU B N 1
ATOM 2742 C CA . GLU B 1 51 ? -9.609 34.438 10.023 1 98.62 51 GLU B CA 1
ATOM 2743 C C . GLU B 1 51 ? -10.562 34.938 8.93 1 98.62 51 GLU B C 1
ATOM 2745 O O . GLU B 1 51 ? -11.414 34.188 8.461 1 98.62 51 GLU B O 1
ATOM 2750 N N . ALA B 1 52 ? -10.414 36.188 8.586 1 98.69 52 ALA B N 1
ATOM 2751 C CA . ALA B 1 52 ? -11.25 36.75 7.539 1 98.69 52 ALA B CA 1
ATOM 2752 C C . ALA B 1 52 ? -11.031 36.031 6.211 1 98.69 52 ALA B C 1
ATOM 2754 O O . ALA B 1 52 ? -11.984 35.75 5.473 1 98.69 52 ALA B O 1
ATOM 2755 N N . MET B 1 53 ? -9.805 35.719 5.906 1 98.75 53 MET B N 1
ATOM 2756 C CA . MET B 1 53 ? -9.477 34.969 4.684 1 98.75 53 MET B CA 1
ATOM 2757 C C . MET B 1 53 ? -10.133 33.594 4.676 1 98.75 53 MET B C 1
ATOM 2759 O O . MET B 1 53 ? -10.711 33.188 3.672 1 98.75 53 MET B O 1
ATOM 2763 N N . ILE B 1 54 ? -10.109 32.906 5.789 1 98.75 54 ILE B N 1
ATOM 2764 C CA . ILE B 1 54 ? -10.695 31.562 5.902 1 98.75 54 ILE B CA 1
ATOM 2765 C C . ILE B 1 54 ? -12.211 31.656 5.785 1 98.75 54 ILE B C 1
ATOM 2767 O O . ILE B 1 54 ? -12.844 30.828 5.117 1 98.75 54 ILE B O 1
ATOM 2771 N N . SER B 1 55 ? -12.773 32.688 6.387 1 98.31 55 SER B N 1
ATOM 2772 C CA . SER B 1 55 ? -14.211 32.906 6.305 1 98.31 55 SER B CA 1
ATOM 2773 C C . SER B 1 55 ? -14.664 33.094 4.859 1 98.31 55 SER B C 1
ATOM 2775 O O . SER B 1 55 ? -15.742 32.625 4.473 1 98.31 55 SER B O 1
ATOM 2777 N N . ASP B 1 56 ? -13.867 33.719 4.094 1 98.12 56 ASP B N 1
ATOM 2778 C CA . ASP B 1 56 ? -14.188 34 2.695 1 98.12 56 ASP B CA 1
ATOM 2779 C C . ASP B 1 56 ? -14.023 32.75 1.837 1 98.12 56 ASP B C 1
ATOM 2781 O O . ASP B 1 56 ? -14.672 32.625 0.796 1 98.12 56 ASP B O 1
ATOM 2785 N N . ASN B 1 57 ? -13.164 31.906 2.244 1 98.31 57 ASN B N 1
ATOM 2786 C CA . ASN B 1 57 ? -12.891 30.656 1.555 1 98.31 57 ASN B CA 1
ATOM 2787 C C . ASN B 1 57 ? -12.57 29.531 2.539 1 98.31 57 ASN B C 1
ATOM 2789 O O . ASN B 1 57 ? -11.406 29.281 2.838 1 98.31 57 ASN B O 1
ATOM 2793 N N . LEU B 1 58 ? -13.555 28.781 2.848 1 98.25 58 LEU B N 1
ATOM 2794 C CA . LEU B 1 58 ? -13.461 27.812 3.924 1 98.25 58 LEU B CA 1
ATOM 2795 C C . LEU B 1 58 ? -12.492 26.688 3.555 1 98.25 58 LEU B C 1
ATOM 2797 O O . LEU B 1 58 ? -11.875 26.078 4.434 1 98.25 58 LEU B O 1
ATOM 2801 N N . ASP B 1 59 ? -12.273 26.484 2.295 1 97.38 59 ASP B N 1
ATOM 2802 C CA . ASP B 1 59 ? -11.391 25.406 1.842 1 97.38 59 ASP B CA 1
ATOM 2803 C C . ASP B 1 59 ? -9.938 25.703 2.209 1 97.38 59 ASP B C 1
ATOM 2805 O O . ASP B 1 59 ? -9.102 24.781 2.238 1 97.38 59 ASP B O 1
ATOM 2809 N N . LEU B 1 60 ? -9.617 26.875 2.488 1 98.62 60 LEU B N 1
ATOM 2810 C CA . LEU B 1 60 ? -8.25 27.25 2.838 1 98.62 60 LEU B CA 1
ATOM 2811 C C . LEU B 1 60 ? -7.887 26.734 4.227 1 98.62 60 LEU B C 1
ATOM 2813 O O . LEU B 1 60 ? -6.711 26.484 4.516 1 98.62 60 LEU B O 1
ATOM 2817 N N . GLY B 1 61 ? -8.883 26.594 5.094 1 98.75 61 GLY B N 1
ATOM 2818 C CA . GLY B 1 61 ? -8.602 26.125 6.438 1 98.75 61 GLY B CA 1
ATOM 2819 C C . GLY B 1 61 ? -7.781 24.844 6.457 1 98.75 61 GLY B C 1
ATOM 2820 O O . GLY B 1 61 ? -6.621 24.859 6.871 1 98.75 61 GLY B O 1
ATOM 2821 N N . PRO B 1 62 ? -8.398 23.828 5.926 1 98.81 62 PRO B N 1
ATOM 2822 C CA . PRO B 1 62 ? -7.664 22.547 5.887 1 98.81 62 PRO B CA 1
ATOM 2823 C C . PRO B 1 62 ? -6.367 22.656 5.082 1 98.81 62 PRO B C 1
ATOM 2825 O O . PRO B 1 62 ? -5.371 22.016 5.43 1 98.81 62 PRO B O 1
ATOM 2828 N N . SER B 1 63 ? -6.309 23.422 4.094 1 98.56 63 SER B N 1
ATOM 2829 C CA . SER B 1 63 ? -5.129 23.547 3.248 1 98.56 63 SER B CA 1
ATOM 2830 C C . SER B 1 63 ? -3.969 24.188 4.012 1 98.56 63 SER B C 1
ATOM 2832 O O . SER B 1 63 ? -2.807 23.844 3.771 1 98.56 63 SER B O 1
ATOM 2834 N N . LEU B 1 64 ? -4.262 25.078 4.887 1 98.88 64 LEU B N 1
ATOM 2835 C CA . LEU B 1 64 ? -3.23 25.719 5.699 1 98.88 64 LEU B CA 1
ATOM 2836 C C . LEU B 1 64 ? -2.646 24.734 6.707 1 98.88 64 LEU B C 1
ATOM 2838 O O . LEU B 1 64 ? -1.447 24.766 6.996 1 98.88 64 LEU B O 1
ATOM 2842 N N . VAL B 1 65 ? -3.49 23.859 7.234 1 98.88 65 VAL B N 1
ATOM 2843 C CA . VAL B 1 65 ? -3.021 22.812 8.141 1 98.88 65 VAL B CA 1
ATOM 2844 C C . VAL B 1 65 ? -2.057 21.891 7.398 1 98.88 65 VAL B C 1
ATOM 2846 O O . VAL B 1 65 ? -0.979 21.562 7.91 1 98.88 65 VAL B O 1
ATOM 2849 N N . ARG B 1 66 ? -2.414 21.531 6.18 1 98.62 66 ARG B N 1
ATOM 2850 C CA . ARG B 1 66 ? -1.559 20.672 5.363 1 98.62 66 ARG B CA 1
ATOM 2851 C C . ARG B 1 66 ? -0.24 21.359 5.039 1 98.62 66 ARG B C 1
ATOM 2853 O O . ARG B 1 66 ? 0.816 20.734 5.031 1 98.62 66 ARG B O 1
ATOM 2860 N N . LEU B 1 67 ? -0.311 22.641 4.762 1 98.62 67 LEU B N 1
ATOM 2861 C CA . LEU B 1 67 ? 0.894 23.391 4.445 1 98.62 67 LEU B CA 1
ATOM 2862 C C . LEU B 1 67 ? 1.9 23.328 5.59 1 98.62 67 LEU B C 1
ATOM 2864 O O . LEU B 1 67 ? 3.068 22.984 5.371 1 98.62 67 LEU B O 1
ATOM 2868 N N . ALA B 1 68 ? 1.399 23.578 6.809 1 98.56 68 ALA B N 1
ATOM 2869 C CA . ALA B 1 68 ? 2.285 23.531 7.969 1 98.56 68 ALA B CA 1
ATOM 2870 C C . ALA B 1 68 ? 2.814 22.125 8.211 1 98.56 68 ALA B C 1
ATOM 2872 O O . ALA B 1 68 ? 3.988 21.953 8.539 1 98.56 68 ALA B O 1
ATOM 2873 N N . TRP B 1 69 ? 1.967 21.141 8.039 1 98 69 TRP B N 1
ATOM 2874 C CA . TRP B 1 69 ? 2.381 19.75 8.219 1 98 69 TRP B CA 1
ATOM 2875 C C . TRP B 1 69 ? 3.486 19.375 7.238 1 98 69 TRP B C 1
ATOM 2877 O O . TRP B 1 69 ? 4.523 18.844 7.637 1 98 69 TRP B O 1
ATOM 2887 N N . HIS B 1 70 ? 3.295 19.672 6 1 97.44 70 HIS B N 1
ATOM 2888 C CA . HIS B 1 70 ? 4.211 19.25 4.945 1 97.44 70 HIS B CA 1
ATOM 2889 C C . HIS B 1 70 ? 5.523 20.016 5.012 1 97.44 70 HIS B C 1
ATOM 2891 O O . HIS B 1 70 ? 6.574 19.5 4.633 1 97.44 70 HIS B O 1
ATOM 2897 N N . GLU B 1 71 ? 5.422 21.188 5.535 1 94.94 71 GLU B N 1
ATOM 2898 C CA . GLU B 1 71 ? 6.648 21.953 5.703 1 94.94 71 GLU B CA 1
ATOM 2899 C C . GLU B 1 71 ? 7.582 21.297 6.715 1 94.94 71 GLU B C 1
ATOM 2901 O O . GLU B 1 71 ? 8.805 21.406 6.594 1 94.94 71 GLU B O 1
ATOM 2906 N N . ALA B 1 72 ? 7.023 20.625 7.625 1 95 72 ALA B N 1
ATOM 2907 C CA . ALA B 1 72 ? 7.801 19.953 8.664 1 95 72 ALA B CA 1
ATOM 2908 C C . ALA B 1 72 ? 8.141 18.516 8.25 1 95 72 ALA B C 1
ATOM 2910 O O . ALA B 1 72 ? 9.062 17.922 8.789 1 95 72 ALA B O 1
ATOM 2911 N N . GLY B 1 73 ? 7.477 17.984 7.285 1 93.38 73 GLY B N 1
ATOM 2912 C CA . GLY B 1 73 ? 7.363 16.547 7.055 1 93.38 73 GLY B CA 1
ATOM 2913 C C . GLY B 1 73 ? 8.609 15.945 6.43 1 93.38 73 GLY B C 1
ATOM 2914 O O . GLY B 1 73 ? 8.781 14.727 6.441 1 93.38 73 GLY B O 1
ATOM 2915 N N . SER B 1 74 ? 9.484 16.766 5.941 1 90.25 74 SER B N 1
ATOM 2916 C CA . SER B 1 74 ? 10.672 16.25 5.285 1 90.25 74 SER B CA 1
ATOM 2917 C C . SER B 1 74 ? 11.805 16.016 6.285 1 90.25 74 SER B C 1
ATOM 2919 O O . SER B 1 74 ? 12.844 15.453 5.938 1 90.25 74 SER B O 1
ATOM 2921 N N . TYR B 1 75 ? 11.602 16.312 7.469 1 93.69 75 TYR B N 1
ATOM 2922 C CA . TYR B 1 75 ? 12.641 16.266 8.484 1 93.69 75 TYR B CA 1
ATOM 2923 C C . TYR B 1 75 ? 12.977 14.836 8.875 1 93.69 75 TYR B C 1
ATOM 2925 O O . TYR B 1 75 ? 12.094 13.969 8.883 1 93.69 75 TYR B O 1
ATOM 2933 N N . ASP B 1 76 ? 14.242 14.625 9.125 1 95.69 76 ASP B N 1
ATOM 2934 C CA . ASP B 1 76 ? 14.734 13.398 9.75 1 95.69 76 ASP B CA 1
ATOM 2935 C C . ASP B 1 76 ? 15.438 13.703 11.07 1 95.69 76 ASP B C 1
ATOM 2937 O O . ASP B 1 76 ? 16.531 14.273 11.078 1 95.69 76 ASP B O 1
ATOM 2941 N N . CYS B 1 77 ? 14.891 13.266 12.141 1 94.44 77 CYS B N 1
ATOM 2942 C CA . CYS B 1 77 ? 15.406 13.648 13.453 1 94.44 77 CYS B CA 1
ATOM 2943 C C . CYS B 1 77 ? 16.672 12.875 13.781 1 94.44 77 CYS B C 1
ATOM 2945 O O . CYS B 1 77 ? 17.422 13.258 14.688 1 94.44 77 CYS B O 1
ATOM 2947 N N . PHE B 1 78 ? 16.906 11.828 13.055 1 94.69 78 PHE B N 1
ATOM 2948 C CA . PHE B 1 78 ? 18.125 11.055 13.273 1 94.69 78 PHE B CA 1
ATOM 2949 C C . PHE B 1 78 ? 19.281 11.633 12.461 1 94.69 78 PHE B C 1
ATOM 2951 O O . PHE B 1 78 ? 20.391 11.781 12.977 1 94.69 78 PHE B O 1
ATOM 2958 N N . LYS B 1 79 ? 18.938 12.031 11.258 1 93.25 79 LYS B N 1
ATOM 2959 C CA . LYS B 1 79 ? 19.969 12.586 10.375 1 93.25 79 LYS B CA 1
ATOM 2960 C C . LYS B 1 79 ? 20.078 14.094 10.547 1 93.25 79 LYS B C 1
ATOM 2962 O O . LYS B 1 79 ? 21.062 14.703 10.102 1 93.25 79 LYS B O 1
ATOM 2967 N N . LYS B 1 80 ? 19.078 14.633 11.125 1 89.94 80 LYS B N 1
ATOM 2968 C CA . LYS B 1 80 ? 19 16.062 11.375 1 89.94 80 LYS B CA 1
ATOM 2969 C C . LYS B 1 80 ? 19.094 16.859 10.078 1 89.94 80 LYS B C 1
ATOM 2971 O O . LYS B 1 80 ? 19.844 17.844 9.992 1 89.94 80 LYS B O 1
ATOM 2976 N N . ASP B 1 81 ? 18.344 16.375 9.086 1 89.5 81 ASP B N 1
ATOM 2977 C CA . ASP B 1 81 ? 18.281 17.062 7.805 1 89.5 81 ASP B CA 1
ATOM 2978 C C . ASP B 1 81 ? 16.844 17.156 7.293 1 89.5 81 ASP B C 1
ATOM 2980 O O . ASP B 1 81 ? 15.914 16.672 7.953 1 89.5 81 ASP B O 1
ATOM 2984 N N . GLY B 1 82 ? 16.547 18.016 6.148 1 89.81 82 GLY B N 1
ATOM 2985 C CA . GLY B 1 82 ? 15.227 18.172 5.566 1 89.81 82 GLY B CA 1
ATOM 2986 C C . GLY B 1 82 ? 14.617 19.547 5.824 1 89.81 82 GLY B C 1
ATOM 2987 O O . GLY B 1 82 ? 13.492 19.812 5.41 1 89.81 82 GLY B O 1
ATOM 2988 N N . ALA B 1 83 ? 15.219 20.406 6.363 1 88.69 83 ALA B N 1
ATOM 2989 C CA . ALA B 1 83 ? 14.945 21.828 6.566 1 88.69 83 ALA B CA 1
ATOM 2990 C C . ALA B 1 83 ? 13.516 22.047 7.047 1 88.69 83 ALA B C 1
ATOM 2992 O O . ALA B 1 83 ? 12.773 22.844 6.465 1 88.69 83 ALA B O 1
ATOM 2993 N N . PRO B 1 84 ? 13.18 21.422 8.078 1 92.19 84 PRO B N 1
ATOM 2994 C CA . PRO B 1 84 ? 11.82 21.625 8.586 1 92.19 84 PRO B CA 1
ATOM 2995 C C . PRO B 1 84 ? 11.57 23.062 9.055 1 92.19 84 PRO B C 1
ATOM 2997 O O . PRO B 1 84 ? 12.453 23.688 9.633 1 92.19 84 PRO B O 1
ATOM 3000 N N . ASN B 1 85 ? 10.375 23.531 8.703 1 96.19 85 ASN B N 1
ATOM 3001 C CA . ASN B 1 85 ? 9.906 24.797 9.273 1 96.19 85 ASN B CA 1
ATOM 3002 C C . ASN B 1 85 ? 10.82 25.953 8.891 1 96.19 85 ASN B C 1
ATOM 3004 O O . ASN B 1 85 ? 11.188 26.766 9.742 1 96.19 85 ASN B O 1
ATOM 3008 N N . THR B 1 86 ? 11.203 26.016 7.617 1 97.31 86 THR B N 1
ATOM 3009 C CA . THR B 1 86 ? 12.023 27.094 7.082 1 97.31 86 THR B CA 1
ATOM 3010 C C . THR B 1 86 ? 11.367 27.703 5.848 1 97.31 86 THR B C 1
ATOM 3012 O O . THR B 1 86 ? 11.969 28.547 5.172 1 97.31 86 THR B O 1
ATOM 3015 N N . ALA B 1 87 ? 10.234 27.219 5.5 1 98.12 87 ALA B N 1
ATOM 3016 C CA . ALA B 1 87 ? 9.508 27.625 4.293 1 98.12 87 ALA B CA 1
ATOM 3017 C C . ALA B 1 87 ? 10.32 27.312 3.039 1 98.12 87 ALA B C 1
ATOM 3019 O O . ALA B 1 87 ? 10.305 28.094 2.078 1 98.12 87 ALA B O 1
ATOM 3020 N N . SER B 1 88 ? 11.031 26.234 3.09 1 97.38 88 SER B N 1
ATOM 3021 C CA . SER B 1 88 ? 11.852 25.828 1.947 1 97.38 88 SER B CA 1
ATOM 3022 C C . SER B 1 88 ? 10.977 25.406 0.77 1 97.38 88 SER B C 1
ATOM 3024 O O . SER B 1 88 ? 11.438 25.391 -0.375 1 97.38 88 SER B O 1
ATOM 3026 N N . MET B 1 89 ? 9.75 25.188 1.025 1 97.69 89 MET B N 1
ATOM 3027 C CA . MET B 1 89 ? 8.828 24.781 -0.029 1 97.69 89 MET B CA 1
ATOM 3028 C C . MET B 1 89 ? 8.609 25.906 -1.026 1 97.69 89 MET B C 1
ATOM 3030 O O . MET B 1 89 ? 8.008 25.703 -2.084 1 97.69 89 MET B O 1
ATOM 3034 N N . ARG B 1 90 ? 9.07 27.062 -0.738 1 97.81 90 ARG B N 1
ATOM 3035 C CA . ARG B 1 90 ? 9.016 28.172 -1.673 1 97.81 90 ARG B CA 1
ATOM 3036 C C . ARG B 1 90 ? 9.938 27.938 -2.863 1 97.81 90 ARG B C 1
ATOM 3038 O O . ARG B 1 90 ? 9.828 28.625 -3.885 1 97.81 90 ARG B O 1
ATOM 3045 N N . PHE B 1 91 ? 10.859 26.953 -2.754 1 97.75 91 PHE B N 1
ATOM 3046 C CA . PHE B 1 91 ? 11.922 26.812 -3.738 1 97.75 91 PHE B CA 1
ATOM 3047 C C . PHE B 1 91 ? 11.914 25.422 -4.359 1 97.75 91 PHE B C 1
ATOM 3049 O O . PHE B 1 91 ? 11.398 24.484 -3.766 1 97.75 91 PHE B O 1
ATOM 3056 N N . LYS B 1 92 ? 12.602 25.406 -5.547 1 96.5 92 LYS B N 1
ATOM 3057 C CA . LYS B 1 92 ? 12.961 24.109 -6.117 1 96.5 92 LYS B CA 1
ATOM 3058 C C . LYS B 1 92 ? 14.117 23.469 -5.348 1 96.5 92 LYS B C 1
ATOM 3060 O O . LYS B 1 92 ? 15.023 24.172 -4.891 1 96.5 92 LYS B O 1
ATOM 3065 N N . PRO B 1 93 ? 13.945 22.156 -5.215 1 96.12 93 PRO B N 1
ATOM 3066 C CA . PRO B 1 93 ? 13.031 21.219 -5.848 1 96.12 93 PRO B CA 1
ATOM 3067 C C . PRO B 1 93 ? 11.789 20.938 -4.996 1 96.12 93 PRO B C 1
ATOM 3069 O O . PRO B 1 93 ? 10.844 20.297 -5.469 1 96.12 93 PRO B O 1
ATOM 3072 N N . GLU B 1 94 ? 11.719 21.422 -3.801 1 95.81 94 GLU B N 1
ATOM 3073 C CA . GLU B 1 94 ? 10.703 21 -2.842 1 95.81 94 GLU B CA 1
ATOM 3074 C C . GLU B 1 94 ? 9.312 21.438 -3.293 1 95.81 94 GLU B C 1
ATOM 3076 O O . GLU B 1 94 ? 8.336 20.703 -3.082 1 95.81 94 GLU B O 1
ATOM 3081 N N . CYS B 1 95 ? 9.242 22.547 -3.918 1 96.19 95 CYS B N 1
ATOM 3082 C CA . CYS B 1 95 ? 7.945 23.047 -4.355 1 96.19 95 CYS B CA 1
ATOM 3083 C C . CYS B 1 95 ? 7.355 22.156 -5.434 1 96.19 95 CYS B C 1
ATOM 3085 O O . CYS B 1 95 ? 6.164 22.25 -5.742 1 96.19 95 CYS B O 1
ATOM 3087 N N . GLN B 1 96 ? 8.203 21.25 -5.965 1 95.38 96 GLN B N 1
ATOM 3088 C CA . GLN B 1 96 ? 7.762 20.406 -7.074 1 95.38 96 GLN B CA 1
ATOM 3089 C C . GLN B 1 96 ? 7.609 18.953 -6.637 1 95.38 96 GLN B C 1
ATOM 3091 O O . GLN B 1 96 ? 7.254 18.094 -7.445 1 95.38 96 GLN B O 1
ATOM 3096 N N . TYR B 1 97 ? 7.871 18.719 -5.391 1 94.94 97 TYR B N 1
ATOM 3097 C CA . TYR B 1 97 ? 7.645 17.359 -4.918 1 94.94 97 TYR B CA 1
ATOM 3098 C C . TYR B 1 97 ? 6.176 16.984 -5.059 1 94.94 97 TYR B C 1
ATOM 3100 O O . TYR B 1 97 ? 5.285 17.766 -4.742 1 94.94 97 TYR B O 1
ATOM 3108 N N . GLU B 1 98 ? 5.961 15.75 -5.492 1 94 98 GLU B N 1
ATOM 3109 C CA . GLU B 1 98 ? 4.598 15.289 -5.742 1 94 98 GLU B CA 1
ATOM 3110 C C . GLU B 1 98 ? 3.74 15.391 -4.484 1 94 98 GLU B C 1
ATOM 3112 O O . GLU B 1 98 ? 2.561 15.742 -4.559 1 94 98 GLU B O 1
ATOM 3117 N N . GLY B 1 99 ? 4.32 15.117 -3.404 1 95.06 99 GLY B N 1
ATOM 3118 C CA . GLY B 1 99 ? 3.588 15.18 -2.15 1 95.06 99 GLY B CA 1
ATOM 3119 C C . GLY B 1 99 ? 3.117 16.578 -1.802 1 95.06 99 GLY B C 1
ATOM 3120 O O . GLY B 1 99 ? 2.262 16.75 -0.932 1 95.06 99 GLY B O 1
ATOM 3121 N N . ASN B 1 100 ? 3.688 17.562 -2.43 1 97.12 100 ASN B N 1
ATOM 3122 C CA . ASN B 1 100 ? 3.35 18.953 -2.125 1 97.12 100 ASN B CA 1
ATOM 3123 C C . ASN B 1 100 ? 2.398 19.531 -3.164 1 97.12 100 ASN B C 1
ATOM 3125 O O . ASN B 1 100 ? 2.1 20.734 -3.133 1 97.12 100 ASN B O 1
ATOM 3129 N N . ASN B 1 101 ? 1.88 18.641 -4.059 1 97 101 ASN B N 1
ATOM 3130 C CA . ASN B 1 101 ? 0.898 19.109 -5.031 1 97 101 ASN B CA 1
ATOM 3131 C C . ASN B 1 101 ? -0.281 19.797 -4.348 1 97 101 ASN B C 1
ATOM 3133 O O . ASN B 1 101 ? -0.83 19.281 -3.373 1 97 101 ASN B O 1
ATOM 3137 N N . GLY B 1 102 ? -0.576 21 -4.852 1 97.56 102 GLY B N 1
ATOM 3138 C CA . GLY B 1 102 ? -1.724 21.734 -4.34 1 97.56 102 GLY B CA 1
ATOM 3139 C C . GLY B 1 102 ? -1.358 22.75 -3.273 1 97.56 102 GLY B C 1
ATOM 3140 O O . GLY B 1 102 ? -2.154 23.625 -2.949 1 97.56 102 GLY B O 1
ATOM 3141 N N . LEU B 1 103 ? -0.163 22.703 -2.797 1 98.19 103 LEU B N 1
ATOM 3142 C CA . LEU B 1 103 ? 0.192 23.562 -1.673 1 98.19 103 LEU B CA 1
ATOM 3143 C C . LEU B 1 103 ? 0.635 24.938 -2.16 1 98.19 103 LEU B C 1
ATOM 3145 O O . LEU B 1 103 ? 0.924 25.828 -1.352 1 98.19 103 LEU B O 1
ATOM 3149 N N . GLU B 1 104 ? 0.635 25.125 -3.471 1 97.94 104 GLU B N 1
ATOM 3150 C CA . GLU B 1 104 ? 0.807 26.469 -4.004 1 97.94 104 GLU B CA 1
ATOM 3151 C C . GLU B 1 104 ? -0.401 27.359 -3.689 1 97.94 104 GLU B C 1
ATOM 3153 O O . GLU B 1 104 ? -0.272 28.578 -3.557 1 97.94 104 GLU B O 1
ATOM 3158 N N . VAL B 1 105 ? -1.497 26.734 -3.484 1 98.31 105 VAL B N 1
ATOM 3159 C CA . VAL B 1 105 ? -2.74 27.469 -3.256 1 98.31 105 VAL B CA 1
ATOM 3160 C C . VAL B 1 105 ? -2.676 28.188 -1.912 1 98.31 105 VAL B C 1
ATOM 3162 O O . VAL B 1 105 ? -2.797 29.406 -1.851 1 98.31 105 VAL B O 1
ATOM 3165 N N . PRO B 1 106 ? -2.453 27.453 -0.816 1 98.75 106 PRO B N 1
ATOM 3166 C CA . PRO B 1 106 ? -2.357 28.188 0.447 1 98.75 106 PRO B CA 1
ATOM 3167 C C . PRO B 1 106 ? -1.136 29.109 0.507 1 98.75 106 PRO B C 1
ATOM 3169 O O . PRO B 1 106 ? -1.178 30.156 1.151 1 98.75 106 PRO B O 1
ATOM 3172 N N . ARG B 1 107 ? -0.045 28.75 -0.126 1 98.75 107 ARG B N 1
ATOM 3173 C CA . ARG B 1 107 ? 1.118 29.625 -0.159 1 98.75 107 ARG B CA 1
ATOM 3174 C C . ARG B 1 107 ? 0.779 30.953 -0.823 1 98.75 107 ARG B C 1
ATOM 3176 O O . ARG B 1 107 ? 1.105 32.031 -0.294 1 98.75 107 ARG B O 1
ATOM 3183 N N . ARG B 1 108 ? 0.107 30.875 -1.899 1 98.62 108 ARG B N 1
ATOM 3184 C CA . ARG B 1 108 ? -0.291 32.094 -2.621 1 98.62 108 ARG B CA 1
ATOM 3185 C C . ARG B 1 108 ? -1.28 32.906 -1.804 1 98.62 108 ARG B C 1
ATOM 3187 O O . ARG B 1 108 ? -1.209 34.125 -1.792 1 98.62 108 ARG B O 1
ATOM 3194 N N . ALA B 1 109 ? -2.123 32.25 -1.146 1 98.81 109 ALA B N 1
ATOM 3195 C CA . ALA B 1 109 ? -3.141 32.938 -0.351 1 98.81 109 ALA B CA 1
ATOM 3196 C C . ALA B 1 109 ? -2.506 33.75 0.772 1 98.81 109 ALA B C 1
ATOM 3198 O O . ALA B 1 109 ? -3.07 34.75 1.215 1 98.81 109 ALA B O 1
ATOM 3199 N N . LEU B 1 110 ? -1.31 33.375 1.186 1 98.81 110 LEU B N 1
ATOM 3200 C CA . LEU B 1 110 ? -0.682 34 2.34 1 98.81 110 LEU B CA 1
ATOM 3201 C C . LEU B 1 110 ? 0.252 35.125 1.901 1 98.81 110 LEU B C 1
ATOM 3203 O O . LEU B 1 110 ? 0.73 35.906 2.732 1 98.81 110 LEU B O 1
ATOM 3207 N N . GLU B 1 111 ? 0.486 35.281 0.615 1 98.75 111 GLU B N 1
ATOM 3208 C CA . GLU B 1 111 ? 1.437 36.281 0.106 1 98.75 111 GLU B CA 1
ATOM 3209 C C . GLU B 1 111 ? 1.021 37.688 0.488 1 98.75 111 GLU B C 1
ATOM 3211 O O . GLU B 1 111 ? 1.858 38.5 0.884 1 98.75 111 GLU B O 1
ATOM 3216 N N . PRO B 1 112 ? -0.237 38.062 0.393 1 98.62 112 PRO B N 1
ATOM 3217 C CA . PRO B 1 112 ? -0.634 39.406 0.786 1 98.62 112 PRO B CA 1
ATOM 3218 C C . PRO B 1 112 ? -0.317 39.719 2.248 1 98.62 112 PRO B C 1
ATOM 3220 O O . PRO B 1 112 ? -0.008 40.875 2.588 1 98.62 112 PRO B O 1
ATOM 3223 N N . PHE B 1 113 ? -0.394 38.719 3.08 1 98.75 113 PHE B N 1
ATOM 3224 C CA . PHE B 1 113 ? -0.123 38.938 4.496 1 98.75 113 PHE B CA 1
ATOM 3225 C C . PHE B 1 113 ? 1.372 39.094 4.742 1 98.75 113 PHE B C 1
ATOM 3227 O O . PHE B 1 113 ? 1.783 39.906 5.594 1 98.75 113 PHE B O 1
ATOM 3234 N N . LYS B 1 114 ? 2.121 38.312 4 1 98.5 114 LYS B N 1
ATOM 3235 C CA . LYS B 1 114 ? 3.562 38.531 4.094 1 98.5 114 LYS B CA 1
ATOM 3236 C C . LYS B 1 114 ? 3.934 39.969 3.699 1 98.5 114 LYS B C 1
ATOM 3238 O O . LYS B 1 114 ? 4.812 40.562 4.312 1 98.5 114 LYS B O 1
ATOM 3243 N N . LYS B 1 115 ? 3.293 40.469 2.701 1 98.44 115 LYS B N 1
ATOM 3244 C CA . LYS B 1 115 ? 3.527 41.844 2.244 1 98.44 115 LYS B CA 1
ATOM 3245 C C . LYS B 1 115 ? 3.08 42.875 3.289 1 98.44 115 LYS B C 1
ATOM 3247 O O . LYS B 1 115 ? 3.783 43.844 3.555 1 98.44 115 LYS B O 1
ATOM 3252 N N . LYS B 1 116 ? 1.974 42.594 3.898 1 98.38 116 LYS B N 1
ATOM 3253 C CA . LYS B 1 116 ? 1.395 43.531 4.875 1 98.38 116 LYS B CA 1
ATOM 3254 C C . LYS B 1 116 ? 2.174 43.5 6.188 1 98.38 116 LYS B C 1
ATOM 3256 O O . LYS B 1 116 ? 2.271 44.5 6.879 1 98.38 116 LYS B O 1
ATOM 3261 N N . TYR B 1 117 ? 2.645 42.312 6.52 1 98.06 117 TYR B N 1
ATOM 3262 C CA . TYR B 1 117 ? 3.426 42.094 7.734 1 98.06 117 TYR B CA 1
ATOM 3263 C C . TYR B 1 117 ? 4.832 41.625 7.402 1 98.06 117 TYR B C 1
ATOM 3265 O O . TYR B 1 117 ? 5.191 40.469 7.703 1 98.06 117 TYR B O 1
ATOM 3273 N N . PRO B 1 118 ? 5.699 42.5 6.992 1 97.5 118 PRO B N 1
ATOM 3274 C CA . PRO B 1 118 ? 7 42.094 6.457 1 97.5 118 PRO B CA 1
ATOM 3275 C C . PRO B 1 118 ? 7.934 41.562 7.535 1 97.5 118 PRO B C 1
ATOM 3277 O O . PRO B 1 118 ? 8.914 40.875 7.223 1 97.5 118 PRO B O 1
ATOM 3280 N N . GLN B 1 119 ? 7.656 41.812 8.789 1 96.88 119 GLN B N 1
ATOM 3281 C CA . GLN B 1 119 ? 8.555 41.438 9.875 1 96.88 119 GLN B CA 1
ATOM 3282 C C . GLN B 1 119 ? 8.406 39.938 10.195 1 96.88 119 GLN B C 1
ATOM 3284 O O . GLN B 1 119 ? 9.281 39.344 10.836 1 96.88 119 GLN B O 1
ATOM 3289 N N . ILE B 1 120 ? 7.332 39.312 9.805 1 97.81 120 ILE B N 1
ATOM 3290 C CA . ILE B 1 120 ? 7.156 37.906 10.094 1 97.81 120 ILE B CA 1
ATOM 3291 C C . ILE B 1 120 ? 7.855 37.062 9.016 1 97.81 120 ILE B C 1
ATOM 3293 O O . ILE B 1 120 ? 7.828 37.406 7.836 1 97.81 120 ILE B O 1
ATOM 3297 N N . SER B 1 121 ? 8.516 36 9.422 1 98.12 121 SER B N 1
ATOM 3298 C CA . SER B 1 121 ? 9.062 35.094 8.43 1 98.12 121 SER B CA 1
ATOM 3299 C C . SER B 1 121 ? 7.957 34.281 7.734 1 98.12 121 SER B C 1
ATOM 3301 O O . SER B 1 121 ? 6.844 34.188 8.258 1 98.12 121 SER B O 1
ATOM 3303 N N . TYR B 1 122 ? 8.227 33.75 6.52 1 98.56 122 TYR B N 1
ATOM 3304 C CA . TYR B 1 122 ? 7.293 32.844 5.867 1 98.56 122 TYR B CA 1
ATOM 3305 C C . TYR B 1 122 ? 7 31.625 6.75 1 98.56 122 TYR B C 1
ATOM 3307 O O . TYR B 1 122 ? 5.844 31.203 6.879 1 98.56 122 TYR B O 1
ATOM 3315 N N . ALA B 1 123 ? 8.047 31.109 7.352 1 98.44 123 ALA B N 1
ATOM 3316 C CA . ALA B 1 123 ? 7.906 29.922 8.188 1 98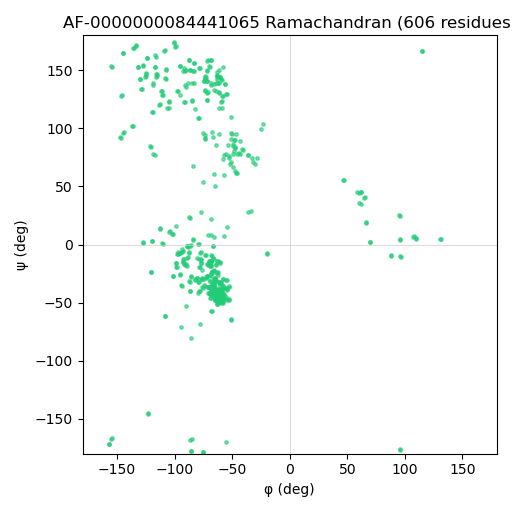.44 123 ALA B CA 1
ATOM 3317 C C . ALA B 1 123 ? 6.969 30.188 9.367 1 98.44 123 ALA B C 1
ATOM 3319 O O . ALA B 1 123 ? 6.066 29.391 9.641 1 98.44 123 ALA B O 1
ATOM 3320 N N . ASP B 1 124 ? 7.152 31.25 10.023 1 98.38 124 ASP B N 1
ATOM 3321 C CA . ASP B 1 124 ? 6.273 31.625 11.125 1 98.38 124 ASP B CA 1
ATOM 3322 C C . ASP B 1 124 ? 4.855 31.891 10.633 1 98.38 124 ASP B C 1
ATOM 3324 O O . ASP B 1 124 ? 3.881 31.516 11.289 1 98.38 124 ASP B O 1
ATOM 3328 N N . LEU B 1 125 ? 4.719 32.562 9.5 1 98.81 125 LEU B N 1
ATOM 3329 C CA . LEU B 1 125 ? 3.408 32.875 8.945 1 98.81 125 LEU B CA 1
ATOM 3330 C C . LEU B 1 125 ? 2.621 31.609 8.641 1 98.81 125 LEU B C 1
ATOM 3332 O O . LEU B 1 125 ? 1.435 31.516 8.961 1 98.81 125 LEU B O 1
ATOM 3336 N N . TRP B 1 126 ? 3.275 30.625 8.031 1 98.88 126 TRP B N 1
ATOM 3337 C CA . TRP B 1 126 ? 2.604 29.391 7.672 1 98.88 126 TRP B CA 1
ATOM 3338 C C . TRP B 1 126 ? 2.117 28.641 8.914 1 98.88 126 TRP B C 1
ATOM 3340 O O . TRP B 1 126 ? 0.991 28.141 8.945 1 98.88 126 TRP B O 1
ATOM 3350 N N . VAL B 1 127 ? 2.938 28.609 9.969 1 98.69 127 VAL B N 1
ATOM 3351 C CA . VAL B 1 127 ? 2.578 27.906 11.203 1 98.69 127 VAL B CA 1
ATOM 3352 C C . VAL B 1 127 ? 1.436 28.656 11.891 1 98.69 127 VAL B C 1
ATOM 3354 O O . VAL B 1 127 ? 0.444 28.047 12.297 1 98.69 127 VAL B O 1
ATOM 3357 N N . LEU B 1 128 ? 1.562 29.953 11.977 1 98.5 128 LEU B N 1
ATOM 3358 C CA . LEU B 1 128 ? 0.514 30.734 12.625 1 98.5 128 LEU B CA 1
ATOM 3359 C C . LEU B 1 128 ? -0.812 30.578 11.883 1 98.5 128 LEU B C 1
ATOM 3361 O O . LEU B 1 128 ? -1.862 30.422 12.508 1 98.5 128 LEU B O 1
ATOM 3365 N N . ALA B 1 129 ? -0.757 30.641 10.586 1 98.88 129 ALA B N 1
ATOM 3366 C CA . ALA B 1 129 ? -1.97 30.5 9.781 1 98.88 129 ALA B CA 1
ATOM 3367 C C . ALA B 1 129 ? -2.65 29.156 10.039 1 98.88 129 ALA B C 1
ATOM 3369 O O . ALA B 1 129 ? -3.879 29.078 10.133 1 98.88 129 ALA B O 1
ATOM 3370 N N . ALA B 1 130 ? -1.891 28.109 10.18 1 98.88 130 ALA B N 1
ATOM 3371 C CA . ALA B 1 130 ? -2.439 26.781 10.484 1 98.88 130 ALA B CA 1
ATOM 3372 C C . ALA B 1 130 ? -3.109 26.781 11.852 1 98.88 130 ALA B C 1
ATOM 3374 O O . ALA B 1 130 ? -4.188 26.203 12.023 1 98.88 130 ALA B O 1
ATOM 3375 N N . TYR B 1 131 ? -2.434 27.391 12.828 1 98.75 131 TYR B N 1
ATOM 3376 C CA . TYR B 1 131 ? -2.996 27.438 14.18 1 98.75 131 TYR B CA 1
ATOM 3377 C C . TYR B 1 131 ? -4.328 28.188 14.188 1 98.75 131 TYR B C 1
ATOM 3379 O O . TYR B 1 131 ? -5.297 27.719 14.797 1 98.75 131 TYR B O 1
ATOM 3387 N N . VAL B 1 132 ? -4.379 29.297 13.523 1 98.69 132 VAL B N 1
ATOM 3388 C CA . VAL B 1 132 ? -5.602 30.078 13.43 1 98.69 132 VAL B CA 1
ATOM 3389 C C . VAL B 1 132 ? -6.691 29.281 12.727 1 98.69 132 VAL B C 1
ATOM 3391 O O . VAL B 1 132 ? -7.848 29.281 13.148 1 98.69 132 VAL B O 1
ATOM 3394 N N . ALA B 1 133 ? -6.316 28.562 11.703 1 98.88 133 ALA B N 1
ATOM 3395 C CA . ALA B 1 133 ? -7.273 27.75 10.953 1 98.88 133 ALA B CA 1
ATOM 3396 C C . ALA B 1 133 ? -7.871 26.656 11.836 1 98.88 133 ALA B C 1
ATOM 3398 O O . ALA B 1 133 ? -9.086 26.453 11.828 1 98.88 133 ALA B O 1
ATOM 3399 N N . ILE B 1 134 ? -7.016 25.969 12.562 1 98.88 134 ILE B N 1
ATOM 3400 C CA . ILE B 1 134 ? -7.461 24.891 13.445 1 98.88 134 ILE B CA 1
ATOM 3401 C C . ILE B 1 134 ? -8.453 25.438 14.469 1 98.88 134 ILE B C 1
ATOM 3403 O O . ILE B 1 134 ? -9.523 24.859 14.672 1 98.88 134 ILE B O 1
ATOM 3407 N N . GLU B 1 135 ? -8.133 26.531 15.031 1 98.38 135 GLU B N 1
ATOM 3408 C CA . GLU B 1 135 ? -9.016 27.172 16 1 98.38 135 GLU B CA 1
ATOM 3409 C C . GLU B 1 135 ? -10.32 27.625 15.359 1 98.38 135 GLU B C 1
ATOM 3411 O O . GLU B 1 135 ? -11.398 27.406 15.914 1 98.38 135 GLU B O 1
ATOM 3416 N N . TYR B 1 136 ? -10.227 28.203 14.211 1 98.38 136 TYR B N 1
ATOM 3417 C CA . TYR B 1 136 ? -11.383 28.703 13.484 1 98.38 136 TYR B CA 1
ATOM 3418 C C . TYR B 1 136 ? -12.352 27.562 13.164 1 98.38 136 TYR B C 1
ATOM 3420 O O . TYR B 1 136 ? -13.57 27.766 13.195 1 98.38 136 TYR B O 1
ATOM 3428 N N . MET B 1 137 ? -11.836 26.422 12.961 1 98.81 137 MET B N 1
ATOM 3429 C CA . MET B 1 137 ? -12.641 25.281 12.547 1 98.81 137 MET B CA 1
ATOM 3430 C C . MET B 1 137 ? -13.172 24.531 13.766 1 98.81 137 MET B C 1
ATOM 3432 O O . MET B 1 137 ? -13.836 23.5 13.625 1 98.81 137 MET B O 1
ATOM 3436 N N . GLY B 1 138 ? -12.812 24.984 14.914 1 98.5 138 GLY B N 1
ATOM 3437 C CA . GLY B 1 138 ? -13.406 24.406 16.109 1 98.5 138 GLY B CA 1
ATOM 3438 C C . GLY B 1 138 ? -12.438 23.531 16.891 1 98.5 138 GLY B C 1
ATOM 3439 O O . GLY B 1 138 ? -12.82 22.891 17.875 1 98.5 138 GLY B O 1
ATOM 3440 N N . GLY B 1 139 ? -11.164 23.547 16.469 1 98.75 139 GLY B N 1
ATOM 3441 C CA . GLY B 1 139 ? -10.141 22.766 17.156 1 98.75 139 GLY B CA 1
ATOM 3442 C C . GLY B 1 139 ? -9.523 23.516 18.312 1 98.75 139 GLY B C 1
ATOM 3443 O O . GLY B 1 139 ? -10.039 24.547 18.75 1 98.75 139 GLY B O 1
ATOM 3444 N N . PRO B 1 140 ? -8.453 22.969 18.797 1 98.56 140 PRO B N 1
ATOM 3445 C CA . PRO B 1 140 ? -7.812 23.562 19.969 1 98.56 140 PRO B CA 1
ATOM 3446 C C . PRO B 1 140 ? -6.98 24.797 19.625 1 98.56 140 PRO B C 1
ATOM 3448 O O . PRO B 1 140 ? -6.461 24.906 18.516 1 98.56 140 PRO B O 1
ATOM 3451 N N . SER B 1 141 ? -6.883 25.656 20.625 1 97.19 141 SER B N 1
ATOM 3452 C CA . SER B 1 141 ? -5.852 26.688 20.547 1 97.19 141 SER B CA 1
ATOM 3453 C C . SER B 1 141 ? -4.469 26.109 20.797 1 97.19 141 SER B C 1
ATOM 3455 O O . SE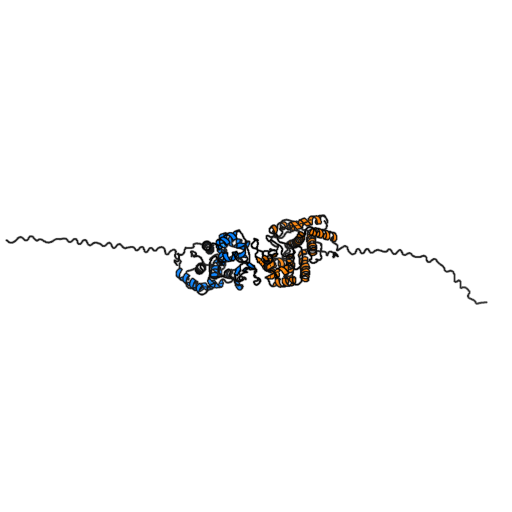R B 1 141 ? -4.277 25.328 21.734 1 97.19 141 SER B O 1
ATOM 3457 N N . ILE B 1 142 ? -3.566 26.453 19.953 1 98.12 142 ILE B N 1
ATOM 3458 C CA . ILE B 1 142 ? -2.188 25.984 20.094 1 98.12 142 ILE B CA 1
ATOM 3459 C C . ILE B 1 142 ? -1.279 27.172 20.422 1 98.12 142 ILE B C 1
ATOM 3461 O O . ILE B 1 142 ? -1.255 28.156 19.672 1 98.12 142 ILE B O 1
ATOM 3465 N N . PRO B 1 143 ? -0.592 27.125 21.562 1 96.62 143 PRO B N 1
ATOM 3466 C CA . PRO B 1 143 ? 0.302 28.25 21.875 1 96.62 143 PRO B CA 1
ATOM 3467 C C . PRO B 1 143 ? 1.365 28.469 20.812 1 96.62 143 PRO B C 1
ATOM 3469 O O . PRO B 1 143 ? 2.102 27.531 20.469 1 96.62 143 PRO B O 1
ATOM 3472 N N . PHE B 1 144 ? 1.45 29.672 20.344 1 97.19 144 PHE B N 1
ATOM 3473 C CA . PHE B 1 144 ? 2.314 30.016 19.219 1 97.19 144 PHE B CA 1
ATOM 3474 C C . PHE B 1 144 ? 3.643 30.578 19.719 1 97.19 144 PHE B C 1
ATOM 3476 O O . PHE B 1 144 ? 3.674 31.406 20.625 1 97.19 144 PHE B O 1
ATOM 3483 N N . SER B 1 145 ? 4.719 30.062 19.156 1 97 145 SER B N 1
ATOM 3484 C CA . SER B 1 145 ? 6.051 30.641 19.297 1 97 145 SER B CA 1
ATOM 3485 C C . SER B 1 145 ? 6.582 31.125 17.953 1 97 145 SER B C 1
ATOM 3487 O O . SER B 1 145 ? 6.289 30.531 16.906 1 97 145 SER B O 1
ATOM 3489 N N . TRP B 1 146 ? 7.332 32.25 18.031 1 96.69 146 TRP B N 1
ATOM 3490 C CA . TRP B 1 146 ? 7.891 32.812 16.812 1 96.69 146 TRP B CA 1
ATOM 3491 C C . TRP B 1 146 ? 9.414 32.781 16.844 1 96.69 146 TRP B C 1
ATOM 3493 O O . TRP B 1 146 ? 10.016 32.594 17.906 1 96.69 146 TRP B O 1
ATOM 3503 N N . GLY B 1 147 ? 9.984 32.906 15.688 1 96.81 147 GLY B N 1
ATOM 3504 C CA . GLY B 1 147 ? 11.438 32.938 15.594 1 96.81 147 GLY B CA 1
ATOM 3505 C C . GLY B 1 147 ? 11.984 32 14.539 1 96.81 147 GLY B C 1
ATOM 3506 O O . GLY B 1 147 ? 13.203 31.844 14.414 1 96.81 147 GLY B O 1
ATOM 3507 N N . ARG B 1 148 ? 11.109 31.359 13.789 1 97.25 148 ARG B N 1
ATOM 3508 C CA . ARG B 1 148 ? 11.555 30.516 12.688 1 97.25 148 ARG B CA 1
ATOM 3509 C C . ARG B 1 148 ? 12.273 31.328 11.617 1 97.25 148 ARG B C 1
ATOM 3511 O O . ARG B 1 148 ? 11.875 32.469 11.32 1 97.25 148 ARG B O 1
ATOM 3518 N N . VAL B 1 149 ? 13.258 30.703 11.039 1 96.94 149 VAL B N 1
ATOM 3519 C CA . VAL B 1 149 ? 14.07 31.406 10.055 1 96.94 149 VAL B CA 1
ATOM 3520 C C . VAL B 1 149 ? 13.82 30.828 8.664 1 96.94 149 VAL B C 1
ATOM 3522 O O . VAL B 1 149 ? 13.914 29.609 8.469 1 96.94 149 VAL B O 1
ATOM 3525 N N . ASP B 1 150 ? 13.594 31.703 7.715 1 97.88 150 ASP B N 1
ATOM 3526 C CA . ASP B 1 150 ? 13.312 31.281 6.348 1 97.88 150 ASP B CA 1
ATOM 3527 C C . ASP B 1 150 ? 14.578 30.734 5.676 1 97.88 150 ASP B C 1
ATOM 3529 O O . ASP B 1 150 ? 15.664 31.297 5.859 1 97.88 150 ASP B O 1
ATOM 3533 N N . ALA B 1 151 ? 14.336 29.703 4.93 1 97.44 151 ALA B N 1
ATOM 3534 C CA . ALA B 1 151 ? 15.406 29.266 4.043 1 97.44 151 ALA B CA 1
ATOM 3535 C C . ALA B 1 151 ? 15.781 30.359 3.051 1 97.44 151 ALA B C 1
ATOM 3537 O O . ALA B 1 151 ? 14.906 31.062 2.533 1 97.44 151 ALA B O 1
ATOM 3538 N N . LYS B 1 152 ? 17.047 30.422 2.756 1 97 152 LYS B N 1
ATOM 3539 C CA . LYS B 1 152 ? 17.516 31.406 1.786 1 97 152 LYS B CA 1
ATOM 3540 C C . LYS B 1 152 ? 17.219 30.953 0.358 1 97 152 LYS B C 1
ATOM 3542 O O . LYS B 1 152 ? 16.938 31.781 -0.512 1 97 152 LYS B O 1
ATOM 3547 N N . ASP B 1 153 ? 17.406 29.703 0.136 1 96.75 153 ASP B N 1
ATOM 3548 C CA . ASP B 1 153 ? 17.141 29.109 -1.176 1 96.75 153 ASP B CA 1
ATOM 3549 C C . ASP B 1 153 ? 16.891 27.609 -1.063 1 96.75 153 ASP B C 1
ATOM 3551 O O . ASP B 1 153 ? 16.672 27.094 0.034 1 96.75 153 ASP B O 1
ATOM 3555 N N . GLY B 1 154 ? 16.828 27 -2.271 1 95.88 154 GLY B N 1
ATOM 3556 C CA . GLY B 1 154 ? 16.422 25.594 -2.324 1 95.88 154 GLY B CA 1
ATOM 3557 C C . GLY B 1 154 ? 17.531 24.641 -1.966 1 95.88 154 GLY B C 1
ATOM 3558 O O . GLY B 1 154 ? 17.328 23.422 -1.915 1 95.88 154 GLY B O 1
ATOM 3559 N N . SER B 1 155 ? 18.719 25.094 -1.633 1 95.31 155 SER B N 1
ATOM 3560 C CA . SER B 1 155 ? 19.859 24.219 -1.342 1 95.31 155 SER B CA 1
ATOM 3561 C C . SER B 1 155 ? 19.656 23.469 -0.033 1 95.31 155 SER B C 1
ATOM 3563 O O . SER B 1 155 ? 20.312 22.453 0.214 1 95.31 155 SER B O 1
ATOM 3565 N N . VAL B 1 156 ? 18.703 23.875 0.769 1 93.88 156 VAL B N 1
ATOM 3566 C CA . VAL B 1 156 ? 18.484 23.266 2.076 1 93.88 156 VAL B CA 1
ATOM 3567 C C . VAL B 1 156 ? 17.438 22.156 1.957 1 93.88 156 VAL B C 1
ATOM 3569 O O . VAL B 1 156 ? 17.203 21.422 2.918 1 93.88 156 VAL B O 1
ATOM 3572 N N . CYS B 1 157 ? 16.891 22.016 0.734 1 93.25 157 CYS B N 1
ATOM 3573 C CA . CYS B 1 157 ? 15.82 21.031 0.556 1 93.25 157 CYS B CA 1
ATOM 3574 C C . CYS B 1 157 ? 16.344 19.625 0.754 1 93.25 157 CYS B C 1
ATOM 3576 O O . CYS B 1 157 ? 17.422 19.281 0.257 1 93.25 157 CYS B O 1
ATOM 3578 N N . GLY B 1 158 ? 15.633 18.812 1.544 1 88.75 158 GLY B N 1
ATOM 3579 C CA . GLY B 1 158 ? 15.953 17.391 1.664 1 88.75 158 GLY B CA 1
ATOM 3580 C C . GLY B 1 158 ? 15.523 16.578 0.46 1 88.75 158 GLY B C 1
ATOM 3581 O O . GLY B 1 158 ? 14.984 17.125 -0.505 1 88.75 158 GLY B O 1
ATOM 3582 N N . PRO B 1 159 ? 15.781 15.297 0.563 1 91.12 159 PRO B N 1
ATOM 3583 C CA . PRO B 1 159 ? 15.406 14.43 -0.556 1 91.12 159 PRO B CA 1
ATOM 3584 C C . PRO B 1 159 ? 13.891 14.273 -0.693 1 91.12 159 PRO B C 1
ATOM 3586 O O . PRO B 1 159 ? 13.164 14.406 0.293 1 91.12 159 PRO B O 1
ATOM 3589 N N . ASP B 1 160 ? 13.461 14 -1.9 1 92.44 160 ASP B N 1
ATOM 3590 C CA . ASP B 1 160 ? 12.062 13.68 -2.135 1 92.44 160 ASP B CA 1
ATOM 3591 C C . ASP B 1 160 ? 11.695 12.328 -1.522 1 92.44 160 ASP B C 1
ATOM 3593 O O . ASP B 1 160 ? 12.578 11.562 -1.128 1 92.44 160 ASP B O 1
ATOM 3597 N N . GLY B 1 161 ? 10.391 12.125 -1.29 1 92.38 161 GLY B N 1
ATOM 3598 C CA . GLY B 1 161 ? 9.922 10.805 -0.912 1 92.38 161 GLY B CA 1
ATOM 3599 C C . GLY B 1 161 ? 9.789 10.625 0.589 1 92.38 161 GLY B C 1
ATOM 3600 O O . GLY B 1 161 ? 9.445 9.539 1.062 1 92.38 161 GLY B O 1
ATOM 3601 N N . ARG B 1 162 ? 10.008 11.633 1.345 1 94.44 162 ARG B N 1
ATOM 3602 C CA . ARG B 1 162 ? 9.938 11.5 2.797 1 94.44 162 ARG B CA 1
ATOM 3603 C C . ARG B 1 162 ? 8.539 11.836 3.312 1 94.44 162 ARG B C 1
ATOM 3605 O O . ARG B 1 162 ? 8.211 11.539 4.461 1 94.44 162 ARG B O 1
ATOM 3612 N N . LEU B 1 163 ? 7.758 12.461 2.484 1 94.38 163 LEU B N 1
ATOM 3613 C CA . LEU B 1 163 ? 6.398 12.789 2.895 1 94.38 163 LEU B CA 1
ATOM 3614 C C . LEU B 1 163 ? 5.527 11.539 2.957 1 94.38 163 LEU B C 1
ATOM 3616 O O . LEU B 1 163 ? 5.789 10.562 2.25 1 94.38 163 LEU B O 1
ATOM 3620 N N . PRO B 1 164 ? 4.562 11.547 3.854 1 95 164 PRO B N 1
ATOM 3621 C CA . PRO B 1 164 ? 3.699 10.375 3.984 1 95 164 PRO B CA 1
ATOM 3622 C C . PRO B 1 164 ? 2.967 10.031 2.689 1 95 164 PRO B C 1
ATOM 3624 O O . PRO B 1 164 ? 2.557 10.93 1.951 1 95 164 PRO B O 1
ATOM 3627 N N . ASP B 1 165 ? 2.846 8.758 2.434 1 95.56 165 ASP B N 1
ATOM 3628 C CA . ASP B 1 165 ? 2.062 8.211 1.326 1 95.56 165 ASP B CA 1
ATOM 3629 C C . ASP B 1 165 ? 0.756 7.602 1.827 1 95.56 165 ASP B C 1
ATOM 3631 O O . ASP B 1 165 ? 0.767 6.559 2.486 1 95.56 165 ASP B O 1
ATOM 3635 N N . GLY B 1 166 ? -0.355 8.172 1.386 1 97.44 166 GLY B N 1
ATOM 3636 C CA . GLY B 1 166 ? -1.664 7.766 1.867 1 97.44 166 GLY B CA 1
ATOM 3637 C C . GLY B 1 166 ? -2.068 6.383 1.391 1 97.44 166 GLY B C 1
ATOM 3638 O O . GLY B 1 166 ? -3.016 5.793 1.913 1 97.44 166 GLY B O 1
ATOM 3639 N N . GLY B 1 167 ? -1.372 5.895 0.404 1 97.5 167 GLY B N 1
ATOM 3640 C CA . GLY B 1 167 ? -1.681 4.586 -0.151 1 97.5 167 GLY B CA 1
ATOM 3641 C C . GLY B 1 167 ? -0.978 3.453 0.568 1 97.5 167 GLY B C 1
ATOM 3642 O O . GLY B 1 167 ? -1.232 2.279 0.287 1 97.5 167 GLY B O 1
ATOM 3643 N N . LYS B 1 168 ? -0.135 3.762 1.44 1 97.19 168 LYS B N 1
ATOM 3644 C CA . LYS B 1 168 ? 0.614 2.754 2.188 1 97.19 168 LYS B CA 1
ATOM 3645 C C . LYS B 1 168 ? 0.018 2.543 3.576 1 97.19 168 LYS B C 1
ATOM 3647 O O . LYS B 1 168 ? -0.895 3.266 3.982 1 97.19 168 LYS B O 1
ATOM 3652 N N . THR B 1 169 ? 0.561 1.539 4.293 1 97.56 169 THR B N 1
ATOM 3653 C CA . THR B 1 169 ? -0.122 1.11 5.508 1 97.56 169 THR B CA 1
ATOM 3654 C C . THR B 1 169 ? 0.808 1.211 6.715 1 97.56 169 THR B C 1
ATOM 3656 O O . THR B 1 169 ? 1.576 2.168 6.832 1 97.56 169 THR B O 1
ATOM 3659 N N . GLN B 1 170 ? 0.723 0.324 7.715 1 97.44 170 GLN B N 1
ATOM 3660 C CA . GLN B 1 170 ? 1.241 0.454 9.07 1 97.44 170 GLN B CA 1
ATOM 3661 C C . GLN B 1 170 ? 2.75 0.68 9.062 1 97.44 170 GLN B C 1
ATOM 3663 O O . GLN B 1 170 ? 3.252 1.581 9.742 1 97.44 170 GLN B O 1
ATOM 3668 N N . ASP B 1 171 ? 3.426 -0.11 8.281 1 96.12 171 ASP B N 1
ATOM 3669 C CA . ASP B 1 171 ? 4.883 -0.015 8.289 1 96.12 171 ASP B CA 1
ATOM 3670 C C . ASP B 1 171 ? 5.348 1.351 7.785 1 96.12 171 ASP B C 1
ATOM 3672 O O . ASP B 1 171 ? 6.27 1.943 8.352 1 96.12 171 ASP B O 1
ATOM 3676 N N . HIS B 1 172 ? 4.656 1.782 6.785 1 97.31 172 HIS B N 1
ATOM 3677 C CA . HIS B 1 172 ? 5.004 3.09 6.238 1 97.31 172 HIS B CA 1
ATOM 3678 C C . HIS B 1 172 ? 4.66 4.207 7.219 1 97.31 172 HIS B C 1
ATOM 3680 O O . HIS B 1 172 ? 5.453 5.125 7.422 1 97.31 172 HIS B O 1
ATOM 3686 N N . VAL B 1 173 ? 3.514 4.129 7.848 1 98.31 173 VAL B N 1
ATOM 3687 C CA . VAL B 1 173 ? 3.104 5.121 8.836 1 98.31 173 VAL B CA 1
ATOM 3688 C C . VAL B 1 173 ? 4.133 5.18 9.961 1 98.31 173 VAL B C 1
ATOM 3690 O O . VAL B 1 173 ? 4.598 6.262 10.336 1 98.31 173 VAL B O 1
ATOM 3693 N N . ARG B 1 174 ? 4.508 4.066 10.406 1 97.94 174 ARG B N 1
ATOM 3694 C CA . ARG B 1 174 ? 5.477 3.99 11.492 1 97.94 174 ARG B CA 1
ATOM 3695 C C . ARG B 1 174 ? 6.824 4.555 11.062 1 97.94 174 ARG B C 1
ATOM 3697 O O . ARG B 1 174 ? 7.477 5.27 11.828 1 97.94 174 ARG B O 1
ATOM 3704 N N . GLU B 1 175 ? 7.234 4.242 9.914 1 97.25 175 GLU B N 1
ATOM 3705 C CA . GLU B 1 175 ? 8.508 4.734 9.398 1 97.25 175 GLU B CA 1
ATOM 3706 C C . GLU B 1 175 ? 8.523 6.262 9.344 1 97.25 175 GLU B C 1
ATOM 3708 O O . GLU B 1 175 ? 9.477 6.887 9.828 1 97.25 175 GLU B O 1
ATOM 3713 N N . VAL B 1 176 ? 7.496 6.836 8.805 1 97.56 176 VAL B N 1
ATOM 3714 C CA . VAL B 1 176 ? 7.426 8.281 8.609 1 97.56 176 VAL B CA 1
ATOM 3715 C C . VAL B 1 176 ? 7.43 8.984 9.961 1 97.56 176 VAL B C 1
ATOM 3717 O O . VAL B 1 176 ? 8.242 9.883 10.195 1 97.56 176 VAL B O 1
ATOM 3720 N N . PHE B 1 177 ? 6.648 8.57 10.867 1 98.44 177 PHE B N 1
ATOM 3721 C CA . PHE B 1 177 ? 6.461 9.312 12.109 1 98.44 177 PHE B CA 1
ATOM 3722 C C . PHE B 1 177 ? 7.598 9.031 13.086 1 98.44 177 PHE B C 1
ATOM 3724 O O . PHE B 1 177 ? 7.973 9.898 13.875 1 98.44 177 PHE B O 1
ATOM 3731 N N . THR B 1 178 ? 8.164 7.852 12.984 1 98 178 THR B N 1
ATOM 3732 C CA . THR B 1 178 ? 9.367 7.594 13.773 1 98 178 THR B CA 1
ATOM 3733 C C . THR B 1 178 ? 10.516 8.484 13.312 1 98 178 THR B C 1
ATOM 3735 O O . THR B 1 178 ? 11.25 9.039 14.133 1 98 178 THR B O 1
ATOM 3738 N N . ARG B 1 179 ? 10.648 8.609 12.047 1 97.56 179 ARG B N 1
ATOM 3739 C CA . ARG B 1 179 ? 11.68 9.469 11.484 1 97.56 179 ARG B CA 1
ATOM 3740 C C . ARG B 1 179 ? 11.523 10.906 11.984 1 97.56 179 ARG B C 1
ATOM 3742 O O . ARG B 1 179 ? 12.523 11.594 12.219 1 97.56 179 ARG B O 1
ATOM 3749 N N . LEU B 1 180 ? 10.32 11.297 12.273 1 97.62 180 LEU B N 1
ATOM 3750 C CA . LEU B 1 180 ? 10.023 12.656 12.727 1 97.62 180 LEU B CA 1
ATOM 3751 C C . LEU B 1 180 ? 10.125 12.75 14.242 1 97.62 180 LEU B C 1
ATOM 3753 O O . LEU B 1 180 ? 10.023 13.844 14.812 1 97.62 180 LEU B O 1
ATOM 3757 N N . GLY B 1 181 ? 10.219 11.617 14.93 1 97.56 181 GLY B N 1
ATOM 3758 C CA . GLY B 1 181 ? 10.406 11.602 16.375 1 97.56 181 GLY B CA 1
ATOM 3759 C C . GLY B 1 181 ? 9.109 11.461 17.141 1 97.56 181 GLY B C 1
ATOM 3760 O O . GLY B 1 181 ? 9.016 11.875 18.297 1 97.56 181 GLY B O 1
ATOM 3761 N N . PHE B 1 182 ? 8.125 10.891 16.547 1 98.62 182 PHE B N 1
ATOM 3762 C CA . PHE B 1 182 ? 6.828 10.789 17.219 1 98.62 182 PHE B CA 1
ATOM 3763 C C . PHE B 1 182 ? 6.551 9.352 17.641 1 98.62 182 PHE B C 1
ATOM 3765 O O . PHE B 1 182 ? 6.922 8.406 16.938 1 98.62 182 PHE B O 1
ATOM 3772 N N . ASN B 1 183 ? 5.918 9.195 18.797 1 98.56 183 ASN B N 1
ATOM 3773 C CA . ASN B 1 183 ? 5.469 7.887 19.25 1 98.56 183 ASN B CA 1
ATOM 3774 C C . ASN B 1 183 ? 4.09 7.543 18.688 1 98.56 183 ASN B C 1
ATOM 3776 O O . ASN B 1 183 ? 3.525 8.305 17.906 1 98.56 183 ASN B O 1
ATOM 3780 N N . ASP B 1 184 ? 3.527 6.391 19.047 1 98.62 184 ASP B N 1
ATOM 3781 C CA . ASP B 1 184 ? 2.279 5.895 18.484 1 98.62 184 ASP B CA 1
ATOM 3782 C C . ASP B 1 184 ? 1.119 6.836 18.797 1 98.62 184 ASP B C 1
ATOM 3784 O O . ASP B 1 184 ? 0.301 7.133 17.922 1 98.62 184 ASP B O 1
ATOM 3788 N N . GLN B 1 185 ? 1.036 7.297 20 1 98.88 185 GLN B N 1
ATOM 3789 C CA . GLN B 1 185 ? -0.041 8.195 20.406 1 98.88 185 GLN B CA 1
ATOM 3790 C C . GLN B 1 185 ? 0.001 9.5 19.609 1 98.88 185 GLN B C 1
ATOM 3792 O O . GLN B 1 185 ? -1.021 9.945 19.078 1 98.88 185 GLN B O 1
ATOM 3797 N N . GLU B 1 186 ? 1.174 10.047 19.5 1 98.88 186 GLU B N 1
ATOM 3798 C CA . GLU B 1 186 ? 1.348 11.297 18.766 1 98.88 186 GLU B CA 1
ATOM 3799 C C . GLU B 1 186 ? 1.039 11.125 17.281 1 98.88 186 GLU B C 1
ATOM 3801 O O . GLU B 1 186 ? 0.463 12.016 16.656 1 98.88 186 GLU B O 1
ATOM 3806 N N . THR B 1 187 ? 1.418 9.977 16.797 1 98.88 187 THR B N 1
ATOM 3807 C CA . THR B 1 187 ? 1.145 9.648 15.398 1 98.88 187 THR B CA 1
ATOM 3808 C C . THR B 1 187 ? -0.357 9.664 15.125 1 98.88 187 THR B C 1
ATOM 3810 O O . THR B 1 187 ? -0.821 10.344 14.211 1 98.88 187 THR B O 1
ATOM 3813 N N . VAL B 1 188 ? -1.085 8.984 15.953 1 98.94 188 VAL B N 1
ATOM 3814 C CA . VAL B 1 188 ? -2.527 8.883 15.758 1 98.94 188 VAL B CA 1
ATOM 3815 C C . VAL B 1 188 ? -3.17 10.25 15.945 1 98.94 188 VAL B C 1
ATOM 3817 O O . VAL B 1 188 ? -4.059 10.641 15.18 1 98.94 188 VAL B O 1
ATOM 3820 N N . ALA B 1 189 ? -2.686 11 16.906 1 98.94 189 ALA B N 1
ATOM 3821 C CA . ALA B 1 189 ? -3.211 12.336 17.156 1 98.94 189 ALA B CA 1
ATOM 3822 C C . ALA B 1 189 ? -3 13.234 15.938 1 98.94 189 ALA B C 1
ATOM 3824 O O . ALA B 1 189 ? -3.924 13.93 15.5 1 98.94 189 ALA B O 1
ATOM 3825 N N . LEU B 1 190 ? -1.81 13.156 15.383 1 98.88 190 LEU B N 1
ATOM 3826 C CA . LEU B 1 190 ? -1.482 14.008 14.25 1 98.88 190 LEU B CA 1
ATOM 3827 C C . LEU B 1 190 ? -2.307 13.625 13.023 1 98.88 190 LEU B C 1
ATOM 3829 O O . LEU B 1 190 ? -2.781 14.5 12.297 1 98.88 190 LEU B O 1
ATOM 3833 N N . ILE B 1 191 ? -2.516 12.336 12.797 1 98.88 191 ILE B N 1
ATOM 3834 C CA . ILE B 1 191 ? -3.293 11.883 11.648 1 98.88 191 ILE B CA 1
ATOM 3835 C C . ILE B 1 191 ? -4.758 12.266 11.836 1 98.88 191 ILE B C 1
ATOM 3837 O O . ILE B 1 191 ? -5.492 12.43 10.852 1 98.88 191 ILE B O 1
ATOM 3841 N N . GLY B 1 192 ? -5.129 12.578 13.086 1 98.88 192 GLY B N 1
ATOM 3842 C CA . GLY B 1 192 ? -6.473 13.047 13.383 1 98.88 192 GLY B CA 1
ATOM 3843 C C . GLY B 1 192 ? -6.824 14.336 12.656 1 98.88 192 GLY B C 1
ATOM 3844 O O . GLY B 1 192 ? -8 14.688 12.539 1 98.88 192 GLY B O 1
ATOM 3845 N N . ALA B 1 193 ? -5.828 14.992 12.148 1 98.75 193 ALA B N 1
ATOM 3846 C CA . ALA B 1 193 ? -6.078 16.203 11.367 1 98.75 193 ALA B CA 1
ATOM 3847 C C . ALA B 1 193 ? -6.898 15.891 10.125 1 98.75 193 ALA B C 1
ATOM 3849 O O . ALA B 1 193 ? -7.496 16.797 9.523 1 98.75 193 ALA B O 1
ATOM 3850 N N . HIS B 1 194 ? -7.02 14.633 9.75 1 98.81 194 HIS B N 1
ATOM 3851 C CA . HIS B 1 194 ? -7.848 14.211 8.625 1 98.81 194 HIS B CA 1
ATOM 3852 C C . HIS B 1 194 ? -9.328 14.438 8.914 1 98.81 194 HIS B C 1
ATOM 3854 O O . HIS B 1 194 ? -10.172 14.25 8.031 1 98.81 194 HIS B O 1
ATOM 3860 N N . THR B 1 195 ? -9.609 14.93 10.109 1 98.88 195 THR B N 1
ATOM 3861 C CA . THR B 1 195 ? -11 15.289 10.406 1 98.88 195 THR B CA 1
ATOM 3862 C C . THR B 1 195 ? -11.453 16.453 9.523 1 98.88 195 THR B C 1
ATOM 3864 O O . THR B 1 195 ? -12.656 16.625 9.297 1 98.88 195 THR B O 1
ATOM 3867 N N . CYS B 1 196 ? -10.516 17.234 9.016 1 98.75 196 CYS B N 1
ATOM 3868 C CA . CYS B 1 196 ? -10.852 18.328 8.125 1 98.75 196 CYS B CA 1
ATOM 3869 C C . CYS B 1 196 ? -10.242 18.109 6.742 1 98.75 196 CYS B C 1
ATOM 3871 O O . CYS B 1 196 ? -9.281 17.359 6.594 1 98.75 196 CYS B O 1
ATOM 3873 N N . GLY B 1 197 ? -10.891 18.688 5.711 1 98.31 197 GLY B N 1
ATOM 3874 C CA . GLY B 1 197 ? -10.352 18.672 4.363 1 98.31 197 GLY B CA 1
ATOM 3875 C C . GLY B 1 197 ? -10.906 17.531 3.514 1 98.31 197 GLY B C 1
ATOM 3876 O O . GLY B 1 197 ? -11.836 16.844 3.926 1 98.31 197 GLY B O 1
ATOM 3877 N N . GLU B 1 198 ? -10.367 17.5 2.342 1 98.31 198 GLU B N 1
ATOM 3878 C CA . GLU B 1 198 ? -10.727 16.5 1.347 1 98.31 198 GLU B CA 1
ATOM 3879 C C . GLU B 1 198 ? -9.594 16.266 0.352 1 98.31 198 GLU B C 1
ATOM 3881 O O . GLU B 1 198 ? -8.734 17.125 0.175 1 98.31 198 GLU B O 1
ATOM 3886 N N . CYS B 1 199 ? -9.578 15.094 -0.185 1 98.12 199 CYS B N 1
ATOM 3887 C CA . CYS B 1 199 ? -8.633 14.781 -1.25 1 98.12 199 CYS B CA 1
ATOM 3888 C C . CYS B 1 199 ? -9.195 15.164 -2.611 1 98.12 199 CYS B C 1
ATOM 3890 O O . CYS B 1 199 ? -10.414 15.18 -2.803 1 98.12 199 CYS B O 1
ATOM 3892 N N . HIS B 1 200 ? -8.32 15.492 -3.482 1 97.62 200 HIS B N 1
ATOM 3893 C CA . HIS B 1 200 ? -8.648 15.82 -4.867 1 97.62 200 HIS B CA 1
ATOM 3894 C C . HIS B 1 200 ? -7.793 15.008 -5.84 1 97.62 200 HIS B C 1
ATOM 3896 O O . HIS B 1 200 ? -6.566 15 -5.734 1 97.62 200 HIS B O 1
ATOM 3902 N N . ILE B 1 201 ? -8.398 14.453 -6.828 1 97.38 201 ILE B N 1
ATOM 3903 C CA . ILE B 1 201 ? -7.734 13.594 -7.797 1 97.38 201 ILE B CA 1
ATOM 3904 C C . ILE B 1 201 ? -6.543 14.328 -8.414 1 97.38 201 ILE B C 1
ATOM 3906 O O . ILE B 1 201 ? -5.465 13.758 -8.57 1 97.38 201 ILE B O 1
ATOM 3910 N N . LYS B 1 202 ? -6.633 15.594 -8.695 1 96.69 202 LYS B N 1
ATOM 3911 C CA . LYS B 1 202 ? -5.609 16.359 -9.398 1 96.69 202 LYS B CA 1
ATOM 3912 C C . LYS B 1 202 ? -4.375 16.562 -8.523 1 96.69 202 LYS B C 1
ATOM 3914 O O . LYS B 1 202 ? -3.301 16.906 -9.023 1 96.69 202 LYS B O 1
ATOM 3919 N N . TYR B 1 203 ? -4.512 16.359 -7.199 1 95.94 203 TYR B N 1
ATOM 3920 C CA . TYR B 1 203 ? -3.383 16.578 -6.305 1 95.94 203 TYR B CA 1
ATOM 3921 C C . TYR B 1 203 ? -2.832 15.258 -5.777 1 95.94 203 TYR B C 1
ATOM 3923 O O . TYR B 1 203 ? -1.769 14.805 -6.207 1 95.94 203 TYR B O 1
ATOM 3931 N N . SER B 1 204 ? -3.668 14.523 -5.062 1 95.44 204 SER B N 1
ATOM 3932 C CA . SER B 1 204 ? -3.191 13.352 -4.34 1 95.44 204 SER B CA 1
ATOM 3933 C C . SER B 1 204 ? -3.475 12.07 -5.117 1 95.44 204 SER B C 1
ATOM 3935 O O . SER B 1 204 ? -2.912 11.016 -4.812 1 95.44 204 SER B O 1
ATOM 3937 N N . GLY B 1 205 ? -4.402 12.133 -6.062 1 96.62 205 GLY B N 1
ATOM 3938 C CA . GLY B 1 205 ? -4.863 10.922 -6.73 1 96.62 205 GLY B CA 1
ATOM 3939 C C . GLY B 1 205 ? -6.02 10.25 -6.016 1 96.62 205 GLY B C 1
ATOM 3940 O O . GLY B 1 205 ? -6.613 9.305 -6.539 1 96.62 205 GLY B O 1
ATOM 3941 N N . PHE B 1 206 ? -6.336 10.68 -4.824 1 98.31 206 PHE B N 1
ATOM 3942 C CA . PHE B 1 206 ? -7.512 10.25 -4.074 1 98.31 206 PHE B CA 1
ATOM 3943 C C . PHE B 1 206 ? -8.641 11.266 -4.203 1 98.31 206 PHE B C 1
ATOM 3945 O O . PHE B 1 206 ? -8.438 12.359 -4.73 1 98.31 206 PHE B O 1
ATOM 3952 N N . ASP B 1 207 ? -9.859 10.883 -3.699 1 98.38 207 ASP B N 1
ATOM 3953 C CA . ASP B 1 207 ? -11 11.773 -3.902 1 98.38 207 ASP B CA 1
ATOM 3954 C C . ASP B 1 207 ? -11.969 11.703 -2.729 1 98.38 207 ASP B C 1
ATOM 3956 O O . ASP B 1 207 ? -12.344 10.617 -2.291 1 98.38 207 ASP B O 1
ATOM 3960 N N . GLY B 1 208 ? -12.305 12.906 -2.184 1 98.5 208 GLY B N 1
ATOM 3961 C CA . GLY B 1 208 ? -13.398 12.961 -1.234 1 98.5 208 GLY B CA 1
ATOM 3962 C C . GLY B 1 208 ? -12.969 13.367 0.161 1 98.5 208 GLY B C 1
ATOM 3963 O O . GLY B 1 208 ? -11.766 13.406 0.456 1 98.5 208 GLY B O 1
ATOM 3964 N N . PRO B 1 209 ? -13.953 13.703 0.999 1 98.75 209 PRO B N 1
ATOM 3965 C CA . PRO B 1 209 ? -13.672 14.102 2.381 1 98.75 209 PRO B CA 1
ATOM 3966 C C . PRO B 1 209 ? -13.609 12.914 3.334 1 98.75 209 PRO B C 1
ATOM 3968 O O . PRO B 1 209 ? -14.125 11.836 3.023 1 98.75 209 PRO B O 1
ATOM 3971 N N . TRP B 1 210 ? -12.953 13.117 4.453 1 98.75 210 TRP B N 1
ATOM 3972 C CA . TRP B 1 210 ? -12.891 12.094 5.492 1 98.75 210 TRP B CA 1
ATOM 3973 C C . TRP B 1 210 ? -14.141 12.125 6.355 1 98.75 210 TRP B C 1
ATOM 3975 O O . TRP B 1 210 ? -14.531 11.102 6.934 1 98.75 210 TRP B O 1
ATOM 3985 N N . THR B 1 211 ? -14.719 13.344 6.488 1 98.75 211 THR B N 1
ATOM 3986 C CA . THR B 1 211 ? -15.867 13.523 7.371 1 98.75 211 THR B CA 1
ATOM 3987 C C . THR B 1 211 ? -16.953 14.328 6.676 1 98.75 211 THR B C 1
ATOM 3989 O O . THR B 1 211 ? -16.75 14.852 5.582 1 98.75 211 THR B O 1
ATOM 3992 N N . HIS B 1 212 ? -18.125 14.391 7.328 1 98.25 212 HIS B N 1
ATOM 3993 C CA . HIS B 1 212 ? -19.25 15.109 6.754 1 98.25 212 HIS B CA 1
ATOM 3994 C C . HIS B 1 212 ? -19.109 16.609 6.949 1 98.25 212 HIS B C 1
ATOM 3996 O O . HIS B 1 212 ? -19.828 17.391 6.328 1 98.25 212 HIS B O 1
ATOM 4002 N N . ASP B 1 213 ? -18.219 17.031 7.766 1 98.19 213 ASP B N 1
ATOM 4003 C CA . ASP B 1 213 ? -17.875 18.438 7.949 1 98.19 213 ASP B CA 1
ATOM 4004 C C . ASP B 1 213 ? -16.406 18.672 7.641 1 98.19 213 ASP B C 1
ATOM 4006 O O . ASP B 1 213 ? -15.586 18.812 8.555 1 98.19 213 ASP B O 1
ATOM 4010 N N . LYS B 1 214 ? -16.109 18.844 6.422 1 98.31 214 LYS B N 1
ATOM 4011 C CA . LYS B 1 214 ? -14.727 18.922 5.98 1 98.31 214 LYS B CA 1
ATOM 4012 C C . LYS B 1 214 ? -14.094 20.25 6.391 1 98.31 214 LYS B C 1
ATOM 4014 O O . LYS B 1 214 ? -12.891 20.453 6.23 1 98.31 214 LYS B O 1
ATOM 4019 N N . ASN B 1 215 ? -14.891 21.219 6.918 1 98.44 215 ASN B N 1
ATOM 4020 C CA . ASN B 1 215 ? -14.383 22.516 7.348 1 98.44 215 ASN B CA 1
ATOM 4021 C C . ASN B 1 215 ? -14.477 22.672 8.859 1 98.44 215 ASN B C 1
ATOM 4023 O O . ASN B 1 215 ? -14.406 23.797 9.375 1 98.44 215 ASN B O 1
ATOM 4027 N N . GLY B 1 216 ? -14.719 21.578 9.578 1 98.62 216 GLY B N 1
ATOM 4028 C CA . GLY B 1 216 ? -14.688 21.516 11.031 1 98.62 216 GLY B CA 1
ATOM 4029 C C . GLY B 1 216 ? -13.5 20.75 11.57 1 98.62 216 GLY B C 1
ATOM 4030 O O . GLY B 1 216 ? -12.797 20.078 10.812 1 98.62 216 GLY B O 1
ATOM 4031 N N . PHE B 1 217 ? -13.305 20.891 12.836 1 98.88 217 PHE B N 1
ATOM 4032 C CA . PHE B 1 217 ? -12.211 20.188 13.492 1 98.88 217 PHE B CA 1
ATOM 4033 C C . PHE B 1 217 ? -12.664 19.594 14.82 1 98.88 217 PHE B C 1
ATOM 4035 O O . PHE B 1 217 ? -12.852 20.328 15.797 1 98.88 217 PHE B O 1
ATOM 4042 N N . ASP B 1 218 ? -12.906 18.359 14.82 1 98.81 218 ASP B N 1
ATOM 4043 C CA . ASP B 1 218 ? -13.273 17.594 16 1 98.81 218 ASP B CA 1
ATOM 4044 C C . ASP B 1 218 ? -12.906 16.125 15.836 1 98.81 218 ASP B C 1
ATOM 4046 O O . ASP B 1 218 ? -12.078 15.773 14.992 1 98.81 218 ASP B O 1
ATOM 4050 N N . ASN B 1 219 ? -13.398 15.25 16.703 1 98.88 219 ASN B N 1
ATOM 4051 C CA . ASN B 1 219 ? -12.953 13.859 16.688 1 98.88 219 ASN B CA 1
ATOM 4052 C C . ASN B 1 219 ? -13.766 13.016 15.703 1 98.88 219 ASN B C 1
ATOM 4054 O O . ASN B 1 219 ? -13.758 11.789 15.781 1 98.88 219 ASN B O 1
ATOM 4058 N N . SER B 1 220 ? -14.375 13.617 14.711 1 98.88 220 SER B N 1
ATOM 4059 C CA . SER B 1 220 ? -15.266 12.914 13.789 1 98.88 220 SER B CA 1
ATOM 4060 C C . SER B 1 220 ? -14.492 11.922 12.922 1 98.88 220 SER B C 1
ATOM 4062 O O . SER B 1 220 ? -15.023 10.867 12.562 1 98.88 220 SER B O 1
ATOM 4064 N N . PHE B 1 221 ? -13.273 12.289 12.602 1 98.94 221 PHE B N 1
ATOM 4065 C CA . PHE B 1 221 ? -12.453 11.359 11.836 1 98.94 221 PHE B CA 1
ATOM 4066 C C . PHE B 1 221 ? -12.398 9.992 12.516 1 98.94 221 PHE B C 1
ATOM 4068 O O . PHE B 1 221 ? -12.625 8.969 11.875 1 98.94 221 PHE B O 1
ATOM 4075 N N . PHE B 1 222 ? -12.164 9.977 13.773 1 98.94 222 PHE B N 1
ATOM 4076 C CA . PHE B 1 222 ? -12.008 8.742 14.523 1 98.94 222 PHE B CA 1
ATOM 4077 C C . PHE B 1 222 ? -13.344 8.016 14.656 1 98.94 222 PHE B C 1
ATOM 4079 O O . PHE B 1 222 ? -13.406 6.789 14.523 1 98.94 222 PHE B O 1
ATOM 4086 N N . THR B 1 223 ? -14.422 8.758 14.93 1 98.81 223 THR B N 1
ATOM 4087 C CA . THR B 1 223 ? -15.734 8.133 15.078 1 98.81 223 THR B CA 1
ATOM 4088 C C . THR B 1 223 ? -16.172 7.473 13.773 1 98.81 223 THR B C 1
ATOM 4090 O O . THR B 1 223 ? -16.656 6.344 13.773 1 98.81 223 THR B O 1
ATOM 4093 N N . GLN B 1 224 ? -15.914 8.18 12.625 1 98.56 224 GLN B N 1
ATOM 4094 C CA . GLN B 1 224 ? -16.281 7.621 11.328 1 98.56 224 GLN B CA 1
ATOM 4095 C C . GLN B 1 224 ? -15.422 6.418 10.977 1 98.56 224 GLN B C 1
ATOM 4097 O O . GLN B 1 224 ? -15.914 5.426 10.43 1 98.56 224 GLN B O 1
ATOM 4102 N N . LEU B 1 225 ? -14.156 6.535 11.266 1 98.62 225 LEU B N 1
ATOM 4103 C CA . LEU B 1 225 ? -13.211 5.457 10.977 1 98.62 225 LEU B CA 1
ATOM 4104 C C . LEU B 1 225 ? -13.656 4.156 11.633 1 98.62 225 LEU B C 1
ATOM 4106 O O . LEU B 1 225 ? -13.562 3.086 11.031 1 98.62 225 LEU B O 1
ATOM 4110 N N . LEU B 1 226 ? -14.219 4.215 12.844 1 98.44 226 LEU B N 1
ATOM 4111 C CA . LEU B 1 226 ? -14.578 3.039 13.625 1 98.44 226 LEU B CA 1
ATOM 4112 C C . LEU B 1 226 ? -15.984 2.561 13.266 1 98.44 226 LEU B C 1
ATOM 4114 O O . LEU B 1 226 ? -16.266 1.36 13.305 1 98.44 226 LEU B O 1
ATOM 4118 N N . SER B 1 227 ? -16.859 3.453 12.898 1 97.44 227 SER B N 1
ATOM 4119 C CA . SER B 1 227 ? -18.281 3.121 12.883 1 97.44 227 SER B CA 1
ATOM 4120 C C . SER B 1 227 ? -18.734 2.676 11.5 1 97.44 227 SER B C 1
ATOM 4122 O O . SER B 1 227 ? -19.734 1.967 11.359 1 97.44 227 SER B O 1
ATOM 4124 N N . GLU B 1 228 ? -18.047 3.096 10.469 1 97.12 228 GLU B N 1
ATOM 4125 C CA . GLU B 1 228 ? -18.531 2.836 9.117 1 97.12 228 GLU B CA 1
ATOM 4126 C C . GLU B 1 228 ? -17.953 1.531 8.57 1 97.12 228 GLU B C 1
ATOM 4128 O O . GLU B 1 228 ? -16.875 1.103 8.977 1 97.12 228 GLU B O 1
ATOM 4133 N N . GLU B 1 229 ? -18.75 0.971 7.699 1 96.94 229 GLU B N 1
ATOM 4134 C CA . GLU B 1 229 ? -18.234 -0.105 6.863 1 96.94 229 GLU B CA 1
ATOM 4135 C C . GLU B 1 229 ? -17.531 0.448 5.625 1 96.94 229 GLU B C 1
ATOM 4137 O O . GLU B 1 229 ? -18.125 1.188 4.844 1 96.94 229 GLU B O 1
ATOM 4142 N N . TRP B 1 230 ? -16.297 0.055 5.492 1 98.25 230 TRP B N 1
ATOM 4143 C CA . TRP B 1 230 ? -15.477 0.654 4.441 1 98.25 230 TRP B CA 1
ATOM 4144 C C . TRP B 1 230 ? -15.305 -0.31 3.271 1 98.25 230 TRP B C 1
ATOM 4146 O O . TRP B 1 230 ? -14.773 -1.411 3.441 1 98.25 230 TRP B O 1
ATOM 4156 N N . VAL B 1 231 ? -15.711 0.132 2.096 1 98 231 VAL B N 1
ATOM 4157 C CA . VAL B 1 231 ? -15.672 -0.653 0.867 1 98 231 VAL B CA 1
ATOM 4158 C C . VAL B 1 231 ? -14.711 -0.011 -0.126 1 98 231 VAL B C 1
ATOM 4160 O O . VAL B 1 231 ? -14.547 1.212 -0.144 1 98 231 VAL B O 1
ATOM 4163 N N . VAL B 1 232 ? -14.062 -0.835 -0.916 1 98 232 VAL B N 1
ATOM 4164 C CA . VAL B 1 232 ? -13.172 -0.283 -1.936 1 98 232 VAL B CA 1
ATOM 4165 C C . VAL B 1 232 ? -13.977 0.576 -2.91 1 98 232 VAL B C 1
ATOM 4167 O O . VAL B 1 232 ? -15.062 0.18 -3.348 1 98 232 VAL B O 1
ATOM 4170 N N . ASN B 1 233 ? -13.5 1.808 -3.17 1 97.81 233 ASN B N 1
ATOM 4171 C CA . ASN B 1 233 ? -14.094 2.643 -4.211 1 97.81 233 ASN B CA 1
ATOM 4172 C C . ASN B 1 233 ? -13.617 2.227 -5.598 1 97.81 233 ASN B C 1
ATOM 4174 O O . ASN B 1 233 ? -12.477 2.502 -5.98 1 97.81 233 ASN B O 1
ATOM 4178 N N . PRO B 1 234 ? -14.438 1.641 -6.41 1 95.31 234 PRO B N 1
ATOM 4179 C CA . PRO B 1 234 ? -13.992 1.103 -7.695 1 95.31 234 PRO B CA 1
ATOM 4180 C C . PRO B 1 234 ? -13.805 2.188 -8.758 1 95.31 234 PRO B C 1
ATOM 4182 O O . PRO B 1 234 ? -13.281 1.913 -9.836 1 95.31 234 PRO B O 1
ATOM 4185 N N . LYS B 1 235 ? -14.188 3.383 -8.461 1 95.5 235 LYS B N 1
ATOM 4186 C CA . LYS B 1 235 ? -14.18 4.457 -9.453 1 95.5 235 LYS B CA 1
ATOM 4187 C C . LYS B 1 235 ? -12.859 5.227 -9.422 1 95.5 235 LYS B C 1
ATOM 4189 O O . LYS B 1 235 ? -12.617 6.09 -10.266 1 95.5 235 LYS B O 1
ATOM 4194 N N . ILE B 1 236 ? -12.125 4.988 -8.406 1 97.75 236 ILE B N 1
ATOM 4195 C CA . ILE B 1 236 ? -10.867 5.711 -8.242 1 97.75 236 ILE B CA 1
ATOM 4196 C C . ILE B 1 236 ? -9.695 4.762 -8.453 1 97.75 236 ILE B C 1
ATOM 4198 O O . ILE B 1 236 ? -9.625 3.693 -7.84 1 97.75 236 ILE B O 1
ATOM 4202 N N . GLN B 1 237 ? -8.773 5.109 -9.289 1 97.25 237 GLN B N 1
ATOM 4203 C CA . GLN B 1 237 ? -7.664 4.242 -9.656 1 97.25 237 GLN B CA 1
ATOM 4204 C C . GLN B 1 237 ? -6.762 3.965 -8.461 1 97.25 237 GLN B C 1
ATOM 4206 O O . GLN B 1 237 ? -6.316 2.832 -8.258 1 97.25 237 GLN B O 1
ATOM 4211 N N . LYS B 1 238 ? -6.41 5.008 -7.758 1 97.62 238 LYS B N 1
ATOM 4212 C CA . LYS B 1 238 ? -5.645 4.812 -6.531 1 97.62 238 LYS B CA 1
ATOM 4213 C C . LYS B 1 238 ? -6.52 4.219 -5.43 1 97.62 238 LYS B C 1
ATOM 4215 O O . LYS B 1 238 ? -7.555 4.789 -5.078 1 97.62 238 LYS B O 1
ATOM 4220 N N . MET B 1 239 ? -6.102 3.115 -4.902 1 98.31 239 MET B N 1
ATOM 4221 C CA . MET B 1 239 ? -6.957 2.395 -3.967 1 98.31 239 MET B CA 1
ATOM 4222 C C . MET B 1 239 ? -7.301 3.266 -2.762 1 98.31 239 MET B C 1
ATOM 4224 O O . MET B 1 239 ? -6.406 3.734 -2.057 1 98.31 239 MET B O 1
ATOM 4228 N N . GLN B 1 240 ? -8.516 3.447 -2.545 1 98.69 240 GLN B N 1
ATOM 4229 C CA . GLN B 1 240 ? -9.102 4.086 -1.368 1 98.69 240 GLN B CA 1
ATOM 4230 C C . GLN B 1 240 ? -10.422 3.428 -0.987 1 98.69 240 GLN B C 1
ATOM 4232 O O . GLN B 1 240 ? -10.977 2.643 -1.759 1 98.69 240 GLN B O 1
ATOM 4237 N N . LEU B 1 241 ? -10.867 3.719 0.235 1 98.69 241 LEU B N 1
ATOM 4238 C CA . LEU B 1 241 ? -12.125 3.15 0.721 1 98.69 241 LEU B CA 1
ATOM 4239 C C . LEU B 1 241 ? -13.219 4.211 0.768 1 98.69 241 LEU B C 1
ATOM 4241 O O . LEU B 1 241 ? -12.93 5.406 0.828 1 98.69 241 LEU B O 1
ATOM 4245 N N . MET B 1 242 ? -14.422 3.82 0.613 1 98.44 242 MET B N 1
ATOM 4246 C CA . MET B 1 242 ? -15.602 4.66 0.754 1 98.44 242 MET B CA 1
ATOM 4247 C C . MET B 1 242 ? -16.594 4.055 1.747 1 98.44 242 MET B C 1
ATOM 4249 O O . MET B 1 242 ? -16.641 2.832 1.903 1 98.44 242 MET B O 1
ATOM 4253 N N . ASP B 1 243 ? -17.25 4.918 2.492 1 98.06 243 ASP B N 1
ATOM 4254 C CA . ASP B 1 243 ? -18.25 4.383 3.408 1 98.06 243 ASP B CA 1
ATOM 4255 C C . ASP B 1 243 ? -19.438 3.805 2.646 1 98.06 243 ASP B C 1
ATOM 4257 O O . ASP B 1 243 ? -19.922 4.41 1.687 1 98.06 243 ASP B O 1
ATOM 4261 N N . ARG B 1 244 ? -19.875 2.73 3.1 1 96.5 244 ARG B N 1
ATOM 4262 C CA . ARG B 1 244 ? -20.953 2.045 2.402 1 96.5 244 ARG B CA 1
ATOM 4263 C C . ARG B 1 244 ? -22.281 2.803 2.553 1 96.5 244 ARG B C 1
ATOM 4265 O O . ARG B 1 244 ? -23.078 2.865 1.616 1 96.5 244 ARG B O 1
ATOM 4272 N N . ALA B 1 245 ? -22.469 3.363 3.684 1 96.5 245 ALA B N 1
ATOM 4273 C CA . ALA B 1 245 ? -23.766 3.938 4.047 1 96.5 245 ALA B CA 1
ATOM 4274 C C . ALA B 1 245 ? -24.125 5.105 3.131 1 96.5 245 ALA B C 1
ATOM 4276 O O . ALA B 1 245 ? -25.234 5.18 2.613 1 96.5 245 ALA B O 1
ATOM 4277 N N . THR B 1 246 ? -23.172 6.031 2.836 1 97.62 246 THR B N 1
ATOM 4278 C CA . THR B 1 246 ? -23.516 7.242 2.094 1 97.62 246 THR B CA 1
ATOM 4279 C C . THR B 1 246 ? -22.703 7.324 0.801 1 97.62 246 THR B C 1
ATOM 4281 O O . THR B 1 246 ? -23.062 8.078 -0.109 1 97.62 246 THR B O 1
ATOM 4284 N N . THR B 1 247 ? -21.547 6.66 0.759 1 97.38 247 THR B N 1
ATOM 4285 C CA . THR B 1 247 ? -20.594 6.664 -0.352 1 97.38 247 THR B CA 1
ATOM 4286 C C . THR B 1 247 ? -19.984 8.055 -0.532 1 97.38 247 THR B C 1
ATOM 4288 O O . THR B 1 247 ? -19.469 8.375 -1.604 1 97.38 247 THR B O 1
ATOM 4291 N N . LYS B 1 248 ? -20.062 8.906 0.501 1 97.75 248 LYS B N 1
ATOM 4292 C CA . LYS B 1 248 ? -19.578 10.281 0.4 1 97.75 248 LYS B CA 1
ATOM 4293 C C . LYS B 1 248 ? -18.219 10.438 1.062 1 97.75 248 LYS B C 1
ATOM 4295 O O . LYS B 1 248 ? -17.438 11.32 0.696 1 97.75 248 LYS B O 1
ATOM 4300 N N . LEU B 1 249 ? -17.969 9.602 2.01 1 98.75 249 LEU B N 1
ATOM 4301 C CA . LEU B 1 249 ? -16.734 9.695 2.775 1 98.75 249 LEU B CA 1
ATOM 4302 C C . LEU B 1 249 ? -15.672 8.766 2.205 1 98.75 249 LEU B C 1
ATOM 4304 O O . LEU B 1 249 ? -16 7.777 1.541 1 98.75 249 LEU B O 1
ATOM 4308 N N . MET B 1 250 ? -14.477 9.141 2.443 1 98.56 250 MET B N 1
ATOM 4309 C CA . MET B 1 250 ? -13.375 8.281 2.012 1 98.56 250 MET B CA 1
ATOM 4310 C C . MET B 1 250 ? -12.367 8.078 3.135 1 98.56 250 MET B C 1
ATOM 4312 O O . MET B 1 250 ? -12.297 8.891 4.062 1 98.56 250 MET B O 1
ATOM 4316 N N . MET B 1 251 ? -11.68 6.957 3.098 1 98.88 251 MET B N 1
ATOM 4317 C CA . MET B 1 251 ? -10.508 6.672 3.922 1 98.88 251 MET B CA 1
ATOM 4318 C C . MET B 1 251 ? -9.352 6.168 3.068 1 98.88 251 MET B C 1
ATOM 4320 O O . MET B 1 251 ? -9.562 5.453 2.088 1 98.88 251 MET B O 1
ATOM 4324 N N . LEU B 1 252 ? -8.203 6.59 3.457 1 98.75 252 LEU B N 1
ATOM 4325 C CA . LEU B 1 252 ? -6.984 6.094 2.826 1 98.75 252 LEU B CA 1
ATOM 4326 C C . LEU B 1 252 ? -6.562 4.762 3.434 1 98.75 252 LEU B C 1
ATOM 4328 O O . LEU B 1 252 ? -6.91 4.457 4.578 1 98.75 252 LEU B O 1
ATOM 4332 N N . PRO B 1 253 ? -5.785 3.984 2.646 1 98.56 253 PRO B N 1
ATOM 4333 C CA . PRO B 1 253 ? -5.188 2.801 3.268 1 98.56 253 PRO B CA 1
ATOM 4334 C C . PRO B 1 253 ? -4.414 3.133 4.543 1 98.56 253 PRO B C 1
ATOM 4336 O O . PRO B 1 253 ? -4.449 2.363 5.508 1 98.56 253 PRO B O 1
ATOM 4339 N N . SER B 1 254 ? -3.77 4.25 4.566 1 98.62 254 SER B N 1
ATOM 4340 C CA . SER B 1 254 ? -3.041 4.668 5.758 1 98.62 254 SER B CA 1
ATOM 4341 C C . SER B 1 254 ? -3.992 4.949 6.918 1 98.62 254 SER B C 1
ATOM 4343 O O . SER B 1 254 ? -3.635 4.762 8.078 1 98.62 254 SER B O 1
ATOM 4345 N N . ASP B 1 255 ? -5.16 5.441 6.625 1 98.81 255 ASP B N 1
ATOM 4346 C CA . ASP B 1 255 ? -6.168 5.625 7.668 1 98.81 255 ASP B CA 1
ATOM 4347 C C . ASP B 1 255 ? -6.625 4.285 8.234 1 98.81 255 ASP B C 1
ATOM 4349 O O . ASP B 1 255 ? -6.727 4.121 9.453 1 98.81 255 ASP B O 1
ATOM 4353 N N . MET B 1 256 ? -6.859 3.342 7.344 1 98.69 256 MET B N 1
ATOM 4354 C CA . MET B 1 256 ? -7.293 2.01 7.758 1 98.69 256 MET B CA 1
ATOM 4355 C C . MET B 1 256 ? -6.238 1.346 8.641 1 98.69 256 MET B C 1
ATOM 4357 O O . MET B 1 256 ? -6.574 0.591 9.555 1 98.69 256 MET B O 1
ATOM 4361 N N . ALA B 1 257 ? -5.012 1.651 8.359 1 98.12 257 ALA B N 1
ATOM 4362 C CA . ALA B 1 257 ? -3.9 1.105 9.133 1 98.12 257 ALA B CA 1
ATOM 4363 C C . ALA B 1 257 ? -4.074 1.399 10.617 1 98.12 257 ALA B C 1
ATOM 4365 O O . ALA B 1 257 ? -3.639 0.619 11.469 1 98.12 257 ALA B O 1
ATOM 4366 N N . LEU B 1 258 ? -4.711 2.496 10.961 1 98.81 258 LEU B N 1
ATOM 4367 C CA . LEU B 1 258 ? -4.852 2.922 12.352 1 98.81 258 LEU B CA 1
ATOM 4368 C C . LEU B 1 258 ? -5.773 1.979 13.117 1 98.81 258 LEU B C 1
ATOM 4370 O O . LEU B 1 258 ? -5.609 1.795 14.328 1 98.81 258 LEU B O 1
ATOM 4374 N N . ILE B 1 259 ? -6.73 1.4 12.453 1 98.56 259 ILE B N 1
ATOM 4375 C CA . ILE B 1 259 ? -7.668 0.547 13.172 1 98.56 259 ILE B CA 1
ATOM 4376 C C . ILE B 1 259 ? -7.266 -0.917 13.008 1 98.56 259 ILE B C 1
ATOM 4378 O O . ILE B 1 259 ? -7.723 -1.782 13.758 1 98.56 259 ILE B O 1
ATOM 4382 N N . LEU B 1 260 ? -6.414 -1.203 12.047 1 98.38 260 LEU B N 1
ATOM 4383 C CA . LEU B 1 260 ? -5.973 -2.576 11.82 1 98.38 260 LEU B CA 1
ATOM 4384 C C . LEU B 1 260 ? -4.789 -2.92 12.719 1 98.38 260 LEU B C 1
ATOM 4386 O O . LEU B 1 260 ? -4.559 -4.094 13.023 1 98.38 260 LEU B O 1
ATOM 4390 N N . ASP B 1 261 ? -4.016 -1.946 13.109 1 98.12 261 ASP B N 1
ATOM 4391 C CA . ASP B 1 261 ? -2.883 -2.121 14.016 1 98.12 261 ASP B CA 1
ATOM 4392 C C . ASP B 1 261 ? -3.301 -1.901 15.469 1 98.12 261 ASP B C 1
ATOM 4394 O O . ASP B 1 261 ? -3.689 -0.794 15.844 1 98.12 261 ASP B O 1
ATOM 4398 N N . PRO B 1 262 ? -3.09 -2.887 16.281 1 98 262 PRO B N 1
ATOM 4399 C CA . PRO B 1 262 ? -3.545 -2.738 17.672 1 98 262 PRO B CA 1
ATOM 4400 C C . PRO B 1 262 ? -2.807 -1.634 18.422 1 98 262 PRO B C 1
ATOM 4402 O O . PRO B 1 262 ? -3.369 -1.017 19.328 1 98 262 PRO B O 1
ATOM 4405 N N . LYS B 1 263 ? -1.563 -1.348 18.062 1 98.12 263 LYS B N 1
ATOM 4406 C CA . LYS B 1 263 ? -0.786 -0.306 18.734 1 98.12 263 LYS B CA 1
ATOM 4407 C C . LYS B 1 263 ? -1.352 1.079 18.422 1 98.12 263 LYS B C 1
ATOM 4409 O O . LYS B 1 263 ? -1.229 1.995 19.25 1 98.12 263 LYS B O 1
ATOM 4414 N N . TYR B 1 264 ? -2.002 1.225 17.312 1 98.75 264 TYR B N 1
ATOM 4415 C CA . TYR B 1 264 ? -2.625 2.488 16.938 1 98.75 264 TYR B CA 1
ATOM 4416 C C . TYR B 1 264 ? -4.09 2.52 17.359 1 98.75 264 TYR B C 1
ATOM 4418 O O . TYR B 1 264 ? -4.594 3.555 17.797 1 98.75 264 TYR B O 1
ATOM 4426 N N . ARG B 1 265 ? -4.762 1.398 17.297 1 98.75 265 ARG B N 1
ATOM 4427 C CA . ARG B 1 265 ? -6.211 1.325 17.453 1 98.75 265 ARG B CA 1
ATOM 4428 C C . ARG B 1 265 ? -6.645 1.818 18.828 1 98.75 265 ARG B C 1
ATOM 4430 O O . ARG B 1 265 ? -7.684 2.463 18.969 1 98.75 265 ARG B O 1
ATOM 4437 N N . LYS B 1 266 ? -5.871 1.487 19.797 1 98.75 266 LYS B N 1
ATOM 4438 C CA . LYS B 1 266 ? -6.227 1.89 21.156 1 98.75 266 LYS B CA 1
ATOM 4439 C C . LYS B 1 266 ? -6.363 3.406 21.266 1 98.75 266 LYS B C 1
ATOM 4441 O O . LYS B 1 266 ? -7.227 3.91 21.984 1 98.75 266 LYS B O 1
ATOM 4446 N N . TYR B 1 267 ? -5.551 4.129 20.547 1 98.94 267 TYR B N 1
ATOM 4447 C CA . TYR B 1 267 ? -5.633 5.586 20.578 1 98.94 267 TYR B CA 1
ATOM 4448 C C . TYR B 1 267 ? -6.77 6.09 19.703 1 98.94 267 TYR B C 1
ATOM 4450 O O . TYR B 1 267 ? -7.398 7.105 20 1 98.94 267 TYR B O 1
ATOM 4458 N N . VAL B 1 268 ? -7.074 5.383 18.594 1 98.94 268 VAL B N 1
ATOM 4459 C CA . VAL B 1 268 ? -8.234 5.707 17.781 1 98.94 268 VAL B CA 1
ATOM 4460 C C . VAL B 1 268 ? -9.5 5.637 18.625 1 98.94 268 VAL B C 1
ATOM 4462 O O . VAL B 1 268 ? -10.328 6.551 18.594 1 98.94 268 VAL B O 1
ATOM 4465 N N . GLU B 1 269 ? -9.602 4.598 19.375 1 98.88 269 GLU B N 1
ATOM 4466 C CA . GLU B 1 269 ? -10.758 4.398 20.234 1 98.88 269 GLU B CA 1
ATOM 4467 C C . GLU B 1 269 ? -10.812 5.457 21.344 1 98.88 269 GLU B C 1
ATOM 4469 O O . GLU B 1 269 ? -11.883 5.984 21.641 1 98.88 269 GLU B O 1
ATOM 4474 N N . LEU B 1 270 ? -9.688 5.773 21.891 1 98.88 270 LEU B N 1
ATOM 4475 C CA . LEU B 1 270 ? -9.609 6.812 22.906 1 98.88 270 LEU B CA 1
ATOM 4476 C C . LEU B 1 270 ? -10.117 8.141 22.375 1 98.88 270 LEU B C 1
ATOM 4478 O O . LEU B 1 270 ? -10.984 8.773 22.984 1 98.88 270 LEU B O 1
ATOM 4482 N N . TYR B 1 271 ? -9.688 8.516 21.203 1 98.94 271 TYR B N 1
ATOM 4483 C CA . TYR B 1 271 ? -10.016 9.82 20.641 1 98.94 271 TYR B CA 1
ATOM 4484 C C . TYR B 1 271 ? -11.445 9.844 20.109 1 98.94 271 TYR B C 1
ATOM 4486 O O . TYR B 1 271 ? -12.109 10.875 20.141 1 98.94 271 TYR B O 1
ATOM 4494 N N . ALA B 1 272 ? -11.93 8.734 19.672 1 98.94 272 ALA B N 1
ATOM 4495 C CA . ALA B 1 272 ? -13.32 8.656 19.234 1 98.94 272 ALA B CA 1
ATOM 4496 C C . ALA B 1 272 ? -14.281 8.914 20.391 1 98.94 272 ALA B C 1
ATOM 4498 O O . ALA B 1 272 ? -15.352 9.484 20.203 1 98.94 272 ALA B O 1
ATOM 4499 N N . ASN B 1 273 ? -13.805 8.539 21.547 1 98.75 273 ASN B N 1
ATOM 4500 C CA . ASN B 1 273 ? -14.68 8.609 22.719 1 98.75 273 ASN B CA 1
ATOM 4501 C C . ASN B 1 273 ? -14.422 9.883 23.531 1 98.75 273 ASN B C 1
ATOM 4503 O O . ASN B 1 273 ? -15.164 10.18 24.469 1 98.75 273 ASN B O 1
ATOM 4507 N N . ASP B 1 274 ? -13.391 10.617 23.188 1 98.88 274 ASP B N 1
ATOM 4508 C CA . ASP B 1 274 ? -12.992 11.75 24.016 1 98.88 274 ASP B CA 1
ATOM 4509 C C . ASP B 1 274 ? -12.414 12.875 23.172 1 98.88 274 ASP B C 1
ATOM 4511 O O . ASP B 1 274 ? -11.195 12.977 23 1 98.88 274 ASP B O 1
ATOM 4515 N N . ASN B 1 275 ? -13.227 13.797 22.75 1 98.81 275 ASN B N 1
ATOM 4516 C CA . ASN B 1 275 ? -12.82 14.914 21.906 1 98.81 275 ASN B CA 1
ATOM 4517 C C . ASN B 1 275 ? -11.836 15.836 22.625 1 98.81 275 ASN B C 1
ATOM 4519 O O . ASN B 1 275 ? -10.914 16.359 22 1 98.81 275 ASN B O 1
ATOM 4523 N N . ASP B 1 276 ? -12.055 16.062 23.875 1 98.75 276 ASP B N 1
ATOM 4524 C CA . ASP B 1 276 ? -11.164 16.922 24.641 1 98.75 276 ASP B CA 1
ATOM 4525 C C . ASP B 1 276 ? -9.75 16.328 24.703 1 98.75 276 ASP B C 1
ATOM 4527 O O . ASP B 1 276 ? -8.766 17.062 24.562 1 98.75 276 ASP B O 1
ATOM 4531 N N . ARG B 1 277 ? -9.719 15.008 24.906 1 98.88 277 ARG B N 1
ATOM 4532 C CA . ARG B 1 277 ? -8.422 14.344 24.938 1 98.88 277 ARG B CA 1
ATOM 4533 C C . ARG B 1 277 ? -7.742 14.422 23.562 1 98.88 277 ARG B C 1
ATOM 4535 O O . ARG B 1 277 ? -6.535 14.656 23.484 1 98.88 277 ARG B O 1
ATOM 4542 N N . PHE B 1 278 ? -8.562 14.242 22.562 1 98.94 278 PHE B N 1
ATOM 4543 C CA . PHE B 1 278 ? -8.023 14.391 21.219 1 98.94 278 PHE B CA 1
ATOM 4544 C C . PHE B 1 278 ? -7.441 15.781 21.016 1 98.94 278 PHE B C 1
ATOM 4546 O O . PHE B 1 278 ? -6.297 15.93 20.594 1 98.94 278 PHE B O 1
ATOM 4553 N N . ASN B 1 279 ? -8.117 16.797 21.328 1 98.88 279 ASN B N 1
ATOM 4554 C CA . ASN B 1 279 ? -7.68 18.172 21.141 1 98.88 279 ASN B CA 1
ATOM 4555 C C . ASN B 1 279 ? -6.391 18.453 21.906 1 98.88 279 ASN B C 1
ATOM 4557 O O . ASN B 1 279 ? -5.48 19.094 21.375 1 98.88 279 ASN B O 1
ATOM 4561 N N . LYS B 1 280 ? -6.363 17.953 23.078 1 98.81 280 LYS B N 1
ATOM 4562 C CA . LYS B 1 280 ? -5.188 18.172 23.922 1 98.81 280 LYS B CA 1
ATOM 4563 C C . LYS B 1 280 ? -3.949 17.531 23.297 1 98.81 280 LYS B C 1
ATOM 4565 O O . LYS B 1 280 ? -2.91 18.172 23.156 1 98.81 280 LYS B O 1
ATOM 4570 N N . ASP B 1 281 ? -4.086 16.281 22.953 1 98.94 281 ASP B N 1
ATOM 4571 C CA . ASP B 1 281 ? -2.947 15.531 22.422 1 98.94 281 ASP B CA 1
ATOM 4572 C C . ASP B 1 281 ? -2.555 16.047 21.031 1 98.94 281 ASP B C 1
ATOM 4574 O O . ASP B 1 281 ? -1.368 16.109 20.703 1 98.94 281 ASP B O 1
ATOM 4578 N N . PHE B 1 282 ? -3.537 16.406 20.234 1 98.94 282 PHE B N 1
ATOM 4579 C CA . PHE B 1 282 ? -3.248 16.984 18.922 1 98.94 282 PHE B CA 1
ATOM 4580 C C . PHE B 1 282 ? -2.482 18.297 19.047 1 98.94 282 PHE B C 1
ATOM 4582 O O . PHE B 1 282 ? -1.481 18.5 18.359 1 98.94 282 PHE B O 1
ATOM 4589 N N . SER B 1 283 ? -2.959 19.141 19.922 1 98.81 283 SER B N 1
ATOM 4590 C CA . SER B 1 283 ? -2.305 20.422 20.141 1 98.81 283 SER B CA 1
ATOM 4591 C C . SER B 1 283 ? -0.831 20.234 20.5 1 98.81 283 SER B C 1
ATOM 4593 O O . SER B 1 283 ? 0.038 20.891 19.906 1 98.81 283 SER B O 1
ATOM 4595 N N . ALA B 1 284 ? -0.585 19.344 21.391 1 98.81 284 ALA B N 1
ATOM 4596 C CA . ALA B 1 284 ? 0.785 19.094 21.844 1 98.81 284 ALA B CA 1
ATOM 4597 C C . ALA B 1 284 ? 1.633 18.531 20.703 1 98.81 284 ALA B C 1
ATOM 4599 O O . ALA B 1 284 ? 2.76 18.969 20.484 1 98.81 284 ALA B O 1
ATOM 4600 N N . ALA B 1 285 ? 1.112 17.578 20 1 98.88 285 ALA B N 1
ATOM 4601 C CA . ALA B 1 285 ? 1.859 16.906 18.938 1 98.88 285 ALA B CA 1
ATOM 4602 C C . ALA B 1 285 ? 2.094 17.844 17.75 1 98.88 285 ALA B C 1
ATOM 4604 O O . ALA B 1 285 ? 3.176 17.859 17.156 1 98.88 285 ALA B O 1
ATOM 4605 N N . PHE B 1 286 ? 1.063 18.594 17.375 1 98.88 286 PHE B N 1
ATOM 4606 C CA . PHE B 1 286 ? 1.186 19.5 16.25 1 98.88 286 PHE B CA 1
ATOM 4607 C C . PHE B 1 286 ? 2.174 20.625 16.547 1 98.88 286 PHE B C 1
ATOM 4609 O O . PHE B 1 286 ? 2.928 21.047 15.672 1 98.88 286 PHE B O 1
ATOM 4616 N N . LYS B 1 287 ? 2.166 21.109 17.812 1 98.5 287 LYS B N 1
ATOM 4617 C CA . LYS B 1 287 ? 3.184 22.078 18.219 1 98.5 287 LYS B CA 1
ATOM 4618 C C . LYS B 1 287 ? 4.586 21.484 18.094 1 98.5 287 LYS B C 1
ATOM 4620 O O . LYS B 1 287 ? 5.492 22.125 17.562 1 98.5 287 LYS B O 1
ATOM 4625 N N . LYS B 1 288 ? 4.727 20.312 18.578 1 98.38 288 LYS B N 1
ATOM 4626 C CA . LYS B 1 288 ? 6.008 19.641 18.453 1 98.38 288 LYS B CA 1
ATOM 4627 C C . LYS B 1 288 ? 6.43 19.531 16.984 1 98.38 288 LYS B C 1
ATOM 4629 O O . LYS B 1 288 ? 7.574 19.844 16.641 1 98.38 288 LYS B O 1
ATOM 4634 N N . LEU B 1 289 ? 5.512 19.172 16.125 1 98.62 289 LEU B N 1
ATOM 4635 C CA . LEU B 1 289 ? 5.77 19.031 14.695 1 98.62 289 LEU B CA 1
ATOM 4636 C C . LEU B 1 289 ? 6.246 20.344 14.094 1 98.62 289 LEU B C 1
ATOM 4638 O O . LEU B 1 289 ? 7.238 20.375 13.359 1 98.62 289 LEU B O 1
ATOM 4642 N N . THR B 1 290 ? 5.578 21.406 14.445 1 98.31 290 THR B N 1
ATOM 4643 C CA . THR B 1 290 ? 5.828 22.703 13.812 1 98.31 290 THR B CA 1
ATOM 4644 C C . THR B 1 290 ? 7.004 23.406 14.477 1 98.31 290 THR B C 1
ATOM 4646 O O . THR B 1 290 ? 7.328 24.547 14.133 1 98.31 290 THR B O 1
ATOM 4649 N N . GLU B 1 291 ? 7.637 22.734 15.406 1 97.38 291 GLU B N 1
ATOM 4650 C CA . GLU B 1 291 ? 8.828 23.297 16.031 1 97.38 291 GLU B CA 1
ATOM 4651 C C . GLU B 1 291 ? 10.047 22.406 15.805 1 97.38 291 GLU B C 1
ATOM 4653 O O . GLU B 1 291 ? 11.141 22.719 16.281 1 97.38 291 GLU B O 1
ATOM 4658 N N . LEU B 1 292 ? 9.859 21.359 15.07 1 96.75 292 LEU B N 1
ATOM 4659 C CA . LEU B 1 292 ? 10.977 20.484 14.734 1 96.75 292 LEU B CA 1
ATOM 4660 C C . LEU B 1 292 ? 12.094 21.25 14.055 1 96.75 292 LEU B C 1
ATOM 4662 O O . LEU B 1 292 ? 11.836 22.094 13.188 1 96.75 292 LEU B O 1
ATOM 4666 N N . GLY B 1 293 ? 13.297 20.938 14.453 1 93.88 293 GLY B N 1
ATOM 4667 C CA . GLY B 1 293 ? 14.477 21.484 13.797 1 93.88 293 GLY B CA 1
ATOM 4668 C C . GLY B 1 293 ? 14.672 22.969 14.039 1 93.88 293 GLY B C 1
ATOM 4669 O O . GLY B 1 293 ? 15.539 23.594 13.43 1 93.88 293 GLY B O 1
ATOM 4670 N N . THR B 1 294 ? 13.828 23.578 14.82 1 93.5 294 THR B N 1
ATOM 4671 C CA . THR B 1 294 ? 13.914 25.016 15.094 1 93.5 294 THR B CA 1
ATOM 4672 C C . THR B 1 294 ? 14.734 25.266 16.359 1 93.5 294 THR B C 1
ATOM 4674 O O . THR B 1 294 ? 14.828 24.406 17.234 1 93.5 294 THR B O 1
ATOM 4677 N N . LYS B 1 295 ? 15.375 26.469 16.25 1 90.25 295 LYS B N 1
ATOM 4678 C CA . LYS B 1 295 ? 16.141 26.922 17.391 1 90.25 295 LYS B CA 1
ATOM 4679 C C . LYS B 1 295 ? 15.695 28.312 17.859 1 90.25 295 LYS B C 1
ATOM 4681 O O . LYS B 1 295 ? 15.164 29.078 17.062 1 90.25 295 LYS B O 1
ATOM 4686 N N . ASN B 1 296 ? 15.75 28.594 19.078 1 91.75 296 ASN B N 1
ATOM 4687 C CA . ASN B 1 296 ? 15.602 29.922 19.656 1 91.75 296 ASN B CA 1
ATOM 4688 C C . ASN B 1 296 ? 14.195 30.484 19.438 1 91.75 296 ASN B C 1
ATOM 4690 O O . ASN B 1 296 ? 14.031 31.641 19.047 1 91.75 296 ASN B O 1
ATOM 4694 N N . LEU B 1 297 ? 13.195 29.672 19.578 1 96.25 297 LEU B N 1
ATOM 4695 C CA . LEU B 1 297 ? 11.82 30.141 19.5 1 96.25 297 LEU B CA 1
ATOM 4696 C C . LEU B 1 297 ? 11.43 30.922 20.75 1 96.25 297 LEU B C 1
ATOM 4698 O O . LEU B 1 297 ? 11.898 30.594 21.844 1 96.25 297 LEU B O 1
ATOM 4702 N N . ARG B 1 298 ? 10.617 31.906 20.516 1 95.88 298 ARG B N 1
ATOM 4703 C CA . ARG B 1 298 ? 10.109 32.75 21.609 1 95.88 298 ARG B CA 1
ATOM 4704 C C . ARG B 1 298 ? 8.586 32.656 21.703 1 95.88 298 ARG B C 1
ATOM 4706 O O . ARG B 1 298 ? 7.891 32.75 20.688 1 95.88 298 ARG B O 1
ATOM 4713 N N . LYS B 1 299 ? 8.125 32.562 22.906 1 93.75 299 LYS B N 1
ATOM 4714 C CA . LYS B 1 299 ? 6.688 32.438 23.109 1 93.75 299 LYS B CA 1
ATOM 4715 C C . LYS B 1 299 ? 5.957 33.719 22.812 1 93.75 299 LYS B C 1
ATOM 4717 O O . LYS B 1 299 ? 6.391 34.812 23.234 1 93.75 299 LYS B O 1
ATOM 4722 N N . ALA B 1 300 ? 4.891 33.562 22.016 1 91.38 300 ALA B N 1
ATOM 4723 C CA . ALA B 1 300 ? 4.016 34.719 21.797 1 91.38 300 ALA B CA 1
ATOM 4724 C C . ALA B 1 300 ? 2.998 34.844 22.922 1 91.38 300 ALA B C 1
ATOM 4726 O O . ALA B 1 300 ? 2.623 33.875 23.562 1 91.38 300 ALA B O 1
ATOM 4727 N N . PRO B 1 301 ? 2.613 36.125 23.203 1 82.94 301 PRO B N 1
ATOM 4728 C CA . PRO B 1 301 ? 1.581 36.281 24.234 1 82.94 301 PRO B CA 1
ATOM 4729 C C . PRO B 1 301 ? 0.261 35.625 23.859 1 82.94 301 PRO B C 1
ATOM 4731 O O . PRO B 1 301 ? -0.059 35.5 22.672 1 82.94 301 PRO B O 1
ATOM 4734 N N . ALA B 1 302 ? -0.357 35.094 24.938 1 75.31 302 ALA B N 1
ATOM 4735 C CA . ALA B 1 302 ? -1.678 34.5 24.688 1 75.31 302 ALA B CA 1
ATOM 4736 C C . ALA B 1 302 ? -2.646 35.562 24.172 1 75.31 302 ALA B C 1
ATOM 4738 O O . ALA B 1 302 ? -2.633 36.719 24.625 1 75.31 302 ALA B O 1
ATOM 4739 N N . VAL B 1 303 ? -3.102 35.344 22.969 1 62.19 303 VAL B N 1
ATOM 4740 C CA . VAL B 1 303 ? -4.066 36.281 22.453 1 62.19 303 VAL B CA 1
ATOM 4741 C C . VAL B 1 303 ? -5.422 36.094 23.125 1 62.19 303 VAL B C 1
ATOM 4743 O O . VAL B 1 303 ? -5.926 34.969 23.188 1 62.19 303 VAL B O 1
ATOM 4746 N N . GLU B 1 304 ? -5.727 36.844 24.188 1 50.44 304 GLU B N 1
ATOM 4747 C CA . GLU B 1 304 ? -7.031 36.844 24.844 1 50.44 304 GLU B CA 1
ATOM 4748 C C . GLU B 1 304 ? -8.156 37.031 23.828 1 50.44 304 GLU B C 1
ATOM 4750 O O . GLU B 1 304 ? -8.117 37.938 23 1 50.44 304 GLU B O 1
ATOM 4755 N N . CYS B 1 305 ? -8.711 35.812 23.406 1 43.53 305 CYS B N 1
ATOM 4756 C CA . CYS B 1 305 ? -9.93 36 22.625 1 43.53 305 CYS B CA 1
ATOM 4757 C C . CYS B 1 305 ? -10.992 36.719 23.438 1 43.53 305 CYS B C 1
ATOM 4759 O O . CYS B 1 305 ? -11.023 36.625 24.656 1 43.53 305 CYS B O 1
#

Secondary structure (DSSP, 8-state):
----------------------------------GGGS-SS-HHHHHHHHHHHHHH-TTHHHHHHHHHHHHHTT-BTTTTBS-TTS-GGGSTTGGG-GGGTTTHHHHHHHHHHHHH-TTS-HHHHHHHHHHHHHHHTT------EE-----SSGGG---TT-S--TT--HHHHHHHHHHTT--HHHHHHHHGGGGS-EE-TTTTS--EESSS-TT--STHHHHHHHHS-EEE-TT-SS--EEETTTS--EE-HHHHHHHHSHHHHHHHHHHHH-HHHHHHHHHHHHHHHTTTT--S-EEPPP---/----------------------------------GGGS-SS-HHHHHHHHHHHHHH-TTHHHHHHHHHHHHHTT-BTTTTBS-TTS-GGGSTTGGG-GGGTTTHHHHHHHHHHHHH-TTS-HHHHHHHHHHHHHHHTT------EE-----SSGGG---TT-S--TT--HHHHHHHHHHTT--HHHHHHHHGGGGS-EE-TTTTS--EESSS-TT--STHHHHHHHHS-EEE-TT-SS--EEETTTS--EE-HHHHHHHHSHHHHHHHHHHHH-HHHHHHHHHHHHHHHTTTT--S-EEPPP---

InterPro domains:
  IPR002016 Haem peroxidase [PF00141] (47-274)
  IPR002016 Haem peroxidase [PR00458] (61-75)
  IPR002016 Haem peroxidase [PR00458] (120-137)
  IPR002016 Haem peroxidase [PR00458] (138-150)
  IPR002016 Haem peroxidase [PR00458] (186-201)
  IPR002016 Haem peroxidase [PR00458] (210-225)
  IPR002016 Haem peroxidase [PS50873] (46-305)
  IPR002207 Class I peroxidase [PR00459] (61-76)
  IPR002207 Class I peroxidase [PR00459] (94-118)
  IPR002207 Class I peroxidase [PR00459] (119-137)
  IPR002207 Class I peroxidase [PR00459] (138-150)
  IPR002207 Class I peroxidase [PR00459] (180-201)
  IPR002207 Class I peroxidase [PR00459] (202-226)
  IPR010255 Haem peroxidase superfamily [SSF48113] (29-296)
  IPR019794 Peroxidase, active site [PS00436] (61-72)
  IPR044831 Heme-binding peroxidase Ccp1-like [PTHR31356] (41-295)

Sequence (610 aa):
MTGTSRRAKGLFAGIAAGSFVSGAMIVSCVSFGSRANEPPFDIKSLRSDIEAMISDNLDLGPSLVRLAWHEAGSYDCFKKDGAPNTASMRFKPECQYEGNNGLEVPRRALEPFKKKYPQISYADLWVLAAYVAIEYMGGPSIPFSWGRVDAKDGSVCGPDGRLPDGGKTQDHVREVFTRLGFNDQETVALIGAHTCGECHIKYSGFDGPWTHDKNGFDNSFFTQLLSEEWVVNPKIQKMQLMDRATTKLMMLPSDMALILDPKYRKYVELYANDNDRFNKDFSAAFKKLTELGTKNLRKAPAVECMTGTSRRAKGLFAGIAAGSFVSGAMIVSCVSFGSRANEPPFDIKSLRSDIEAMISDNLDLGPSLVRLAWHEAGSYDCFKKDGAPNTASMRFKPECQYEGNNGLEVPRRALEPFKKKYPQISYADLWVLAAYVAIEYMGGPSIPFSWGRVDAKDGSVCGPDGRLPDGGKTQDHVREVFTRLGFNDQETVALIGAHTCGECHIKYSGFDGPWTHDKNGFDNSFFTQLLSEEWVVNPKIQKMQLMDRATTKLMMLPSDMALILDPKYRKYVELYANDNDRFNKDFSAAFKKLTELGTKNLRKAPAVEC

Radius of gyration: 42.45 Å; Cα contacts (8 Å, |Δi|>4): 982; chains: 2; bounding box: 50×203×186 Å

Organism: Leishmania panamensis (NCBI:txid5679)

Nearest PDB structures (foldseek):
  3riv-assembly2_B  TM=9.990E-01  e=2.003E-42  Leishmania major strain Friedlin
  5amm-assembly2_B  TM=1.000E+00  e=2.621E-42  Leishmania major
  5ala-assembly2_B  TM=9.990E-01  e=4.251E-42  Leishmania major
  3riw-assembly1_A  TM=9.994E-01  e=8.549E-42  Leishmania major strain Friedlin
  7opt-assembly2_B  TM=9.962E-01  e=1.369E-36  Trypanosoma cruzi